Protein AF-A0A7S4CTH2-F1 (afdb_monomer_lite)

pLDDT: mean 70.78, std 21.72, range [24.89, 98.44]

Secondary structure (DSSP, 8-state):
-----PPP-PPPP-----PPPPPP-----------S--------------STT-TTHHHHHHHHHTS-HHHHS-TT----EEEEE--S-GGGHHHHHHHHHHHHHTT-EEEES-PPTT----EEEEEESSTTHHHHHS---SSHHHHHHHHHHHHTT-SEEEES-HHHHHHHHHHHSS--EEE------GGGSPPP--GGG-SEEEEEE-SS---HHHHHIIIIIGGGS-EEEEESS--TTS-TT---SEES--HHHHHHHHTTEEEEEE--EEEES-HHHHHHHHHT-HHHHH-GGGHHHH-SSSS--GGGTT-EEEE---HHHHHHHHTT-EEEEE--SS-GGGGTS-BTTTEEEE-SHHHHHHHHHHHHH-GGG--

Foldseek 3Di:
DDDDDDDDDDDDDDDDDDDDDDDDDDDDPDDDDDDPDDPPDDDDDPDDDDPPPCPCVVVLVVVVVVVPVCVQDPPDDQAEEEEEEDPDDPQCVQVLVVVCVVCVVVVYHYDYHDDDPPDPHPFYEYEEQCPPVCLLPVDPDDAPVRSLVVLVVVLVVGQAYEYCFPLVQVVSCVSNPDRRYDHHARDDPPVLADDADQLLQFDWLEEEEDADDCDFQSLCQQPPAPVVTRYAYEYQDDDPPSDPSGDHPHYPDHSSVVLVNLLRYQAYEDEQKDKDPQCVVCVVSVCNDVSLVPGPLNVCQNDLPPDDQPRPSNIRIGGRGDNSVVSNQSSVHAYEYEPPVSPSCVVPDDEPQRHDYDHHNVRSNVVSVVCNVCVVVVD

Radius of gyration: 26.42 Å; chains: 1; bounding box: 55×102×72 Å

Sequence (379 aa):
DNAREHSGIRQVPVQSSAAARPLPRDRGAAALRSAADADGAVPVHSPQFSSSGYPKLELCMRRWDTLNATDLVPRGEPPTLIFIRYPGSNILEPMFYAIKSMAKDLGFEVVRNFETPGMDIKFRIVVNFEEPNGMFIENNPGPEAREQQALERREQRYHHSFTMCPHSAEWVNRRIGGCHRTPMWQAIPEPLIPRFTPLKDRKFDIMYMSSFTINGPVRLALTEVFPSFNYRWVTDRRIPGFAPKVHATDFRKSLRRRLMVTSRSRMALIVNAVFYDNPSQHMHEFQGRPILRSHPAFHQFVDVSKGRPPALKSMLAVPQLKSRTFEAAMCGALMMVFNDGSNIIEKYYEPDTEFIYWYNHTDLKQKMDDVVARPHVYE

Organism: NCBI:txid73025

Structure (mmCIF, N/CA/C/O backbone):
data_AF-A0A7S4CTH2-F1
#
_entry.id   AF-A0A7S4CTH2-F1
#
loop_
_atom_site.group_PDB
_atom_site.id
_atom_site.type_symbol
_atom_site.label_atom_id
_atom_site.label_alt_id
_atom_site.label_comp_id
_atom_site.label_asym_id
_atom_site.label_entity_id
_atom_site.label_seq_id
_atom_site.pdbx_PDB_ins_code
_atom_site.Cartn_x
_atom_site.Cartn_y
_atom_site.Cartn_z
_atom_site.occupancy
_atom_site.B_iso_or_equiv
_atom_site.auth_seq_id
_atom_site.auth_comp_id
_atom_site.auth_asym_id
_atom_site.auth_atom_id
_atom_site.pdbx_PDB_model_num
ATOM 1 N N . ASP A 1 1 ? 6.445 76.223 -6.643 1.00 41.00 1 ASP A N 1
ATOM 2 C CA . ASP A 1 1 ? 5.945 74.841 -6.555 1.00 41.00 1 ASP A CA 1
ATOM 3 C C . ASP A 1 1 ? 6.889 73.939 -5.785 1.00 41.00 1 ASP A C 1
ATOM 5 O O . ASP A 1 1 ? 8.085 73.942 -6.043 1.00 41.00 1 ASP A O 1
ATOM 9 N N . ASN A 1 2 ? 6.300 73.199 -4.842 1.00 35.38 2 ASN A N 1
ATOM 10 C CA . ASN A 1 2 ? 6.868 72.216 -3.911 1.00 35.38 2 ASN A CA 1
ATOM 11 C C . ASN A 1 2 ? 7.680 72.740 -2.714 1.00 35.38 2 ASN A C 1
ATOM 13 O O . ASN A 1 2 ? 8.907 72.803 -2.731 1.00 35.38 2 ASN A O 1
ATOM 17 N N . ALA A 1 3 ? 6.957 72.969 -1.612 1.00 34.53 3 ALA A N 1
ATOM 18 C CA . ALA A 1 3 ? 7.480 72.947 -0.251 1.00 34.53 3 ALA A CA 1
ATOM 19 C C . ALA A 1 3 ? 6.698 71.928 0.598 1.00 34.53 3 ALA A C 1
ATOM 21 O O . ALA A 1 3 ? 5.505 71.706 0.404 1.00 34.53 3 ALA A O 1
ATOM 22 N N . ARG A 1 4 ? 7.443 71.279 1.493 1.00 40.44 4 ARG A N 1
ATOM 23 C CA . ARG A 1 4 ? 7.076 70.177 2.390 1.00 40.44 4 ARG A CA 1
ATOM 24 C C . ARG A 1 4 ? 6.113 70.624 3.491 1.00 40.44 4 ARG A C 1
ATOM 26 O O . ARG A 1 4 ? 6.374 71.646 4.112 1.00 40.44 4 ARG A O 1
ATOM 33 N N . GLU A 1 5 ? 5.171 69.759 3.868 1.00 41.50 5 GLU A N 1
ATOM 34 C CA . GLU A 1 5 ? 4.605 69.742 5.223 1.00 41.50 5 GLU A CA 1
ATOM 35 C C . GLU A 1 5 ? 4.508 68.307 5.759 1.00 41.50 5 GLU A C 1
ATOM 37 O O . GLU A 1 5 ? 3.967 67.400 5.127 1.00 41.50 5 GLU A O 1
ATOM 42 N N . HIS A 1 6 ? 5.105 68.118 6.937 1.00 39.09 6 HIS A N 1
ATOM 43 C CA . HIS A 1 6 ? 5.088 66.905 7.744 1.00 39.09 6 HIS A CA 1
ATOM 44 C C . HIS A 1 6 ? 3.824 66.888 8.612 1.00 39.09 6 HIS A C 1
ATOM 46 O O . HIS A 1 6 ? 3.621 67.799 9.411 1.00 39.09 6 HIS A O 1
ATOM 52 N N . SER A 1 7 ? 3.018 65.828 8.527 1.00 41.16 7 SER A N 1
ATOM 53 C CA . SER A 1 7 ? 1.926 65.568 9.468 1.00 41.16 7 SER A CA 1
ATOM 54 C C . SER A 1 7 ? 2.348 64.518 10.498 1.00 41.16 7 SER A C 1
ATOM 56 O O . SER A 1 7 ? 2.732 63.393 10.177 1.00 41.16 7 SER A O 1
ATOM 58 N N . GLY A 1 8 ? 2.320 64.928 11.767 1.00 32.41 8 GLY A N 1
ATOM 59 C CA . GLY A 1 8 ? 2.521 64.065 12.922 1.00 32.41 8 GLY A CA 1
ATOM 60 C C . GLY A 1 8 ? 1.251 63.293 13.272 1.00 32.41 8 GLY A C 1
ATOM 61 O O . GLY A 1 8 ? 0.147 63.829 13.207 1.00 32.41 8 GLY A O 1
ATOM 62 N N . ILE A 1 9 ? 1.418 62.045 13.707 1.00 40.84 9 ILE A N 1
ATOM 63 C CA . ILE A 1 9 ? 0.355 61.263 14.340 1.00 40.84 9 ILE A CA 1
ATOM 64 C C . ILE A 1 9 ? 0.784 60.937 15.772 1.00 40.84 9 ILE A C 1
ATOM 66 O O . ILE A 1 9 ? 1.818 60.318 16.018 1.00 40.84 9 ILE A O 1
ATOM 70 N N . ARG A 1 10 ? -0.039 61.421 16.708 1.00 34.91 10 ARG A N 1
ATOM 71 C CA . ARG A 1 10 ? 0.029 61.224 18.159 1.00 34.91 10 ARG A CA 1
ATOM 72 C C . ARG A 1 10 ? -0.157 59.751 18.526 1.00 34.91 10 ARG A C 1
ATOM 74 O O . ARG A 1 10 ? -1.107 59.117 18.076 1.00 34.91 10 ARG A O 1
ATOM 81 N N . GLN A 1 11 ? 0.691 59.251 19.422 1.00 35.00 11 GLN A N 1
ATOM 82 C CA . GLN A 1 11 ? 0.456 58.001 20.142 1.00 35.00 11 GLN A CA 1
ATOM 83 C C . GLN A 1 11 ? -0.534 58.231 21.293 1.00 35.00 11 GLN A C 1
ATOM 85 O O . GLN A 1 11 ? -0.385 59.167 22.079 1.00 35.00 11 GLN A O 1
ATOM 90 N N . VAL A 1 12 ? -1.541 57.362 21.377 1.00 39.44 12 VAL A N 1
ATOM 91 C CA . VAL A 1 12 ? -2.503 57.258 22.482 1.00 39.44 12 VAL A CA 1
ATOM 92 C C . VAL A 1 12 ? -2.017 56.156 23.434 1.00 39.44 12 VAL A C 1
ATOM 94 O O . VAL A 1 12 ? -1.661 55.080 22.949 1.00 39.44 12 VAL A O 1
ATOM 97 N N . PRO A 1 13 ? -2.006 56.362 24.763 1.00 36.97 13 PRO A N 1
ATOM 98 C CA . PRO A 1 13 ? -1.659 55.309 25.705 1.00 36.97 13 PRO A CA 1
ATOM 99 C C . PRO A 1 13 ? -2.879 54.426 25.994 1.00 36.97 13 PRO A C 1
ATOM 101 O O . PRO A 1 13 ? -3.919 54.909 26.440 1.00 36.97 13 PRO A O 1
ATOM 104 N N . VAL A 1 14 ? -2.743 53.117 25.772 1.00 40.38 14 VAL A N 1
ATOM 105 C CA . VAL A 1 14 ? -3.714 52.118 26.235 1.00 40.38 14 VAL A CA 1
ATOM 106 C C . VAL A 1 14 ? -3.340 51.703 27.656 1.00 40.38 14 VAL A C 1
ATOM 108 O O . VAL A 1 14 ? -2.299 51.095 27.892 1.00 40.38 14 VAL A O 1
ATOM 111 N N . GLN A 1 15 ? -4.211 52.046 28.601 1.00 34.66 15 GLN A N 1
ATOM 112 C CA . GLN A 1 15 ? -4.267 51.437 29.925 1.00 34.66 15 GLN A CA 1
ATOM 113 C C . GLN A 1 15 ? -4.825 50.009 29.799 1.00 34.66 15 GLN A C 1
ATOM 115 O O . GLN A 1 15 ? -5.876 49.815 29.194 1.00 34.66 15 GLN A O 1
ATOM 120 N N . SER A 1 16 ? -4.188 49.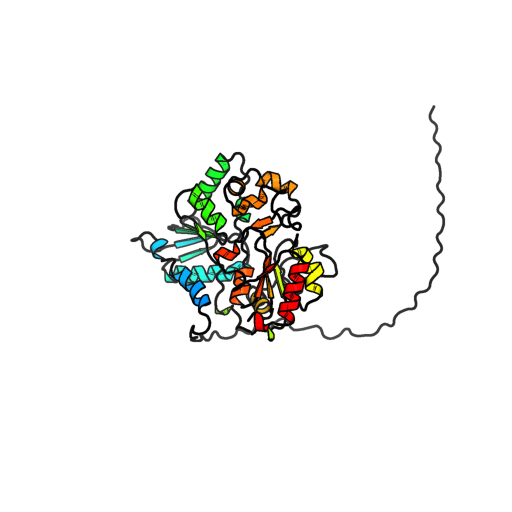019 30.430 1.00 35.66 16 SER A N 1
ATOM 121 C CA . SER A 1 16 ? -4.879 47.785 30.821 1.00 35.66 16 SER A CA 1
ATOM 122 C C . SER A 1 16 ? -4.427 47.343 32.207 1.00 35.66 16 SER A C 1
ATOM 124 O O . SER A 1 16 ? -3.285 46.930 32.419 1.00 35.66 16 SER A O 1
ATOM 126 N N . SER A 1 17 ? -5.359 47.453 33.146 1.00 33.72 17 SER A N 1
ATOM 127 C CA . SER A 1 17 ? -5.358 46.785 34.437 1.00 33.72 17 SER A CA 1
ATOM 128 C C . SER A 1 17 ? -5.587 45.280 34.264 1.00 33.72 17 SER A C 1
ATOM 130 O O . SER A 1 17 ? -6.319 44.857 33.375 1.00 33.72 17 SER A O 1
ATOM 132 N N . ALA A 1 18 ? -4.961 44.482 35.130 1.00 33.81 18 ALA A N 1
ATOM 133 C CA . ALA A 1 18 ? -5.570 43.390 35.899 1.00 33.81 18 ALA A CA 1
ATOM 134 C C . ALA A 1 18 ? -4.464 42.462 36.417 1.00 33.81 18 ALA A C 1
ATOM 136 O O . ALA A 1 18 ? -3.749 41.807 35.662 1.00 33.81 18 ALA A O 1
ATOM 137 N N . ALA A 1 19 ? -4.338 42.425 37.740 1.00 35.31 19 ALA A N 1
ATOM 138 C CA . ALA A 1 19 ? -3.447 41.545 38.470 1.00 35.31 19 ALA A CA 1
ATOM 139 C C . ALA A 1 19 ? -3.861 40.074 38.290 1.00 35.31 19 ALA A C 1
ATOM 141 O O . ALA A 1 19 ? -4.971 39.685 38.655 1.00 35.31 19 ALA A O 1
ATOM 142 N N . ALA A 1 20 ? -2.947 39.246 37.783 1.00 35.00 20 ALA A N 1
ATOM 143 C CA . ALA A 1 20 ? -3.057 37.794 37.842 1.00 35.00 20 ALA A CA 1
ATOM 144 C C . ALA A 1 20 ? -2.320 37.277 39.088 1.00 35.00 20 ALA A C 1
ATOM 146 O O . ALA A 1 20 ? -1.145 37.577 39.306 1.00 35.00 20 ALA A O 1
ATOM 147 N N . ARG A 1 21 ? -3.036 36.512 39.919 1.00 35.34 21 ARG A N 1
ATOM 148 C CA . ARG A 1 21 ? -2.508 35.821 41.106 1.00 35.34 21 ARG A CA 1
ATOM 149 C C . ARG A 1 21 ? -1.419 34.807 40.709 1.00 35.34 21 ARG A C 1
ATOM 151 O O . ARG A 1 21 ? -1.587 34.124 39.699 1.00 35.34 21 ARG A O 1
ATOM 158 N N . PRO A 1 22 ? -0.349 34.642 41.506 1.00 35.12 22 PRO A N 1
ATOM 159 C CA . PRO A 1 22 ? 0.666 33.629 41.245 1.00 35.12 22 PRO A CA 1
ATOM 160 C C . PRO A 1 22 ? 0.134 32.228 41.583 1.00 35.12 22 PRO A C 1
ATOM 162 O O . PRO A 1 22 ? -0.410 32.000 42.663 1.00 35.12 22 PRO A O 1
ATOM 165 N N . LEU A 1 23 ? 0.307 31.288 40.652 1.00 38.06 23 LEU A N 1
ATOM 166 C CA . LEU A 1 23 ? 0.107 29.859 40.894 1.00 38.06 23 LEU A CA 1
ATOM 167 C C . LEU A 1 23 ? 1.291 29.291 41.698 1.00 38.06 23 LEU A C 1
ATOM 169 O O . LEU A 1 23 ? 2.434 29.709 41.478 1.00 38.06 23 LEU A O 1
ATOM 173 N N . PRO A 1 24 ? 1.045 28.346 42.620 1.00 38.75 24 PRO A N 1
ATOM 174 C CA . PRO A 1 24 ? 2.076 27.819 43.498 1.00 38.75 24 PRO A CA 1
ATOM 175 C C . PRO A 1 24 ? 3.078 26.945 42.736 1.00 38.75 24 PRO A C 1
ATOM 177 O O . PRO A 1 24 ? 2.721 26.093 41.923 1.00 38.75 24 PRO A O 1
ATOM 180 N N . ARG A 1 25 ? 4.359 27.177 43.034 1.00 38.69 25 ARG A N 1
ATOM 181 C CA . ARG A 1 25 ? 5.477 26.295 42.702 1.00 38.69 25 ARG A CA 1
ATOM 182 C C . ARG A 1 25 ? 5.484 25.125 43.684 1.00 38.69 2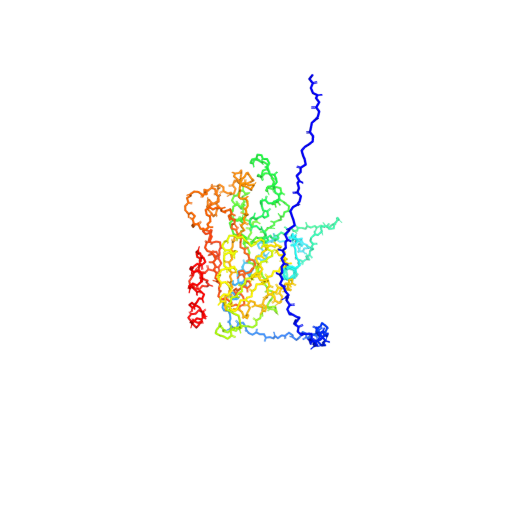5 ARG A C 1
ATOM 184 O O . ARG A 1 25 ? 5.798 25.343 44.845 1.00 38.69 25 ARG A O 1
ATOM 191 N N . ASP A 1 26 ? 5.270 23.916 43.186 1.00 34.56 26 ASP A N 1
ATOM 192 C CA . ASP A 1 26 ? 5.767 22.680 43.799 1.00 34.56 26 ASP A CA 1
ATOM 193 C C . ASP A 1 26 ? 6.302 21.783 42.674 1.00 34.56 26 ASP A C 1
ATOM 195 O O . ASP A 1 26 ? 5.652 21.579 41.653 1.00 34.56 26 ASP A O 1
ATOM 199 N N . ARG A 1 27 ? 7.616 21.533 42.645 1.00 33.75 27 ARG A N 1
ATOM 200 C CA . ARG A 1 27 ? 8.318 20.419 43.314 1.00 33.75 27 ARG A CA 1
ATOM 201 C C . ARG A 1 27 ? 7.876 19.060 42.766 1.00 33.75 27 ARG A C 1
ATOM 203 O O . ARG A 1 27 ? 6.936 18.445 43.245 1.00 33.75 27 ARG A O 1
ATOM 210 N N . GLY A 1 28 ? 8.624 18.585 41.770 1.00 29.58 28 GLY A N 1
ATOM 211 C CA . GLY A 1 28 ? 8.467 17.246 41.203 1.00 29.58 28 GLY A CA 1
ATOM 212 C C . GLY A 1 28 ? 9.449 16.946 40.071 1.00 29.58 28 GLY A C 1
ATOM 213 O O . GLY A 1 28 ? 9.068 16.349 39.074 1.00 29.58 28 GLY A O 1
ATOM 214 N N . ALA A 1 29 ? 10.699 17.403 40.182 1.00 33.56 29 ALA A N 1
ATOM 215 C CA . ALA A 1 29 ? 11.777 17.024 39.272 1.00 33.56 29 ALA A CA 1
ATOM 216 C C . ALA A 1 29 ? 12.634 15.943 39.943 1.00 33.56 29 ALA A C 1
ATOM 218 O O . ALA A 1 29 ? 13.623 16.256 40.598 1.00 33.56 29 ALA A O 1
ATOM 219 N N . ALA A 1 30 ? 12.240 14.678 39.803 1.00 30.56 30 ALA A N 1
ATOM 220 C CA . ALA A 1 30 ? 13.101 13.526 40.057 1.00 30.56 30 ALA A CA 1
ATOM 221 C C . ALA A 1 30 ? 12.520 12.278 39.370 1.00 30.56 30 ALA A C 1
ATOM 223 O O . ALA A 1 30 ? 11.318 12.051 39.422 1.00 30.56 30 ALA A O 1
ATOM 224 N N . ALA A 1 31 ? 13.405 11.476 38.771 1.00 32.28 31 ALA A N 1
ATOM 225 C CA . ALA A 1 31 ? 13.173 10.152 38.177 1.00 32.28 31 ALA A CA 1
ATOM 226 C C . ALA A 1 31 ? 12.571 10.085 36.754 1.00 32.28 31 ALA A C 1
ATOM 228 O O . ALA A 1 31 ? 11.538 9.475 36.509 1.00 32.28 31 ALA A O 1
ATOM 229 N N . LEU A 1 32 ? 13.321 10.600 35.776 1.00 32.50 32 LEU A N 1
ATOM 230 C CA . LEU A 1 32 ? 13.321 10.088 34.398 1.00 32.50 32 LEU A CA 1
ATOM 231 C C . LEU A 1 32 ? 14.776 9.975 33.923 1.00 32.50 32 LEU A C 1
ATOM 233 O O . LEU A 1 32 ? 15.283 10.813 33.181 1.00 32.50 32 LEU A O 1
ATOM 237 N N . ARG A 1 33 ? 15.482 8.954 34.423 1.00 28.50 33 ARG A N 1
ATOM 238 C CA . ARG A 1 33 ? 16.754 8.470 33.868 1.00 28.50 33 ARG A CA 1
ATOM 239 C C . ARG A 1 33 ? 16.794 6.940 33.953 1.00 28.50 33 ARG A C 1
ATOM 241 O O . ARG A 1 33 ? 16.405 6.368 34.963 1.00 28.50 33 ARG A O 1
ATOM 248 N N . SER A 1 34 ? 17.304 6.334 32.883 1.00 33.72 34 SER A N 1
ATOM 249 C CA . SER A 1 34 ? 17.525 4.898 32.628 1.00 33.72 34 SER A CA 1
ATOM 250 C C . SER A 1 34 ? 16.300 4.048 32.240 1.00 33.72 34 SER A C 1
ATOM 252 O O . SER A 1 34 ? 15.610 3.465 33.063 1.00 33.72 34 SER A O 1
ATOM 254 N N . ALA A 1 35 ? 16.059 3.968 30.930 1.00 29.27 35 ALA A N 1
ATOM 255 C CA . ALA A 1 35 ? 15.522 2.778 30.252 1.00 29.27 35 ALA A CA 1
ATOM 256 C C . ALA A 1 35 ? 15.969 2.772 28.771 1.00 29.27 35 ALA A C 1
ATOM 258 O O . ALA A 1 35 ? 15.218 2.410 27.868 1.00 29.27 35 ALA A O 1
ATOM 259 N N . ALA A 1 36 ? 17.185 3.260 28.527 1.00 32.94 36 ALA A N 1
ATOM 260 C CA . ALA A 1 36 ? 17.968 2.959 27.339 1.00 32.94 36 ALA A CA 1
ATOM 261 C C . ALA A 1 36 ? 19.088 2.040 27.838 1.00 32.94 36 ALA A C 1
ATOM 263 O O . ALA A 1 36 ? 19.611 2.298 28.920 1.00 32.94 36 ALA A O 1
ATOM 264 N N . ASP A 1 37 ? 19.383 0.984 27.088 1.00 33.66 37 ASP A N 1
ATOM 265 C CA . ASP A 1 37 ? 20.369 -0.067 27.384 1.00 33.66 37 ASP A CA 1
ATOM 266 C C . ASP A 1 37 ? 19.839 -1.243 28.219 1.00 33.66 37 ASP A C 1
ATOM 268 O O . ASP A 1 37 ? 20.186 -1.447 29.378 1.00 33.66 37 ASP A O 1
ATOM 272 N N . ALA A 1 38 ? 19.001 -2.060 27.574 1.00 30.33 38 ALA A N 1
ATOM 273 C CA . A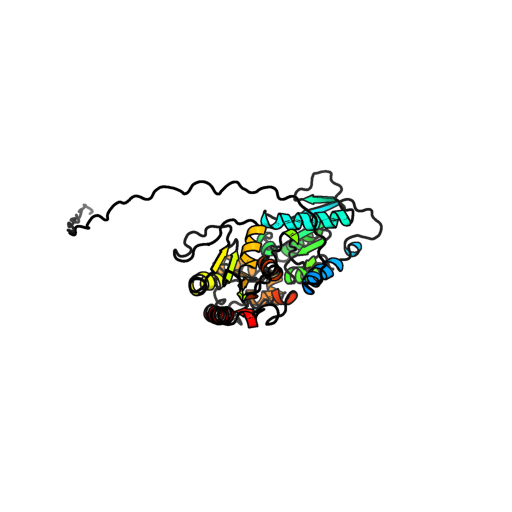LA A 1 38 ? 18.861 -3.485 27.883 1.00 30.33 38 ALA A CA 1
ATOM 274 C C . ALA A 1 38 ? 18.346 -4.262 26.652 1.00 30.33 38 ALA A C 1
ATOM 276 O O . ALA A 1 38 ? 17.389 -5.026 26.746 1.00 30.33 38 ALA A O 1
ATOM 277 N N . ASP A 1 39 ? 18.963 -4.066 25.480 1.00 32.94 39 ASP A N 1
ATOM 278 C CA . ASP A 1 39 ? 18.869 -5.051 24.391 1.00 32.94 39 ASP A CA 1
ATOM 279 C C . ASP A 1 39 ? 19.907 -6.146 24.674 1.00 32.94 39 ASP A C 1
ATOM 281 O O . ASP A 1 39 ? 21.022 -6.152 24.154 1.00 32.94 39 ASP A O 1
ATOM 285 N N . GLY A 1 40 ? 19.547 -7.051 25.586 1.00 28.91 40 GLY A N 1
ATOM 286 C CA . GLY A 1 40 ? 20.286 -8.286 25.808 1.00 28.91 40 GLY A CA 1
ATOM 287 C C . GLY A 1 40 ? 20.181 -9.178 24.573 1.00 28.91 40 GLY A C 1
ATOM 288 O O . GLY A 1 40 ? 19.084 -9.437 24.075 1.00 28.91 40 GLY A O 1
ATOM 289 N N . ALA A 1 41 ? 21.326 -9.645 24.077 1.00 30.64 41 ALA A N 1
ATOM 290 C CA . ALA A 1 41 ? 21.401 -10.664 23.043 1.00 30.64 41 ALA A CA 1
ATOM 291 C C . ALA A 1 41 ? 20.643 -11.920 23.508 1.00 30.64 41 ALA A C 1
ATOM 293 O O . ALA A 1 41 ? 21.069 -12.615 24.427 1.00 30.64 41 ALA A O 1
ATOM 294 N N . VAL A 1 42 ? 19.494 -12.191 22.888 1.00 30.17 42 VAL A N 1
ATOM 295 C CA . VAL A 1 42 ? 18.754 -13.440 23.090 1.00 30.17 42 VAL A CA 1
ATOM 296 C C . VAL A 1 42 ? 19.420 -14.507 22.216 1.00 30.17 42 VAL A C 1
ATOM 298 O O . VAL A 1 42 ? 19.548 -14.280 21.009 1.00 30.17 42 VAL A O 1
ATOM 301 N N . PRO A 1 43 ? 19.853 -15.653 22.772 1.00 27.19 43 PRO A N 1
ATOM 302 C CA . PRO A 1 43 ? 20.411 -16.731 21.971 1.00 27.19 43 PRO A CA 1
ATOM 303 C C . PRO A 1 43 ? 19.347 -17.258 21.003 1.00 27.19 43 PRO A C 1
ATOM 305 O O . PRO A 1 43 ? 18.216 -17.562 21.386 1.00 27.19 43 PRO A O 1
ATOM 308 N N . VAL A 1 44 ? 19.719 -17.335 19.725 1.00 26.69 44 VAL A N 1
ATOM 309 C CA . VAL A 1 44 ? 18.894 -17.900 18.657 1.00 26.69 44 VAL A CA 1
ATOM 310 C C . VAL A 1 44 ? 18.865 -19.415 18.844 1.00 26.69 44 VAL A C 1
ATOM 312 O O . VAL A 1 44 ? 19.734 -20.131 18.357 1.00 26.69 44 VAL A O 1
ATOM 315 N N . HIS A 1 45 ? 17.872 -19.914 19.574 1.00 25.58 45 HIS A N 1
ATOM 316 C CA . HIS A 1 45 ? 17.449 -21.301 19.434 1.00 25.58 45 HIS A CA 1
ATOM 317 C C . HIS A 1 45 ? 16.523 -21.384 18.223 1.00 25.58 45 HIS A C 1
ATOM 319 O O . HIS A 1 45 ? 15.464 -20.761 18.231 1.00 25.58 45 HIS A O 1
ATOM 325 N N . SER A 1 46 ? 16.930 -22.127 17.191 1.00 24.89 46 SER A N 1
ATOM 326 C CA . SER A 1 46 ? 16.089 -22.471 16.042 1.00 24.89 46 SER A CA 1
ATOM 327 C C . SER A 1 46 ? 14.911 -23.327 16.514 1.00 24.89 46 SER A C 1
ATOM 329 O O . SER A 1 46 ? 15.134 -24.478 16.897 1.00 24.89 46 SER A O 1
ATOM 331 N N . PRO A 1 47 ? 13.667 -22.825 16.521 1.00 27.73 47 PRO A N 1
ATOM 332 C CA . PRO A 1 47 ? 12.530 -23.641 16.900 1.00 27.73 47 PRO A CA 1
ATOM 333 C C . PRO A 1 47 ? 12.036 -24.375 15.654 1.00 27.73 47 PRO A C 1
ATOM 335 O O . PRO A 1 47 ? 11.811 -23.764 14.611 1.00 27.73 47 PRO A O 1
ATOM 338 N N . GLN A 1 48 ? 11.843 -25.686 15.762 1.00 26.12 48 GLN A N 1
ATOM 339 C CA . GLN A 1 48 ? 11.046 -26.424 14.789 1.00 26.12 48 GLN A CA 1
ATOM 340 C C . GLN A 1 48 ? 9.575 -26.054 15.023 1.00 26.12 48 GLN A C 1
ATOM 342 O O . GLN A 1 48 ? 8.995 -26.444 16.035 1.00 26.12 48 GLN A O 1
ATOM 347 N N . PHE A 1 49 ? 8.982 -25.262 14.127 1.00 28.11 49 PHE A N 1
ATOM 348 C CA . PHE A 1 49 ? 7.552 -24.946 14.149 1.00 28.11 49 PHE A CA 1
ATOM 349 C C . PHE A 1 49 ? 6.831 -25.684 13.019 1.00 28.11 49 PHE A C 1
ATOM 351 O O . PHE A 1 49 ? 7.286 -25.682 11.878 1.00 28.11 49 PHE A O 1
ATOM 358 N N . SER A 1 50 ? 5.699 -26.315 13.343 1.00 32.16 50 SER A N 1
ATOM 359 C CA . SER A 1 50 ? 4.792 -26.891 12.352 1.00 32.16 50 SER A CA 1
ATOM 360 C C . SER A 1 50 ? 3.918 -25.793 11.743 1.00 32.16 50 SER A C 1
ATOM 362 O O . SER A 1 50 ? 3.257 -25.040 12.457 1.00 32.16 50 SER A O 1
ATOM 364 N N . SER A 1 51 ? 3.867 -25.743 10.415 1.00 34.16 51 SER A N 1
ATOM 365 C CA . SER A 1 51 ? 3.131 -24.785 9.573 1.00 34.16 51 SER A CA 1
ATOM 366 C C . SER A 1 51 ? 1.595 -24.853 9.674 1.00 34.16 51 SER A C 1
ATOM 368 O O . SER A 1 51 ? 0.884 -24.213 8.903 1.00 34.16 51 SER A O 1
ATOM 370 N N . SER A 1 52 ? 1.041 -25.588 10.639 1.00 31.28 52 SER A N 1
ATOM 371 C CA . SER A 1 52 ? -0.377 -25.963 10.702 1.00 31.28 52 SER A CA 1
ATOM 372 C C . SER A 1 52 ? -1.345 -24.852 11.146 1.00 31.28 52 SER A C 1
ATOM 374 O O . SER A 1 52 ? -2.503 -25.145 11.425 1.00 31.28 52 SER A O 1
ATOM 376 N N . GLY A 1 53 ? -0.905 -23.590 11.236 1.00 30.22 53 GLY A N 1
ATOM 377 C CA . GLY A 1 53 ? -1.726 -22.466 11.713 1.00 30.22 53 GLY A CA 1
ATOM 378 C C . GLY A 1 53 ? -2.104 -21.406 10.672 1.00 30.22 53 GLY A C 1
ATOM 379 O O . GLY A 1 53 ? -2.934 -20.556 10.977 1.00 30.22 53 GLY A O 1
ATOM 380 N N . TYR A 1 54 ? -1.519 -21.419 9.465 1.00 38.91 54 TYR A N 1
ATOM 381 C CA . TYR A 1 54 ? -1.704 -20.329 8.491 1.00 38.91 54 TYR A CA 1
ATOM 382 C C . TYR A 1 54 ? -1.759 -20.817 7.032 1.00 38.91 54 TYR A C 1
ATOM 384 O O . TYR A 1 54 ? -0.774 -20.682 6.301 1.00 38.91 54 TYR A O 1
ATOM 392 N N . PRO A 1 55 ? -2.925 -21.285 6.548 1.00 34.84 55 PRO A N 1
ATOM 393 C CA . PRO A 1 55 ? -3.093 -21.777 5.174 1.00 34.84 55 PRO A CA 1
ATOM 394 C C . PRO A 1 55 ? -2.713 -20.754 4.085 1.00 34.84 55 PRO A C 1
ATOM 396 O O . PRO A 1 55 ? -2.394 -21.127 2.960 1.00 34.84 55 PRO A O 1
ATOM 399 N N . LYS A 1 56 ? -2.732 -19.447 4.402 1.00 42.00 56 LYS A N 1
ATOM 400 C CA . LYS A 1 56 ? -2.399 -18.361 3.462 1.00 42.00 56 LYS A CA 1
ATOM 401 C C . LYS A 1 56 ? -1.008 -17.739 3.639 1.00 42.00 56 LYS A C 1
ATOM 403 O O . LYS A 1 56 ? -0.516 -17.149 2.682 1.00 42.00 56 LYS A O 1
ATOM 408 N N . LEU A 1 57 ? -0.320 -17.953 4.769 1.00 36.84 57 LEU A N 1
ATOM 409 C CA . LEU A 1 57 ? 1.139 -17.745 4.821 1.00 36.84 57 LEU A CA 1
ATOM 410 C C . LEU A 1 57 ? 1.810 -18.720 3.841 1.00 36.84 57 LEU A C 1
ATOM 412 O O . LEU A 1 57 ? 2.693 -18.342 3.077 1.00 36.84 57 LEU A O 1
ATOM 416 N N . GLU A 1 58 ? 1.261 -19.934 3.772 1.00 32.94 58 GLU A N 1
ATOM 417 C CA . GLU A 1 58 ? 1.585 -20.930 2.761 1.00 32.94 58 GLU A CA 1
ATOM 418 C C . GLU A 1 58 ? 1.227 -20.472 1.340 1.00 32.94 58 GLU A C 1
ATOM 420 O O . GLU A 1 58 ? 1.937 -20.822 0.419 1.00 32.94 58 GLU A O 1
ATOM 425 N N . LEU A 1 59 ? 0.194 -19.651 1.118 1.00 32.81 59 LEU A N 1
ATOM 426 C CA . LEU A 1 59 ? -0.148 -19.109 -0.210 1.00 32.81 59 LEU A CA 1
ATOM 427 C C . LEU A 1 59 ? 0.809 -17.978 -0.645 1.00 32.81 59 LEU A C 1
ATOM 429 O O . LEU A 1 59 ? 1.213 -17.919 -1.809 1.00 32.81 59 LEU A O 1
ATOM 433 N N . CYS A 1 60 ? 1.211 -17.120 0.302 1.00 36.16 60 CYS A N 1
ATOM 434 C CA . CYS A 1 60 ? 2.253 -16.103 0.120 1.00 36.16 60 CYS A CA 1
ATOM 435 C C . CYS A 1 60 ? 3.620 -16.735 -0.188 1.00 36.16 60 CYS A C 1
ATOM 437 O O . CYS A 1 60 ? 4.364 -16.204 -1.011 1.00 36.16 60 CYS A O 1
ATOM 439 N N . MET A 1 61 ? 3.926 -17.878 0.433 1.00 34.69 61 MET A N 1
ATOM 440 C CA . MET A 1 61 ? 5.127 -18.670 0.156 1.00 34.69 61 MET A CA 1
ATOM 441 C C . MET A 1 61 ? 4.993 -19.532 -1.108 1.00 34.69 61 MET A C 1
ATOM 443 O O . MET A 1 61 ? 5.888 -19.526 -1.934 1.00 34.69 61 MET A O 1
ATOM 447 N N . ARG A 1 62 ? 3.849 -20.169 -1.370 1.00 33.53 62 ARG A N 1
ATOM 448 C CA . ARG A 1 62 ? 3.644 -21.028 -2.550 1.00 33.53 62 ARG A CA 1
ATOM 449 C C . ARG A 1 62 ? 3.722 -20.252 -3.861 1.00 33.53 62 ARG A C 1
ATOM 451 O O . ARG A 1 62 ? 4.233 -20.786 -4.834 1.00 33.53 62 ARG A O 1
ATOM 458 N N . ARG A 1 63 ? 3.269 -18.988 -3.922 1.00 40.75 63 ARG A N 1
ATOM 459 C CA . ARG A 1 63 ? 3.483 -18.153 -5.128 1.00 40.75 63 ARG A CA 1
ATOM 460 C C . ARG A 1 63 ? 4.948 -17.760 -5.331 1.00 40.75 63 ARG A C 1
ATOM 462 O O . ARG A 1 63 ? 5.368 -17.500 -6.458 1.00 40.75 63 ARG A O 1
ATOM 469 N N . TRP A 1 64 ? 5.711 -17.729 -4.248 1.00 37.84 64 TRP A N 1
ATOM 470 C CA . TRP A 1 64 ? 7.152 -17.543 -4.270 1.00 37.84 64 TRP A CA 1
ATOM 471 C C . TRP A 1 64 ? 7.873 -18.825 -4.713 1.00 37.84 64 TRP A C 1
ATOM 473 O O . TRP A 1 64 ? 8.780 -18.754 -5.533 1.00 37.84 64 TRP A O 1
ATOM 483 N N . ASP A 1 65 ? 7.382 -19.991 -4.291 1.00 37.28 65 ASP A N 1
ATOM 484 C CA . ASP A 1 65 ? 7.848 -21.305 -4.749 1.00 37.28 65 ASP A CA 1
ATOM 485 C C . ASP A 1 65 ? 7.482 -21.580 -6.223 1.00 37.28 65 ASP A C 1
ATOM 487 O O . ASP A 1 65 ? 8.170 -22.334 -6.905 1.00 37.28 65 ASP A O 1
ATOM 491 N N . THR A 1 66 ? 6.425 -20.944 -6.755 1.00 38.97 66 THR A N 1
ATOM 492 C CA . THR A 1 66 ? 6.089 -20.996 -8.194 1.00 38.97 66 THR A CA 1
ATOM 493 C C . THR A 1 66 ? 6.915 -20.053 -9.068 1.00 38.97 66 THR A C 1
ATOM 495 O O . THR A 1 66 ? 6.847 -20.168 -10.290 1.00 38.97 66 THR A O 1
ATOM 498 N N . LEU A 1 67 ? 7.695 -19.133 -8.486 1.00 43.97 67 LEU A N 1
ATOM 499 C CA . LEU A 1 67 ? 8.813 -18.510 -9.199 1.00 43.97 67 LEU A CA 1
ATOM 500 C C . LEU A 1 67 ? 9.902 -19.576 -9.281 1.00 43.97 67 LEU A C 1
ATOM 502 O O . LEU A 1 67 ? 10.817 -19.633 -8.463 1.00 43.97 67 LEU A O 1
ATOM 506 N N . ASN A 1 68 ? 9.749 -20.471 -10.253 1.00 43.69 68 ASN A N 1
ATOM 507 C CA . ASN A 1 68 ? 10.734 -21.495 -10.526 1.00 43.69 68 ASN A CA 1
ATOM 508 C C . ASN A 1 68 ? 12.061 -20.773 -10.764 1.00 43.69 68 ASN A C 1
ATOM 510 O O . ASN A 1 68 ? 12.179 -19.948 -11.666 1.00 43.69 68 ASN A O 1
ATOM 514 N N . ALA A 1 69 ? 13.074 -21.047 -9.945 1.00 42.84 69 ALA A N 1
ATOM 515 C CA . ALA A 1 69 ? 14.399 -20.459 -10.134 1.00 42.84 69 ALA A CA 1
ATOM 516 C C . ALA A 1 69 ? 14.953 -20.737 -11.544 1.00 42.84 69 ALA A C 1
ATOM 518 O O . ALA A 1 69 ? 15.724 -19.954 -12.086 1.00 42.84 69 ALA A O 1
ATOM 519 N N . THR A 1 70 ? 14.494 -21.825 -12.162 1.00 45.09 70 THR A N 1
ATOM 520 C CA . THR A 1 70 ? 14.746 -22.205 -13.553 1.00 45.09 70 THR A CA 1
ATOM 521 C C . THR A 1 70 ? 14.102 -21.281 -14.593 1.00 45.09 70 THR A C 1
ATOM 523 O O . THR A 1 70 ? 14.544 -21.296 -15.737 1.00 45.09 70 THR A O 1
ATOM 526 N N . ASP A 1 71 ? 13.110 -20.466 -14.227 1.00 47.78 71 ASP A N 1
ATOM 527 C CA . ASP A 1 71 ? 12.515 -19.439 -15.096 1.00 47.78 71 ASP A CA 1
ATOM 528 C C . ASP A 1 71 ? 13.333 -18.136 -15.084 1.00 47.78 71 ASP A C 1
ATOM 530 O O . ASP A 1 71 ? 13.239 -17.331 -16.008 1.00 47.78 71 ASP A O 1
ATOM 534 N N . LEU A 1 72 ? 14.158 -17.925 -14.050 1.00 50.44 72 LEU A N 1
ATOM 535 C CA . LEU A 1 72 ? 15.041 -16.758 -13.916 1.00 50.44 72 LEU A CA 1
ATOM 536 C C . LEU A 1 72 ? 16.433 -16.990 -14.522 1.00 50.44 72 LEU A C 1
ATOM 538 O O . LEU A 1 72 ? 17.199 -16.037 -14.674 1.00 50.44 72 LEU A O 1
ATOM 542 N N . VAL A 1 73 ? 16.773 -18.242 -14.842 1.00 51.12 73 VAL A N 1
ATOM 543 C CA . VAL A 1 73 ? 18.125 -18.660 -15.223 1.00 51.12 73 VAL A CA 1
ATOM 544 C C . VAL A 1 73 ? 18.052 -19.504 -16.497 1.00 51.12 73 VAL A C 1
ATOM 546 O O . VAL A 1 73 ? 17.438 -20.572 -16.483 1.00 51.12 73 VAL A O 1
ATOM 549 N N . PRO A 1 74 ? 18.684 -19.080 -17.605 1.00 54.34 74 PRO A N 1
ATOM 550 C CA . PRO A 1 74 ? 18.855 -19.914 -18.787 1.00 54.34 74 PRO A CA 1
ATOM 551 C C . PRO A 1 74 ? 19.449 -21.274 -18.402 1.00 54.34 74 PRO A C 1
ATOM 553 O O . PRO A 1 74 ? 20.458 -21.353 -17.700 1.00 54.34 74 PRO A O 1
ATOM 556 N N . ARG A 1 75 ? 18.820 -22.366 -18.851 1.00 50.91 75 ARG A N 1
ATOM 557 C CA . ARG A 1 75 ? 19.304 -23.726 -18.572 1.00 50.91 75 ARG A CA 1
ATOM 558 C C . ARG A 1 75 ? 20.729 -23.892 -19.119 1.00 50.91 75 ARG A C 1
ATOM 560 O O . ARG A 1 75 ? 20.916 -23.803 -20.327 1.00 50.91 75 ARG A O 1
ATOM 567 N N . GLY A 1 76 ? 21.693 -24.203 -18.248 1.00 54.66 76 GLY A N 1
ATOM 568 C CA . GLY A 1 76 ? 23.031 -24.664 -18.647 1.00 54.66 76 GLY A CA 1
ATOM 569 C C . GLY A 1 76 ? 24.224 -23.818 -18.193 1.00 54.66 76 GLY A C 1
ATOM 570 O O . GLY A 1 76 ? 25.350 -24.260 -18.399 1.00 54.66 76 GLY A O 1
ATOM 571 N N . GLU A 1 77 ? 24.024 -22.663 -17.552 1.00 53.94 77 GLU A N 1
ATOM 572 C CA . GLU A 1 77 ? 25.136 -21.858 -17.019 1.00 53.94 77 GLU A CA 1
ATOM 573 C C . GLU A 1 77 ? 25.261 -21.977 -15.487 1.00 53.94 77 GLU A C 1
ATOM 575 O O . GLU A 1 77 ? 24.245 -21.945 -14.786 1.00 53.94 77 GLU A O 1
ATOM 580 N N . PRO A 1 78 ? 26.484 -22.119 -14.933 1.00 48.62 78 PRO A N 1
ATOM 581 C CA . PRO A 1 78 ? 26.688 -22.140 -13.490 1.00 48.62 78 PRO A CA 1
ATOM 582 C C . PRO A 1 78 ? 26.380 -20.758 -12.881 1.00 48.62 78 PRO A C 1
ATOM 584 O O . PRO A 1 78 ? 26.852 -19.736 -13.392 1.00 48.62 78 PRO A O 1
ATOM 587 N N . PRO A 1 79 ? 25.616 -20.692 -11.778 1.00 52.53 79 PRO A N 1
ATOM 588 C CA . PRO A 1 79 ? 25.242 -19.425 -11.161 1.00 52.53 79 PRO A CA 1
ATOM 589 C C . PRO A 1 79 ? 26.488 -18.734 -10.595 1.00 52.53 79 PRO A C 1
ATOM 591 O O . PRO A 1 79 ? 27.306 -19.371 -9.935 1.00 52.53 79 PRO A O 1
ATOM 594 N N . THR A 1 80 ? 26.672 -17.440 -10.876 1.00 60.03 80 THR A N 1
ATOM 595 C CA . THR A 1 80 ? 27.870 -16.709 -10.410 1.00 60.03 80 THR A CA 1
ATOM 596 C C . THR A 1 80 ? 27.545 -15.418 -9.660 1.00 60.03 80 THR A C 1
ATOM 598 O O . THR A 1 80 ? 28.101 -15.209 -8.589 1.00 60.03 80 THR A O 1
ATOM 601 N N . LEU A 1 81 ? 26.627 -14.561 -10.133 1.00 54.06 81 LEU A N 1
ATOM 602 C CA . LEU A 1 81 ? 26.350 -13.290 -9.444 1.00 54.06 81 LEU A CA 1
ATOM 603 C C . LEU A 1 81 ? 24.990 -12.672 -9.824 1.00 54.06 81 LEU A C 1
ATOM 605 O O . LEU A 1 81 ? 24.716 -12.471 -11.008 1.00 54.06 81 LEU A O 1
ATOM 609 N N . ILE A 1 82 ? 24.176 -12.308 -8.826 1.00 60.22 82 ILE A N 1
ATOM 610 C CA . ILE A 1 82 ? 22.963 -11.488 -8.965 1.00 60.22 82 ILE A CA 1
ATOM 611 C C . ILE A 1 82 ? 23.225 -10.113 -8.350 1.00 60.22 82 ILE A C 1
ATOM 613 O O . ILE A 1 82 ? 23.415 -9.960 -7.141 1.00 60.22 82 ILE A O 1
ATOM 617 N N . PHE A 1 83 ? 23.169 -9.072 -9.173 1.00 57.88 83 PHE A N 1
ATOM 618 C CA . PHE A 1 83 ? 23.112 -7.706 -8.663 1.00 57.88 83 PHE A CA 1
ATOM 619 C C . PHE A 1 83 ? 21.678 -7.351 -8.284 1.00 57.88 83 PHE A C 1
ATOM 621 O O . PHE A 1 83 ? 20.782 -7.591 -9.092 1.00 57.88 83 PHE A O 1
ATOM 628 N N . ILE A 1 84 ? 21.471 -6.739 -7.109 1.00 60.03 84 ILE A N 1
ATOM 629 C CA . ILE A 1 84 ? 20.173 -6.166 -6.739 1.00 60.03 84 ILE A CA 1
ATOM 630 C C . ILE A 1 84 ? 20.307 -4.696 -6.364 1.00 60.03 84 ILE A C 1
ATOM 632 O O . ILE A 1 84 ? 20.955 -4.324 -5.376 1.00 60.03 84 ILE A O 1
ATOM 636 N N . ARG A 1 85 ? 19.637 -3.850 -7.148 1.00 58.69 85 ARG A N 1
ATOM 637 C CA . ARG A 1 85 ? 19.516 -2.419 -6.869 1.00 58.69 85 ARG A CA 1
ATOM 638 C C . ARG A 1 85 ? 18.266 -2.130 -6.050 1.00 58.69 85 ARG A C 1
ATOM 640 O O . ARG A 1 85 ? 17.164 -2.460 -6.475 1.00 58.69 85 ARG A O 1
ATOM 647 N N . TYR A 1 86 ? 18.460 -1.418 -4.941 1.00 60.06 86 TYR A N 1
ATOM 648 C CA . TYR A 1 86 ? 17.401 -0.890 -4.086 1.00 60.06 86 TYR A CA 1
ATOM 649 C C . TYR A 1 86 ? 17.575 0.615 -3.878 1.00 60.06 86 TYR A C 1
ATOM 651 O O . TYR A 1 86 ? 18.501 1.032 -3.168 1.00 60.06 86 TYR A O 1
ATOM 659 N N . PRO A 1 87 ? 16.693 1.454 -4.440 1.00 51.94 87 PRO A N 1
ATOM 660 C CA . PRO A 1 87 ? 16.696 2.876 -4.144 1.00 51.94 87 PRO A CA 1
ATOM 661 C C . PRO A 1 87 ? 16.178 3.113 -2.713 1.00 51.94 87 PRO A C 1
ATOM 663 O O . PRO A 1 87 ? 14.983 3.167 -2.471 1.00 51.94 87 PRO A O 1
ATOM 666 N N . GLY A 1 88 ? 17.106 3.224 -1.757 1.00 49.47 88 GLY A N 1
ATOM 667 C CA . GLY A 1 88 ? 16.957 3.980 -0.506 1.00 49.47 88 GLY A CA 1
ATOM 668 C C . GLY A 1 88 ? 15.831 3.594 0.469 1.00 49.47 88 GLY A C 1
ATOM 669 O O . GLY A 1 88 ? 14.714 4.076 0.368 1.00 49.47 88 GLY A O 1
ATOM 670 N N . SER A 1 89 ? 16.169 2.844 1.521 1.00 51.94 89 SER A N 1
ATOM 671 C CA . SER A 1 89 ? 15.775 3.087 2.929 1.00 51.94 89 SER A CA 1
ATOM 672 C C . SER A 1 89 ? 16.173 1.883 3.796 1.00 51.94 89 SER A C 1
ATOM 674 O O . SER A 1 89 ? 16.126 0.737 3.348 1.00 51.94 89 SER A O 1
ATOM 676 N N . ASN A 1 90 ? 16.524 2.115 5.066 1.00 52.81 90 ASN A N 1
ATOM 677 C CA . ASN A 1 90 ? 16.818 1.046 6.043 1.00 52.81 90 ASN A CA 1
ATOM 678 C C . ASN A 1 90 ? 15.605 0.131 6.320 1.00 52.81 90 ASN A C 1
ATOM 680 O O . ASN A 1 90 ? 15.732 -0.916 6.945 1.00 52.81 90 ASN A O 1
ATOM 684 N N . ILE A 1 91 ? 14.414 0.513 5.848 1.00 53.06 91 ILE A N 1
ATOM 685 C CA . ILE A 1 91 ? 13.163 -0.237 6.009 1.00 53.06 91 ILE A CA 1
ATOM 686 C C . ILE A 1 91 ? 13.181 -1.556 5.213 1.00 53.06 91 ILE A C 1
ATOM 688 O O . ILE A 1 91 ? 12.477 -2.496 5.575 1.00 53.06 91 ILE A O 1
ATOM 692 N N . LEU A 1 92 ? 14.005 -1.647 4.165 1.00 60.75 92 LEU A N 1
ATOM 693 C CA . LEU A 1 92 ? 14.012 -2.764 3.212 1.00 60.75 92 LEU A CA 1
ATOM 694 C C . LEU A 1 92 ? 15.163 -3.756 3.436 1.00 60.75 92 LEU A C 1
ATOM 696 O O . LEU A 1 92 ? 15.287 -4.742 2.715 1.00 60.75 92 LEU A O 1
ATOM 700 N N . GLU A 1 93 ? 16.004 -3.513 4.440 1.00 67.81 93 GLU A N 1
ATOM 701 C CA . GLU A 1 93 ? 17.145 -4.367 4.774 1.00 67.81 93 GLU A CA 1
ATOM 702 C C . GLU A 1 93 ? 16.756 -5.838 5.045 1.00 67.81 93 GLU A C 1
ATOM 704 O O . 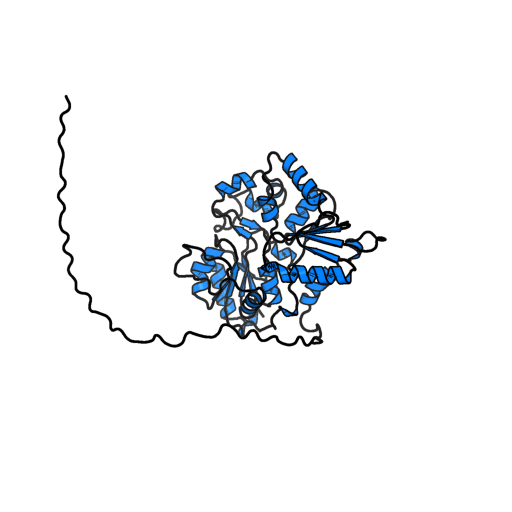GLU A 1 93 ? 17.406 -6.725 4.491 1.00 67.81 93 GLU A O 1
ATOM 709 N N . PRO A 1 94 ? 15.656 -6.144 5.760 1.00 65.06 94 PRO A N 1
ATOM 710 C CA . PRO A 1 94 ? 15.217 -7.527 5.964 1.00 65.06 94 PRO A CA 1
ATOM 711 C C . PRO A 1 94 ? 14.856 -8.267 4.666 1.00 65.06 94 PRO A C 1
ATOM 713 O O . PRO A 1 94 ? 15.088 -9.469 4.566 1.00 65.06 94 PRO A O 1
ATOM 716 N N . MET A 1 95 ? 14.355 -7.563 3.646 1.00 65.75 95 MET A N 1
ATOM 717 C CA . MET A 1 95 ? 14.083 -8.171 2.337 1.00 65.75 95 MET A CA 1
ATOM 718 C C . MET A 1 95 ? 15.341 -8.416 1.525 1.00 65.75 95 MET A C 1
ATOM 720 O O . MET A 1 95 ? 15.428 -9.432 0.845 1.00 65.75 95 MET A O 1
ATOM 724 N N . PHE A 1 96 ? 16.324 -7.515 1.603 1.00 72.88 96 PHE A N 1
ATOM 725 C CA . PHE A 1 96 ? 17.625 -7.778 0.999 1.00 72.88 96 PHE A CA 1
ATOM 726 C C . PHE A 1 96 ? 18.209 -9.083 1.547 1.00 72.88 96 PHE A C 1
ATOM 728 O O . PHE A 1 96 ? 18.684 -9.899 0.767 1.00 72.88 96 PHE A O 1
ATOM 735 N N . TYR A 1 97 ? 18.114 -9.316 2.861 1.00 73.44 97 TYR A N 1
ATOM 736 C CA . TYR A 1 97 ? 18.555 -10.574 3.462 1.00 73.44 97 TYR A CA 1
ATOM 737 C C . TYR A 1 97 ? 17.719 -11.777 3.025 1.00 73.44 97 TYR A C 1
ATOM 739 O O . TYR A 1 97 ? 18.306 -12.815 2.739 1.00 73.44 97 TYR A O 1
ATOM 747 N N . ALA A 1 98 ? 16.393 -11.644 2.918 1.00 68.88 98 ALA A N 1
ATOM 748 C CA . ALA A 1 98 ? 15.541 -12.719 2.408 1.00 68.88 98 ALA A CA 1
ATOM 749 C C . ALA A 1 98 ? 15.937 -13.111 0.975 1.00 68.88 98 ALA A C 1
ATOM 751 O O . ALA A 1 98 ? 16.224 -14.273 0.702 1.00 68.88 98 ALA A O 1
ATOM 752 N N . ILE A 1 99 ? 16.064 -12.126 0.085 1.00 70.56 99 ILE A N 1
ATOM 753 C CA . ILE A 1 99 ? 16.420 -12.369 -1.314 1.00 70.56 99 ILE A CA 1
ATOM 754 C C . ILE A 1 99 ? 17.864 -12.860 -1.435 1.00 70.56 99 ILE A C 1
ATOM 756 O O . ILE A 1 99 ? 18.136 -13.757 -2.224 1.00 70.56 99 ILE A O 1
ATOM 760 N N . LYS A 1 100 ? 18.787 -12.340 -0.618 1.00 74.88 100 LYS A N 1
ATOM 761 C CA . LYS A 1 100 ? 20.162 -12.844 -0.534 1.00 74.88 100 LYS A CA 1
ATOM 762 C C . LYS A 1 100 ? 20.213 -14.298 -0.075 1.00 74.88 100 LYS A C 1
ATOM 764 O O . LYS A 1 100 ? 20.992 -15.059 -0.636 1.00 74.88 100 LYS A O 1
ATOM 769 N N . SER A 1 101 ? 19.420 -14.673 0.928 1.00 70.94 101 SER A N 1
ATOM 770 C CA . SER A 1 101 ? 19.353 -16.052 1.419 1.00 70.94 101 SER A CA 1
ATOM 771 C C . SER A 1 101 ? 18.906 -16.990 0.309 1.00 70.94 101 SER A C 1
ATOM 773 O O . SER A 1 101 ? 19.604 -17.943 0.004 1.00 70.94 101 SER A O 1
ATOM 775 N N . MET A 1 102 ? 17.813 -16.661 -0.372 1.00 65.44 102 MET A N 1
ATOM 776 C CA . MET A 1 102 ? 17.319 -17.509 -1.450 1.00 65.44 102 MET A CA 1
ATOM 777 C C . MET A 1 102 ? 18.257 -17.569 -2.646 1.00 65.44 102 MET A C 1
ATOM 779 O O . MET A 1 102 ? 18.461 -18.626 -3.223 1.00 65.44 102 MET A O 1
ATOM 783 N N . ALA A 1 103 ? 18.816 -16.429 -3.047 1.00 70.94 103 ALA A N 1
ATOM 784 C CA . ALA A 1 103 ? 19.780 -16.391 -4.132 1.00 70.94 103 ALA A CA 1
ATOM 785 C C . ALA A 1 103 ? 20.969 -17.301 -3.800 1.00 70.94 103 ALA A C 1
ATOM 787 O O . ALA A 1 103 ? 21.384 -18.076 -4.653 1.00 70.94 103 ALA A O 1
ATOM 788 N N . LYS A 1 104 ? 21.429 -17.299 -2.542 1.00 72.88 104 LYS A N 1
ATOM 789 C CA . LYS A 1 104 ? 22.455 -18.225 -2.056 1.00 72.88 104 LYS A CA 1
ATOM 790 C C . LYS A 1 104 ? 22.007 -19.688 -2.138 1.00 72.88 104 LYS A C 1
ATOM 792 O O . LYS A 1 104 ? 22.800 -20.514 -2.580 1.00 72.88 104 LYS A O 1
ATOM 797 N N . ASP A 1 105 ? 20.769 -20.003 -1.761 1.00 68.50 105 ASP A N 1
ATOM 798 C CA . ASP A 1 105 ? 20.210 -21.363 -1.870 1.00 68.50 105 ASP A CA 1
ATOM 799 C C . ASP A 1 105 ? 20.137 -21.842 -3.333 1.00 68.50 105 ASP A C 1
ATOM 801 O O . ASP A 1 105 ? 20.235 -23.033 -3.616 1.00 68.50 105 ASP A O 1
ATOM 805 N N . LEU A 1 106 ? 20.050 -20.899 -4.272 1.00 63.22 106 LEU A N 1
ATOM 806 C CA . LEU A 1 106 ? 20.088 -21.121 -5.717 1.00 63.22 106 LEU A CA 1
ATOM 807 C C . LEU A 1 106 ? 21.507 -21.053 -6.316 1.00 63.22 106 LEU A C 1
ATOM 809 O O . LEU A 1 106 ? 21.665 -21.079 -7.535 1.00 63.22 106 LEU A O 1
ATOM 813 N N . GLY A 1 107 ? 22.543 -20.958 -5.477 1.00 69.62 107 GLY A N 1
ATOM 814 C CA . GLY A 1 107 ? 23.945 -20.903 -5.897 1.00 69.62 107 GLY A CA 1
ATOM 815 C C . GLY A 1 107 ? 24.427 -19.532 -6.381 1.00 69.62 107 GLY A C 1
ATOM 816 O O . GLY A 1 107 ? 25.530 -19.429 -6.905 1.00 69.62 107 GLY A O 1
ATOM 817 N N . PHE A 1 108 ? 23.642 -18.470 -6.210 1.00 70.38 108 PHE A N 1
ATOM 818 C CA . PHE A 1 108 ? 24.022 -17.109 -6.583 1.00 70.38 108 PHE A CA 1
ATOM 819 C C . PHE A 1 108 ? 24.656 -16.343 -5.424 1.00 70.38 108 PHE A C 1
ATOM 821 O O . PHE A 1 108 ? 24.166 -16.341 -4.293 1.00 70.38 108 PHE A O 1
ATOM 828 N N . GLU A 1 109 ? 25.696 -15.575 -5.733 1.00 68.94 109 GLU A N 1
ATOM 829 C CA . GLU A 1 109 ? 26.172 -14.514 -4.855 1.00 68.94 109 GLU A CA 1
ATOM 830 C C . GLU A 1 109 ? 25.387 -13.218 -5.119 1.00 68.94 109 GLU A C 1
ATOM 832 O O . GLU A 1 109 ? 25.136 -12.854 -6.266 1.00 68.94 109 GLU A O 1
ATOM 837 N N . VAL A 1 110 ? 24.977 -12.508 -4.060 1.00 70.94 110 VAL A N 1
ATOM 838 C CA . VAL A 1 110 ? 24.203 -11.260 -4.178 1.00 70.94 110 VAL A CA 1
ATOM 839 C C . VAL A 1 110 ? 25.030 -10.047 -3.800 1.00 70.94 110 VAL A C 1
ATOM 841 O O . VAL A 1 110 ? 25.493 -9.936 -2.661 1.00 70.94 110 VAL A O 1
ATOM 844 N N . VAL A 1 111 ? 25.101 -9.082 -4.718 1.00 66.69 111 VAL A N 1
ATOM 845 C CA . VAL A 1 111 ? 25.796 -7.803 -4.517 1.00 66.69 111 VAL A CA 1
ATOM 846 C C . VAL A 1 111 ? 24.795 -6.654 -4.447 1.00 66.69 111 VAL A C 1
ATOM 848 O O . VAL A 1 111 ? 23.839 -6.580 -5.223 1.00 66.69 111 VAL A O 1
ATOM 851 N N . ARG A 1 112 ? 24.999 -5.756 -3.475 1.00 68.62 112 ARG A N 1
ATOM 852 C CA . ARG A 1 112 ? 24.076 -4.665 -3.133 1.00 68.62 112 ARG A CA 1
ATOM 853 C C . ARG A 1 112 ? 24.552 -3.327 -3.688 1.00 68.62 112 ARG A C 1
ATOM 855 O O . ARG A 1 112 ? 25.648 -2.899 -3.352 1.00 68.62 112 ARG A O 1
ATOM 862 N N . ASN A 1 113 ? 23.656 -2.610 -4.373 1.00 59.84 113 ASN A N 1
ATOM 863 C CA . ASN A 1 113 ? 23.662 -1.155 -4.630 1.00 59.84 113 ASN A CA 1
ATOM 864 C C . ASN A 1 113 ? 24.865 -0.507 -5.342 1.00 59.84 113 ASN A C 1
ATOM 866 O O . ASN A 1 113 ? 24.684 0.581 -5.885 1.00 59.84 113 ASN A O 1
ATOM 870 N N . PHE A 1 114 ? 26.035 -1.135 -5.400 1.00 58.16 114 PHE A N 1
ATOM 871 C CA . PHE A 1 114 ? 27.202 -0.624 -6.104 1.00 58.16 114 PHE A CA 1
ATOM 872 C C . PHE A 1 114 ? 27.810 -1.753 -6.924 1.00 58.16 114 PHE A C 1
ATOM 874 O O . PHE A 1 114 ? 28.217 -2.777 -6.383 1.00 58.16 114 PHE A O 1
ATOM 881 N N . GLU A 1 115 ? 27.834 -1.567 -8.239 1.00 57.38 115 GLU A N 1
ATOM 882 C CA . GLU A 1 115 ? 28.665 -2.387 -9.110 1.00 57.38 115 GLU A CA 1
ATOM 883 C C . GLU A 1 115 ? 30.114 -2.003 -8.818 1.00 57.38 115 GLU A C 1
ATOM 885 O O . GLU A 1 115 ? 30.496 -0.843 -8.989 1.00 57.38 115 GLU A O 1
ATOM 890 N N . THR A 1 116 ? 30.917 -2.943 -8.328 1.00 62.22 116 THR A N 1
ATOM 891 C CA . THR A 1 116 ? 32.362 -2.729 -8.285 1.00 62.22 116 THR A CA 1
ATOM 892 C C . THR A 1 116 ? 32.887 -2.868 -9.718 1.00 62.22 116 THR A C 1
ATOM 894 O O . THR A 1 116 ? 32.574 -3.864 -10.378 1.00 62.22 116 THR A O 1
ATOM 897 N N . PRO A 1 117 ? 33.646 -1.889 -10.247 1.00 65.00 117 PRO A N 1
ATOM 898 C CA . PRO A 1 117 ? 34.267 -2.027 -11.560 1.00 65.00 117 PRO A CA 1
ATOM 899 C C . PRO A 1 117 ? 35.072 -3.330 -11.643 1.00 65.00 117 PRO A C 1
ATOM 901 O O . PRO A 1 117 ? 35.856 -3.625 -10.745 1.00 65.00 117 PRO A O 1
ATOM 904 N N . GLY A 1 118 ? 34.861 -4.112 -12.705 1.00 68.31 118 GLY A N 1
ATOM 905 C CA . GLY A 1 118 ? 35.540 -5.396 -12.917 1.00 68.31 118 GLY A CA 1
ATOM 906 C C . GLY A 1 118 ? 34.769 -6.644 -12.467 1.00 68.31 118 GLY A C 1
ATOM 907 O O . GLY A 1 118 ? 35.267 -7.746 -12.673 1.00 68.31 118 GLY A O 1
ATOM 908 N N . MET A 1 119 ? 33.562 -6.515 -11.903 1.00 72.94 119 MET A N 1
ATOM 909 C CA . MET A 1 119 ? 32.702 -7.680 -11.648 1.00 72.94 119 MET A CA 1
ATOM 910 C C . MET A 1 119 ? 32.046 -8.181 -12.942 1.00 72.94 119 MET A C 1
ATOM 912 O O . MET A 1 119 ? 31.371 -7.419 -13.636 1.00 72.94 119 MET A O 1
ATOM 916 N N . ASP A 1 120 ? 32.188 -9.475 -13.234 1.00 76.56 120 ASP A N 1
ATOM 917 C CA . ASP A 1 120 ? 31.488 -10.156 -14.331 1.00 76.56 120 ASP A CA 1
ATOM 918 C C . ASP A 1 120 ? 30.044 -10.486 -13.909 1.00 76.56 120 ASP A C 1
ATOM 920 O O . ASP A 1 120 ? 29.720 -11.589 -13.468 1.00 76.56 120 ASP A O 1
ATOM 924 N N . ILE A 1 121 ? 29.171 -9.474 -13.950 1.00 74.31 121 ILE A N 1
ATOM 925 C CA . ILE A 1 121 ? 27.761 -9.619 -13.572 1.00 74.31 121 ILE A CA 1
ATOM 926 C C . ILE A 1 121 ? 27.001 -10.324 -14.703 1.00 74.31 121 ILE A C 1
ATOM 928 O O . ILE A 1 121 ? 26.613 -9.680 -15.679 1.00 74.31 121 ILE A O 1
ATOM 932 N N . LYS A 1 122 ? 26.728 -11.623 -14.530 1.00 72.75 122 LYS A N 1
ATOM 933 C CA . LYS A 1 122 ? 25.918 -12.424 -15.466 1.00 72.75 122 LYS A CA 1
ATOM 934 C C . LYS A 1 122 ? 24.434 -12.083 -15.423 1.00 72.75 122 LYS A C 1
ATOM 936 O O . LYS A 1 122 ? 23.812 -11.990 -16.471 1.00 72.75 122 LYS A O 1
ATOM 941 N N . PHE A 1 123 ? 23.879 -11.837 -14.232 1.00 74.00 123 PHE A N 1
ATOM 942 C CA . PHE A 1 123 ? 22.460 -11.522 -14.064 1.00 74.00 123 PHE A CA 1
ATOM 943 C C . PHE A 1 123 ? 22.249 -10.263 -13.227 1.00 74.00 123 PHE A C 1
ATOM 945 O O . PHE A 1 123 ? 22.846 -10.039 -12.174 1.00 74.00 123 PHE A O 1
ATOM 952 N N . ARG A 1 124 ? 21.348 -9.412 -13.712 1.00 78.38 124 ARG A N 1
ATOM 953 C CA . ARG A 1 124 ? 21.015 -8.119 -13.108 1.00 78.38 124 ARG A CA 1
ATOM 954 C C . ARG A 1 124 ? 19.538 -8.127 -12.778 1.00 78.38 124 ARG A C 1
ATOM 956 O O . ARG A 1 124 ? 18.722 -8.099 -13.690 1.00 78.38 124 ARG A O 1
ATOM 963 N N . ILE A 1 125 ? 19.199 -8.160 -11.500 1.00 80.06 125 ILE A N 1
ATOM 964 C CA . ILE A 1 125 ? 17.813 -8.122 -11.047 1.00 80.06 125 ILE A CA 1
ATOM 965 C C . ILE A 1 125 ? 17.581 -6.780 -10.362 1.00 80.06 125 ILE A C 1
ATOM 967 O O . ILE A 1 125 ? 18.423 -6.272 -9.626 1.00 80.06 125 ILE A O 1
ATOM 971 N N . VAL A 1 126 ? 16.436 -6.160 -10.597 1.00 81.44 126 VAL A N 1
ATOM 972 C CA . VAL A 1 126 ? 16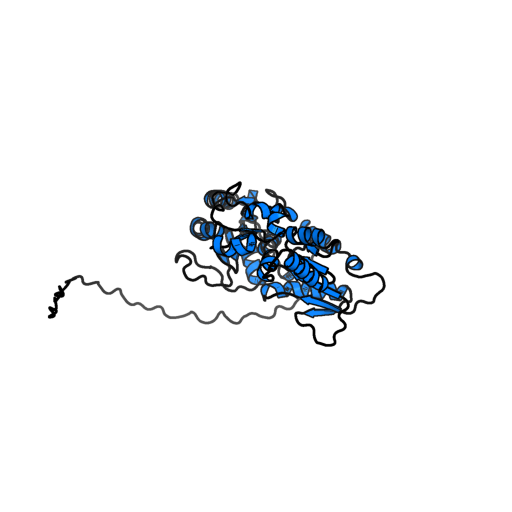.027 -4.985 -9.824 1.00 81.44 126 VAL A CA 1
ATOM 973 C C . VAL A 1 126 ? 14.759 -5.299 -9.063 1.00 81.44 126 VAL A C 1
ATOM 975 O O . VAL A 1 126 ? 13.905 -6.034 -9.543 1.00 81.44 126 VAL A O 1
ATOM 978 N N . VAL A 1 127 ? 14.641 -4.747 -7.862 1.00 80.25 127 VAL A N 1
ATOM 979 C CA . VAL A 1 127 ? 13.420 -4.838 -7.075 1.00 80.25 127 VAL A CA 1
ATOM 980 C C . VAL A 1 127 ? 12.972 -3.424 -6.741 1.00 80.25 127 VAL A C 1
ATOM 982 O O . VAL A 1 127 ? 13.701 -2.660 -6.104 1.00 80.25 127 VAL A O 1
ATOM 985 N N . ASN A 1 128 ? 11.777 -3.060 -7.197 1.00 79.00 128 ASN A N 1
ATOM 986 C CA . ASN A 1 128 ? 11.242 -1.715 -7.074 1.00 79.00 128 ASN A CA 1
ATOM 987 C C . ASN A 1 128 ? 9.919 -1.692 -6.296 1.00 79.00 128 ASN A C 1
ATOM 989 O O . ASN A 1 128 ? 8.895 -2.212 -6.732 1.00 79.00 128 ASN A O 1
ATOM 993 N N . PHE A 1 129 ? 9.934 -1.032 -5.140 1.00 79.31 129 PHE A N 1
ATOM 994 C CA . PHE A 1 129 ? 8.760 -0.868 -4.275 1.00 79.31 129 PHE A CA 1
ATOM 995 C C . PHE A 1 129 ? 8.128 0.520 -4.358 1.00 79.31 129 PHE A C 1
ATOM 997 O O . PHE A 1 129 ? 7.104 0.787 -3.729 1.00 79.31 129 PHE A O 1
ATOM 1004 N N . GLU A 1 130 ? 8.730 1.407 -5.144 1.00 75.06 130 GLU A N 1
ATOM 1005 C CA . GLU A 1 130 ? 8.271 2.779 -5.299 1.00 75.06 130 GLU A CA 1
ATOM 1006 C C . GLU A 1 130 ? 7.474 2.983 -6.589 1.00 75.06 130 GLU A C 1
ATOM 1008 O O . GLU A 1 130 ? 7.115 4.105 -6.921 1.00 75.06 130 GLU A O 1
ATOM 1013 N N . GLU A 1 131 ? 7.169 1.931 -7.347 1.00 77.88 131 GLU A N 1
ATOM 1014 C CA . GLU A 1 131 ? 6.356 2.063 -8.557 1.00 77.88 131 GLU A CA 1
ATOM 1015 C C . GLU A 1 131 ? 4.871 2.209 -8.236 1.00 77.88 131 GLU A C 1
ATOM 1017 O O . GLU A 1 131 ? 4.386 1.599 -7.283 1.00 77.88 131 GLU A O 1
ATOM 1022 N N . PRO A 1 132 ? 4.132 2.999 -9.028 1.00 72.56 132 PRO A N 1
ATOM 1023 C CA . PRO A 1 132 ? 4.530 3.717 -10.242 1.00 72.56 132 PRO A CA 1
ATOM 1024 C C . PRO A 1 132 ? 5.229 5.061 -9.974 1.00 72.56 132 PRO A C 1
ATOM 1026 O O . PRO A 1 132 ? 5.738 5.658 -10.915 1.00 72.56 132 PRO A O 1
ATOM 1029 N N . ASN A 1 133 ? 5.323 5.534 -8.725 1.00 73.50 133 ASN A N 1
ATOM 1030 C CA . ASN A 1 133 ? 5.962 6.817 -8.388 1.00 73.50 133 ASN A CA 1
ATOM 1031 C C . ASN A 1 133 ? 7.401 6.936 -8.931 1.00 73.50 133 ASN A C 1
ATOM 1033 O O . ASN A 1 133 ? 7.760 7.942 -9.537 1.00 73.50 133 ASN A O 1
ATOM 1037 N N . GLY A 1 134 ? 8.199 5.870 -8.835 1.00 70.31 134 GLY A N 1
ATOM 1038 C CA . GLY A 1 134 ? 9.539 5.811 -9.427 1.00 70.31 134 GLY A CA 1
ATOM 1039 C C . GLY A 1 134 ? 9.560 5.963 -10.955 1.00 70.31 134 GLY A C 1
ATOM 1040 O O . GLY A 1 134 ? 10.531 6.473 -11.502 1.00 70.31 134 GLY A O 1
ATOM 1041 N N . MET A 1 135 ? 8.488 5.584 -11.659 1.00 70.88 135 MET A N 1
ATOM 1042 C CA . MET A 1 135 ? 8.369 5.807 -13.109 1.00 70.88 135 MET A CA 1
ATOM 1043 C C . MET A 1 135 ? 8.103 7.280 -13.442 1.00 70.88 135 MET A C 1
ATOM 1045 O O . MET A 1 135 ? 8.471 7.745 -14.524 1.00 70.88 135 MET A O 1
ATOM 1049 N N . PHE A 1 136 ? 7.493 8.011 -12.504 1.00 66.75 136 PHE A N 1
ATOM 1050 C CA . PHE A 1 136 ? 7.210 9.435 -12.626 1.00 66.75 136 PHE A CA 1
ATOM 1051 C C . PHE A 1 136 ? 8.427 10.299 -12.273 1.00 66.75 136 PHE A C 1
ATOM 1053 O O . PHE A 1 136 ? 8.770 11.200 -13.031 1.00 66.75 136 PHE A O 1
ATOM 1060 N N . ILE A 1 137 ? 9.133 9.980 -11.185 1.00 58.12 137 ILE A N 1
ATOM 1061 C CA . ILE A 1 137 ? 10.236 10.803 -10.658 1.00 58.12 137 ILE A CA 1
ATOM 1062 C C . ILE A 1 137 ? 11.533 10.667 -11.474 1.00 58.12 137 ILE A C 1
ATOM 1064 O O . ILE A 1 137 ? 12.243 11.650 -11.659 1.00 58.12 137 ILE A O 1
ATOM 1068 N N . GLU A 1 138 ? 11.868 9.470 -11.972 1.00 51.78 138 GLU A N 1
ATOM 1069 C CA . GLU A 1 138 ? 13.169 9.234 -12.631 1.00 51.78 138 GLU A CA 1
ATOM 1070 C C . GLU A 1 138 ? 13.242 9.729 -14.081 1.00 51.78 138 GLU A C 1
ATOM 1072 O O . GLU A 1 138 ? 14.317 9.748 -14.678 1.00 51.78 138 GLU A O 1
ATOM 1077 N N . ASN A 1 139 ? 12.118 10.157 -14.649 1.00 48.03 139 ASN A N 1
ATOM 1078 C CA . ASN A 1 139 ? 12.046 10.586 -16.034 1.00 48.03 139 ASN A CA 1
ATOM 1079 C C . ASN A 1 139 ? 11.581 12.036 -16.075 1.00 48.03 139 ASN A C 1
ATOM 1081 O O . ASN A 1 139 ? 10.460 12.340 -15.673 1.00 48.03 139 ASN A O 1
ATOM 1085 N N . ASN A 1 140 ? 12.443 12.902 -16.598 1.00 50.72 140 ASN A N 1
ATOM 1086 C CA . ASN A 1 140 ? 12.080 14.183 -17.185 1.00 50.72 140 ASN A CA 1
ATOM 1087 C C . ASN A 1 140 ? 11.967 13.957 -18.702 1.00 50.72 140 ASN A C 1
ATOM 1089 O O . ASN A 1 140 ? 12.964 14.170 -19.404 1.00 50.72 140 ASN A O 1
ATOM 1093 N N . PRO A 1 141 ? 10.867 13.401 -19.251 1.00 53.19 141 PRO A N 1
ATOM 1094 C CA . PRO A 1 141 ? 10.855 13.118 -20.663 1.00 53.19 141 PRO A CA 1
ATOM 1095 C C . PRO A 1 141 ? 10.349 14.361 -21.390 1.00 53.19 141 PRO A C 1
ATOM 1097 O O . PRO A 1 141 ? 9.327 14.954 -21.056 1.00 53.19 141 PRO A O 1
ATOM 1100 N N . GLY A 1 142 ? 11.085 14.741 -22.429 1.00 57.03 142 GLY A N 1
ATOM 1101 C CA . GLY A 1 142 ? 10.497 15.485 -23.534 1.00 57.03 142 GLY A CA 1
ATOM 1102 C C . GLY A 1 142 ? 9.484 14.604 -24.297 1.00 57.03 142 GLY A C 1
ATOM 1103 O O . GLY A 1 142 ? 8.773 13.815 -23.687 1.00 57.03 142 GLY A O 1
ATOM 1104 N N . PRO A 1 143 ? 9.415 14.686 -25.634 1.00 60.03 143 PRO A N 1
ATOM 1105 C CA . PRO A 1 143 ? 8.435 13.949 -26.448 1.00 60.03 143 PRO A CA 1
ATOM 1106 C C . PRO A 1 143 ? 8.338 12.439 -26.138 1.00 60.03 143 PRO A C 1
ATOM 1108 O O . PRO A 1 143 ? 9.348 11.836 -25.785 1.00 60.03 143 PRO A O 1
ATOM 1111 N N . GLU A 1 144 ? 7.170 11.815 -26.364 1.00 67.75 144 GLU A N 1
ATOM 1112 C CA . GLU A 1 144 ? 6.857 10.388 -26.095 1.00 67.75 144 GLU A CA 1
ATOM 1113 C C . GLU A 1 144 ? 7.947 9.394 -26.550 1.00 67.75 144 GLU A C 1
ATOM 1115 O O . GLU A 1 144 ? 8.260 8.436 -25.842 1.00 67.75 144 GLU A O 1
ATOM 1120 N N . ALA A 1 145 ? 8.595 9.650 -27.690 1.00 64.69 145 ALA A N 1
ATOM 1121 C CA . ALA A 1 145 ? 9.706 8.835 -28.185 1.00 64.69 145 ALA A CA 1
ATOM 1122 C C . ALA A 1 145 ? 10.901 8.777 -27.208 1.00 64.69 145 ALA A C 1
ATOM 1124 O O . ALA A 1 145 ? 11.560 7.745 -27.083 1.00 64.69 145 ALA A O 1
ATOM 1125 N N . ARG A 1 146 ? 11.172 9.863 -26.470 1.00 72.88 146 ARG A N 1
ATOM 1126 C CA . ARG A 1 146 ? 12.221 9.902 -25.438 1.00 72.88 146 ARG A CA 1
ATOM 1127 C C . ARG A 1 146 ? 11.843 9.073 -24.217 1.00 72.88 146 ARG A C 1
ATOM 1129 O O . ARG A 1 146 ? 12.738 8.500 -23.602 1.00 72.88 146 ARG A O 1
ATOM 1136 N N . GLU A 1 147 ? 10.557 9.001 -23.877 1.00 72.62 147 GLU A N 1
ATOM 1137 C CA . GLU A 1 147 ? 10.066 8.170 -22.774 1.00 72.62 147 GLU A CA 1
ATOM 1138 C C . GLU A 1 147 ? 10.168 6.684 -23.116 1.00 72.62 147 GLU A C 1
ATOM 1140 O O . GLU A 1 147 ? 10.698 5.922 -22.312 1.00 72.62 147 GLU A O 1
ATOM 1145 N N . GLN A 1 148 ? 9.765 6.284 -24.328 1.00 75.94 148 GLN A N 1
ATOM 1146 C CA . GLN A 1 148 ? 9.922 4.903 -24.792 1.00 75.94 148 GLN A CA 1
ATOM 1147 C C . GLN A 1 148 ? 11.395 4.478 -24.776 1.00 75.94 148 GLN A C 1
ATOM 1149 O O . GLN A 1 148 ? 11.744 3.472 -24.165 1.00 75.94 148 GLN A O 1
ATOM 1154 N N . GLN A 1 149 ? 12.282 5.298 -25.344 1.00 78.69 149 GLN A N 1
ATOM 1155 C CA . GLN A 1 149 ? 13.715 5.008 -25.349 1.00 78.69 149 GLN A CA 1
ATOM 1156 C C . GLN A 1 149 ? 14.313 5.001 -23.929 1.00 78.69 149 GLN A C 1
ATOM 1158 O O . GLN A 1 149 ? 15.247 4.257 -23.641 1.00 78.69 149 GLN A O 1
ATOM 1163 N N . ALA A 1 150 ? 13.821 5.850 -23.020 1.00 78.25 150 ALA A N 1
ATOM 1164 C CA . ALA A 1 150 ? 14.242 5.840 -21.621 1.00 78.25 150 ALA A CA 1
ATOM 1165 C C . ALA A 1 150 ? 13.787 4.567 -20.898 1.00 78.25 150 ALA A C 1
ATOM 1167 O O . ALA A 1 150 ? 14.590 3.984 -20.170 1.00 78.25 150 ALA A O 1
ATOM 1168 N N . LEU A 1 151 ? 12.550 4.122 -21.134 1.00 79.31 151 LEU A N 1
ATOM 1169 C CA . LEU A 1 151 ? 12.019 2.873 -20.601 1.00 79.31 151 LEU A CA 1
ATOM 1170 C C . LEU A 1 151 ? 12.820 1.680 -21.124 1.00 79.31 151 LEU A C 1
ATOM 1172 O O . LEU A 1 151 ? 13.336 0.914 -20.322 1.00 79.31 151 LEU A O 1
ATOM 1176 N N . GLU A 1 152 ? 13.013 1.571 -22.438 1.00 82.94 152 GLU A N 1
ATOM 1177 C CA . GLU A 1 152 ? 13.816 0.509 -23.056 1.00 82.94 152 GLU A CA 1
ATOM 1178 C C . GLU A 1 152 ? 15.236 0.483 -22.493 1.00 82.94 152 GLU A C 1
ATOM 1180 O O . GLU A 1 152 ? 15.690 -0.556 -22.024 1.00 82.94 152 GLU A O 1
ATOM 1185 N N . ARG A 1 153 ? 15.919 1.635 -22.427 1.00 82.62 153 ARG A N 1
ATOM 1186 C CA . ARG A 1 153 ? 17.255 1.723 -21.813 1.00 82.62 153 ARG A CA 1
ATOM 1187 C C . ARG A 1 153 ? 17.260 1.346 -20.338 1.00 82.62 153 ARG A C 1
ATOM 1189 O O . ARG A 1 153 ? 18.287 0.891 -19.846 1.00 82.62 153 ARG A O 1
ATOM 1196 N N . ARG A 1 154 ? 16.182 1.615 -19.598 1.00 79.94 154 ARG A N 1
ATOM 1197 C CA . ARG A 1 154 ? 16.072 1.249 -18.183 1.00 79.94 154 ARG A CA 1
ATOM 1198 C C . ARG A 1 154 ? 15.883 -0.256 -18.037 1.00 79.94 154 ARG A C 1
ATOM 1200 O O . ARG A 1 154 ? 16.594 -0.853 -17.234 1.00 79.94 154 ARG A O 1
ATOM 1207 N N . GLU A 1 155 ? 14.988 -0.856 -18.814 1.00 83.94 155 GLU A N 1
ATOM 1208 C CA . GLU A 1 155 ? 14.723 -2.293 -18.749 1.00 83.94 155 GLU A CA 1
ATOM 1209 C C . GLU A 1 155 ? 15.902 -3.105 -19.300 1.00 83.94 155 GLU A C 1
ATOM 1211 O O . GLU A 1 155 ? 16.268 -4.097 -18.689 1.00 83.94 155 GLU A O 1
ATOM 1216 N N . GLN A 1 156 ? 16.616 -2.627 -20.326 1.00 83.50 156 GLN A N 1
ATOM 1217 C CA . GLN A 1 156 ? 17.841 -3.261 -20.847 1.00 83.50 156 GLN A CA 1
ATOM 1218 C C . GLN A 1 156 ? 18.994 -3.335 -19.830 1.00 83.50 156 GLN A C 1
ATOM 1220 O O . GLN A 1 156 ? 19.916 -4.128 -20.006 1.00 83.50 156 GLN A O 1
ATOM 1225 N N . ARG A 1 157 ? 18.981 -2.524 -18.760 1.00 81.81 157 ARG A N 1
ATOM 1226 C CA . ARG A 1 157 ? 20.004 -2.607 -17.695 1.00 81.81 157 ARG A CA 1
ATOM 1227 C C . ARG A 1 157 ? 19.837 -3.832 -16.814 1.00 81.81 157 ARG A C 1
ATOM 1229 O O . ARG A 1 157 ? 20.769 -4.175 -16.089 1.00 81.81 157 ARG A O 1
ATOM 1236 N N . TYR A 1 158 ? 18.653 -4.428 -16.807 1.00 82.62 158 TYR A N 1
ATOM 1237 C CA . TYR A 1 158 ? 18.314 -5.538 -15.940 1.00 82.62 158 TYR A CA 1
ATOM 1238 C C . TYR A 1 158 ? 17.891 -6.724 -16.803 1.00 82.62 158 TYR A C 1
ATOM 1240 O O . TYR A 1 158 ? 17.296 -6.564 -17.859 1.00 82.62 158 TYR A O 1
ATOM 1248 N N . HIS A 1 159 ? 18.216 -7.928 -16.363 1.00 83.44 159 HIS A N 1
ATOM 1249 C CA . HIS A 1 159 ? 17.685 -9.149 -16.956 1.00 83.44 159 HIS A CA 1
ATOM 1250 C C . HIS A 1 159 ? 16.231 -9.352 -16.527 1.00 83.44 159 HIS A C 1
ATOM 1252 O O . HIS A 1 159 ? 15.420 -9.813 -17.320 1.00 83.44 159 HIS A O 1
ATOM 1258 N N . HIS A 1 160 ? 15.908 -8.961 -15.288 1.00 84.19 160 HIS A N 1
ATOM 1259 C CA . HIS A 1 160 ? 14.562 -9.059 -14.737 1.00 84.19 160 HIS A CA 1
ATOM 1260 C C . HIS A 1 160 ? 14.283 -7.963 -13.708 1.00 84.19 160 HIS A C 1
ATOM 1262 O O . HIS A 1 160 ? 15.195 -7.459 -13.043 1.00 84.19 160 HIS A O 1
ATOM 1268 N N . SER A 1 161 ? 13.013 -7.616 -13.537 1.00 84.19 161 SER A N 1
ATOM 1269 C CA . SER A 1 161 ? 12.563 -6.591 -12.601 1.00 84.19 161 SER A CA 1
ATOM 1270 C C . SER A 1 161 ? 11.373 -7.086 -11.784 1.00 84.19 161 SER A C 1
ATOM 1272 O O . SER A 1 161 ? 10.344 -7.492 -12.318 1.00 84.19 161 SER A O 1
ATOM 1274 N N . PHE A 1 162 ? 11.478 -7.028 -10.463 1.00 85.56 162 PHE A N 1
ATOM 1275 C CA . PHE A 1 162 ? 10.341 -7.236 -9.581 1.00 85.56 162 PHE A CA 1
ATOM 1276 C C . PHE A 1 162 ? 9.759 -5.901 -9.142 1.00 85.56 162 PHE A C 1
ATOM 1278 O O . PHE A 1 162 ? 10.486 -4.959 -8.821 1.00 85.56 162 PHE A O 1
ATOM 1285 N N . THR A 1 163 ? 8.434 -5.822 -9.091 1.00 85.81 163 THR A N 1
ATOM 1286 C CA . THR A 1 163 ? 7.729 -4.604 -8.691 1.00 85.81 163 THR A CA 1
ATOM 1287 C C . THR A 1 163 ? 6.555 -4.916 -7.784 1.00 85.81 163 THR A C 1
ATOM 1289 O O . THR A 1 163 ? 5.875 -5.914 -7.971 1.00 85.81 163 THR A O 1
ATOM 1292 N N . MET A 1 164 ? 6.275 -4.062 -6.803 1.00 84.75 164 MET A N 1
ATOM 1293 C CA . MET A 1 164 ? 5.051 -4.193 -5.996 1.00 84.75 164 MET A CA 1
ATOM 1294 C C . MET A 1 164 ? 3.789 -3.704 -6.719 1.00 84.75 164 MET A C 1
ATOM 1296 O O . MET A 1 164 ? 2.683 -3.900 -6.219 1.00 84.75 164 MET A O 1
ATOM 1300 N N . CYS A 1 165 ? 3.933 -3.040 -7.869 1.00 87.50 165 CYS A N 1
ATOM 1301 C CA . CYS A 1 165 ? 2.809 -2.488 -8.614 1.00 87.50 165 CYS A CA 1
ATOM 1302 C C . CYS A 1 165 ? 2.450 -3.385 -9.811 1.00 87.50 165 CYS A C 1
ATOM 1304 O O . CYS A 1 165 ? 3.122 -3.315 -10.847 1.00 87.50 165 CYS A O 1
ATOM 1306 N N . PRO A 1 166 ? 1.372 -4.189 -9.733 1.00 88.44 166 PRO A N 1
ATOM 1307 C CA . PRO A 1 166 ? 0.955 -5.038 -10.846 1.00 88.44 166 PRO A CA 1
ATOM 1308 C C . PRO A 1 166 ? 0.612 -4.247 -12.113 1.00 88.44 166 PRO A C 1
ATOM 1310 O O . PRO A 1 166 ? 0.941 -4.689 -13.209 1.00 88.44 166 PRO A O 1
ATOM 1313 N N . HIS A 1 167 ? 0.036 -3.050 -11.982 1.00 87.81 167 HIS A N 1
ATOM 1314 C CA . HIS A 1 167 ? -0.280 -2.197 -13.133 1.00 87.81 167 HIS A CA 1
ATOM 1315 C C . HIS A 1 167 ? 0.971 -1.680 -13.851 1.00 87.81 167 HIS A C 1
ATOM 1317 O O . HIS A 1 167 ? 0.999 -1.609 -15.078 1.00 87.81 167 HIS A O 1
ATOM 1323 N N . SER A 1 168 ? 2.033 -1.356 -13.107 1.00 85.31 168 SER A N 1
ATOM 1324 C CA . SER A 1 168 ? 3.319 -0.976 -13.699 1.00 85.31 168 SER A CA 1
ATOM 1325 C C . SER A 1 168 ? 3.956 -2.147 -14.439 1.00 85.31 168 SER A C 1
ATOM 1327 O O . SER A 1 168 ? 4.454 -1.954 -15.546 1.00 85.31 168 SER A O 1
ATOM 1329 N N . ALA A 1 169 ? 3.917 -3.355 -13.867 1.00 89.06 169 ALA A N 1
ATOM 1330 C CA . ALA A 1 169 ? 4.417 -4.553 -14.539 1.00 89.06 169 ALA A CA 1
ATOM 1331 C C . ALA A 1 169 ? 3.662 -4.822 -15.848 1.00 89.06 169 ALA A C 1
ATOM 1333 O O . ALA A 1 169 ? 4.284 -4.961 -16.897 1.00 89.06 169 ALA A O 1
ATOM 1334 N N . GLU A 1 170 ? 2.326 -4.837 -15.789 1.00 89.06 170 GLU A N 1
ATOM 1335 C CA . GLU A 1 170 ? 1.451 -5.069 -16.941 1.00 89.06 170 GLU A CA 1
ATOM 1336 C C . GLU A 1 170 ? 1.715 -4.058 -18.061 1.00 89.06 170 GLU A C 1
ATOM 1338 O O . GLU A 1 170 ? 1.901 -4.439 -19.218 1.00 89.06 170 GLU A O 1
ATOM 1343 N N . TRP A 1 171 ? 1.773 -2.769 -17.716 1.00 87.38 171 TRP A N 1
ATOM 1344 C CA . TRP A 1 171 ? 2.002 -1.713 -18.693 1.00 87.38 171 TRP A CA 1
ATOM 1345 C C . TRP A 1 171 ? 3.377 -1.816 -19.361 1.00 87.38 171 TRP A C 1
ATOM 1347 O O . TRP A 1 171 ? 3.465 -1.746 -20.588 1.00 87.38 171 TRP A O 1
ATOM 1357 N N . VAL A 1 172 ? 4.444 -2.007 -18.575 1.00 87.06 172 VAL A N 1
ATOM 1358 C CA . VAL A 1 172 ? 5.807 -2.097 -19.117 1.00 87.06 172 VAL A CA 1
ATOM 1359 C C . VAL A 1 172 ? 5.962 -3.328 -20.000 1.00 87.06 172 VAL A C 1
ATOM 1361 O O . VAL A 1 172 ? 6.403 -3.183 -21.137 1.00 87.06 172 VAL A O 1
ATOM 1364 N N . ASN A 1 173 ? 5.529 -4.503 -19.535 1.00 89.56 173 ASN A N 1
ATOM 1365 C CA . ASN A 1 173 ? 5.621 -5.758 -20.288 1.00 89.56 173 ASN A CA 1
ATOM 1366 C C . ASN A 1 173 ? 4.915 -5.678 -21.649 1.00 89.56 173 ASN A C 1
ATOM 1368 O O . ASN A 1 173 ? 5.450 -6.140 -22.655 1.00 89.56 173 ASN A O 1
ATOM 1372 N N . ARG A 1 174 ? 3.745 -5.026 -21.717 1.00 88.25 174 ARG A N 1
ATOM 1373 C CA . ARG A 1 174 ? 3.046 -4.789 -22.992 1.00 88.25 174 ARG A CA 1
ATOM 1374 C C . ARG A 1 174 ? 3.819 -3.873 -23.937 1.00 88.25 174 ARG A C 1
ATOM 1376 O O . ARG A 1 174 ? 3.772 -4.080 -25.143 1.00 88.25 174 ARG A O 1
ATOM 1383 N N . ARG A 1 175 ? 4.488 -2.848 -23.405 1.00 84.44 175 ARG A N 1
ATOM 1384 C CA . ARG A 1 175 ? 5.204 -1.832 -24.192 1.00 84.44 175 ARG A CA 1
ATOM 1385 C C . ARG A 1 175 ? 6.530 -2.325 -24.759 1.00 84.44 175 ARG A C 1
ATOM 1387 O O . ARG A 1 175 ? 6.861 -1.961 -25.879 1.00 84.44 175 ARG A O 1
ATOM 1394 N N . ILE A 1 176 ? 7.293 -3.088 -23.984 1.00 83.19 176 ILE A N 1
ATOM 1395 C CA . ILE A 1 176 ? 8.617 -3.580 -24.403 1.00 83.19 176 ILE A CA 1
ATOM 1396 C C . ILE A 1 176 ? 8.548 -4.953 -25.082 1.00 83.19 176 ILE A C 1
ATOM 1398 O O . ILE A 1 176 ? 9.489 -5.338 -25.767 1.00 83.19 176 ILE A O 1
ATOM 1402 N N . GLY A 1 177 ? 7.437 -5.676 -24.907 1.00 79.19 177 GLY A N 1
ATOM 1403 C CA . GLY A 1 177 ? 7.294 -7.067 -25.324 1.00 79.19 177 GLY A CA 1
ATOM 1404 C C . GLY A 1 177 ? 7.982 -8.030 -24.350 1.00 79.19 177 GLY A C 1
ATOM 1405 O O . GLY A 1 177 ? 9.145 -7.860 -23.994 1.00 79.19 177 GLY A O 1
ATOM 1406 N N . GLY A 1 178 ? 7.260 -9.066 -23.917 1.00 79.25 178 GLY A N 1
ATOM 1407 C CA . GLY A 1 178 ? 7.772 -10.109 -23.020 1.00 79.25 178 GLY A CA 1
ATOM 1408 C C . GLY A 1 178 ? 7.366 -9.943 -21.551 1.00 79.25 178 GLY A C 1
ATOM 1409 O O . GLY A 1 178 ? 6.464 -9.179 -21.216 1.00 79.25 178 GLY A O 1
ATOM 1410 N N . CYS A 1 179 ? 8.019 -10.705 -20.670 1.00 78.19 179 CYS A N 1
ATOM 1411 C CA . CYS A 1 179 ? 7.712 -10.798 -19.237 1.00 78.19 179 CYS A CA 1
ATOM 1412 C C . CYS A 1 179 ? 8.884 -10.312 -18.374 1.00 78.19 179 CYS A C 1
ATOM 1414 O O . CYS A 1 179 ? 9.295 -10.992 -17.444 1.00 78.19 179 CYS A O 1
ATOM 1416 N N . HIS A 1 180 ? 9.436 -9.143 -18.697 1.00 82.50 180 HIS A N 1
ATOM 1417 C CA . HIS A 1 180 ? 10.602 -8.582 -17.999 1.00 82.50 180 HIS A CA 1
ATOM 1418 C C . HIS A 1 180 ? 10.292 -8.151 -16.559 1.00 82.50 180 HIS A C 1
ATOM 1420 O O . HIS A 1 180 ? 11.168 -8.133 -15.694 1.00 82.50 180 HIS A O 1
ATOM 1426 N N . ARG A 1 181 ? 9.025 -7.807 -16.292 1.00 87.62 181 ARG A N 1
ATOM 1427 C CA . ARG A 1 181 ? 8.546 -7.402 -14.973 1.00 87.62 181 ARG A CA 1
ATOM 1428 C C . ARG A 1 181 ? 7.614 -8.418 -14.338 1.00 87.62 181 ARG A C 1
ATOM 1430 O O . ARG A 1 181 ? 6.604 -8.786 -14.938 1.00 87.62 181 ARG A O 1
ATOM 1437 N N . THR A 1 182 ? 7.865 -8.743 -13.074 1.00 87.81 182 THR A N 1
ATOM 1438 C CA . THR A 1 182 ? 6.991 -9.605 -12.269 1.00 87.81 182 THR A CA 1
ATOM 1439 C C . THR A 1 182 ? 6.454 -8.851 -11.053 1.00 87.81 182 THR A C 1
ATOM 1441 O O . THR A 1 182 ? 7.243 -8.337 -10.252 1.00 87.81 182 THR A O 1
ATOM 1444 N N . PRO A 1 183 ? 5.120 -8.784 -10.872 1.00 87.75 183 PRO A N 1
ATOM 1445 C CA . PRO A 1 183 ? 4.535 -8.309 -9.629 1.00 87.75 183 PRO A CA 1
ATOM 1446 C C . PRO A 1 183 ? 4.984 -9.187 -8.459 1.00 87.75 183 PRO A C 1
ATOM 1448 O O . PRO A 1 183 ? 4.888 -10.410 -8.525 1.00 87.75 183 PRO A O 1
ATOM 1451 N N . MET A 1 184 ? 5.434 -8.573 -7.373 1.00 83.81 184 MET A N 1
ATOM 1452 C CA . MET A 1 184 ? 5.837 -9.265 -6.157 1.00 83.81 184 MET A CA 1
ATOM 1453 C C . MET A 1 184 ? 5.157 -8.671 -4.927 1.00 83.81 184 MET A C 1
ATOM 1455 O O . MET A 1 184 ? 4.618 -7.564 -4.941 1.00 83.81 184 MET A O 1
ATOM 1459 N N . TRP A 1 185 ? 5.216 -9.432 -3.847 1.00 82.69 185 TRP A N 1
ATOM 1460 C CA . TRP A 1 185 ? 4.706 -9.078 -2.535 1.00 82.69 185 TRP A CA 1
ATOM 1461 C C . TRP A 1 185 ? 5.876 -8.569 -1.702 1.00 82.69 185 TRP A C 1
ATOM 1463 O O . TRP A 1 185 ? 7.030 -8.912 -1.976 1.00 82.69 185 TRP A O 1
ATOM 1473 N N . GLN A 1 186 ? 5.605 -7.787 -0.662 1.00 82.50 186 GLN A N 1
ATOM 1474 C CA . GLN A 1 186 ? 6.663 -7.470 0.284 1.00 82.50 186 GLN A CA 1
ATOM 1475 C C . GLN A 1 186 ? 6.868 -8.638 1.251 1.00 82.50 186 GLN A C 1
ATOM 1477 O O . GLN A 1 186 ? 6.027 -8.892 2.114 1.00 82.50 186 GLN A O 1
ATOM 1482 N N . ALA A 1 187 ? 8.000 -9.327 1.129 1.00 78.50 187 ALA A N 1
ATOM 1483 C CA . ALA A 1 187 ? 8.365 -10.385 2.059 1.00 78.50 187 ALA A CA 1
ATOM 1484 C C . ALA A 1 187 ? 8.752 -9.805 3.431 1.00 78.50 187 ALA A C 1
ATOM 1486 O O . ALA A 1 187 ? 9.488 -8.818 3.526 1.00 78.50 187 ALA A O 1
ATOM 1487 N N . ILE A 1 188 ? 8.286 -10.445 4.503 1.00 82.06 188 ILE A N 1
ATOM 1488 C CA . ILE A 1 188 ? 8.689 -10.143 5.879 1.00 82.06 188 ILE A CA 1
ATOM 1489 C C . ILE A 1 188 ? 9.271 -11.432 6.459 1.00 82.06 188 ILE A C 1
ATOM 1491 O O . ILE A 1 188 ? 8.589 -12.454 6.426 1.00 82.06 188 ILE A O 1
ATOM 1495 N N . PRO A 1 189 ? 10.510 -11.415 6.981 1.00 80.88 189 PRO A N 1
ATOM 1496 C CA . PRO A 1 189 ? 11.081 -12.596 7.613 1.00 80.88 189 PRO A CA 1
ATOM 1497 C C . PRO A 1 189 ? 10.191 -13.099 8.747 1.00 80.88 189 PRO A C 1
ATOM 1499 O O . PRO A 1 189 ? 9.853 -12.329 9.648 1.00 80.88 189 PRO A O 1
ATOM 1502 N N . GLU A 1 190 ? 9.869 -14.389 8.725 1.00 83.50 190 GLU A N 1
ATOM 1503 C CA . GLU A 1 190 ? 9.004 -15.040 9.713 1.00 83.50 190 GLU A CA 1
ATOM 1504 C C . GLU A 1 190 ? 9.404 -14.748 11.173 1.00 83.50 190 GLU A C 1
ATOM 1506 O O . GLU A 1 190 ? 8.523 -14.385 11.951 1.00 83.50 190 GLU A O 1
ATOM 1511 N N . PRO A 1 191 ? 10.700 -14.738 11.567 1.00 87.19 191 PRO A N 1
ATOM 1512 C CA . PRO A 1 191 ? 11.091 -14.406 12.942 1.00 87.19 191 PRO A CA 1
ATOM 1513 C C . PRO A 1 191 ? 10.723 -12.983 13.395 1.00 87.19 191 PRO A C 1
ATOM 1515 O O . PRO A 1 191 ? 10.796 -12.669 14.585 1.00 87.19 191 PRO A O 1
ATOM 1518 N N . LEU A 1 192 ? 10.383 -12.090 12.459 1.00 86.94 192 LEU A N 1
ATOM 1519 C CA . LEU A 1 192 ? 9.925 -10.734 12.753 1.00 86.94 192 LEU A CA 1
ATOM 1520 C C . LEU A 1 192 ? 8.401 -10.629 12.860 1.00 86.94 192 LEU A C 1
ATOM 1522 O O . LEU A 1 192 ? 7.927 -9.623 13.395 1.00 86.94 192 LEU A O 1
ATOM 1526 N N . ILE A 1 193 ? 7.653 -11.622 12.373 1.00 88.62 193 ILE A N 1
ATOM 1527 C CA . ILE A 1 193 ? 6.191 -11.649 12.426 1.00 88.62 193 ILE A CA 1
ATOM 1528 C C . ILE A 1 193 ? 5.774 -11.956 13.874 1.00 88.62 193 ILE A C 1
ATOM 1530 O O . ILE A 1 193 ? 6.117 -13.009 14.415 1.00 88.62 193 ILE A O 1
ATOM 1534 N N . PRO A 1 194 ? 5.071 -11.038 14.561 1.00 91.12 194 PRO A N 1
ATOM 1535 C CA . PRO A 1 194 ? 4.605 -11.297 15.915 1.00 91.12 194 PRO A CA 1
ATOM 1536 C C . PRO A 1 194 ? 3.575 -12.428 15.937 1.00 91.12 194 PRO A C 1
ATOM 1538 O O . PRO A 1 194 ? 2.814 -12.601 14.989 1.00 91.12 194 PRO A O 1
ATOM 1541 N N . ARG A 1 195 ? 3.484 -13.140 17.065 1.00 90.62 195 ARG A N 1
ATOM 1542 C CA . ARG A 1 195 ? 2.416 -14.126 17.275 1.00 90.62 195 ARG A CA 1
ATOM 1543 C C . ARG A 1 195 ? 1.042 -13.473 17.139 1.00 90.62 195 ARG A C 1
ATOM 1545 O O . ARG A 1 195 ? 0.835 -12.350 17.609 1.00 90.62 195 ARG A O 1
ATOM 1552 N N . PHE A 1 196 ? 0.108 -14.211 16.548 1.00 89.19 196 PHE A N 1
ATOM 1553 C CA . PHE A 1 196 ? -1.270 -13.767 16.410 1.00 89.19 196 PHE A CA 1
ATOM 1554 C C . PHE A 1 196 ? -1.917 -13.501 17.768 1.00 89.19 196 PHE A C 1
ATOM 1556 O O . PHE A 1 196 ? -1.671 -14.190 18.756 1.00 89.19 196 PHE A O 1
ATOM 1563 N N . THR A 1 197 ? -2.729 -12.453 17.799 1.00 90.38 197 THR A N 1
ATOM 1564 C CA . THR A 1 197 ? -3.554 -12.058 18.938 1.00 90.38 197 THR A CA 1
ATOM 1565 C C . THR A 1 197 ? -4.962 -11.816 18.393 1.00 90.38 197 THR A C 1
ATOM 1567 O O . THR A 1 197 ? -5.077 -11.027 17.444 1.00 90.38 197 THR A O 1
ATOM 1570 N N . PRO A 1 198 ? -6.010 -12.463 18.938 1.00 93.12 198 PRO A N 1
ATOM 1571 C CA . PRO A 1 198 ? -7.393 -12.216 18.527 1.00 93.12 198 PRO A CA 1
ATOM 1572 C C . PRO A 1 198 ? -7.737 -10.727 18.608 1.00 93.12 198 PRO A C 1
ATOM 1574 O O . PRO A 1 198 ? -7.224 -10.026 19.485 1.00 93.12 198 PRO A O 1
ATOM 1577 N N . LEU A 1 199 ? -8.572 -10.218 17.698 1.00 92.44 199 LEU A N 1
ATOM 1578 C CA . LEU A 1 199 ? -8.886 -8.788 17.611 1.00 92.44 199 LEU A CA 1
ATOM 1579 C C . LEU A 1 199 ? -9.438 -8.252 18.935 1.00 92.44 199 LEU A C 1
ATOM 1581 O O . LEU A 1 199 ? -9.029 -7.181 19.391 1.00 92.44 199 LEU A O 1
ATOM 1585 N N . LYS A 1 200 ? -10.309 -9.006 19.610 1.00 93.56 200 LYS A N 1
ATOM 1586 C CA . LYS A 1 200 ? -10.885 -8.570 20.893 1.00 93.56 200 LYS A CA 1
ATOM 1587 C C . LYS A 1 200 ? -9.821 -8.254 21.958 1.00 93.56 200 LYS A C 1
ATOM 1589 O O . LYS A 1 200 ? -9.990 -7.287 22.702 1.00 93.56 200 LYS A O 1
ATOM 1594 N N . ASP A 1 201 ? -8.700 -8.981 21.946 1.00 95.69 201 ASP A N 1
ATOM 1595 C CA . ASP A 1 201 ? -7.617 -8.910 22.939 1.00 95.69 201 ASP A CA 1
ATOM 1596 C C . ASP A 1 201 ? -6.522 -7.892 22.571 1.00 95.69 201 ASP A C 1
ATOM 1598 O O . ASP A 1 201 ? -5.547 -7.692 23.305 1.00 95.69 201 ASP A O 1
ATOM 1602 N N . ARG A 1 202 ? -6.648 -7.232 21.415 1.00 96.69 202 ARG A N 1
ATOM 1603 C CA . ARG A 1 202 ? -5.664 -6.249 20.959 1.00 96.69 202 ARG A CA 1
ATOM 1604 C C . ARG A 1 202 ? -5.761 -4.944 21.730 1.00 96.69 202 ARG A C 1
ATOM 1606 O O . ARG A 1 202 ? -6.832 -4.465 22.086 1.00 96.69 202 ARG A O 1
ATOM 1613 N N . LYS A 1 203 ? -4.589 -4.350 21.957 1.00 97.44 203 LYS A N 1
ATOM 1614 C CA . LYS A 1 203 ? -4.416 -3.173 22.811 1.00 97.44 203 LYS A CA 1
ATOM 1615 C C . LYS A 1 203 ? -4.919 -1.883 22.170 1.00 97.44 203 LYS A C 1
ATOM 1617 O O . LYS A 1 203 ? -5.299 -0.980 22.904 1.00 97.44 203 LYS A O 1
ATOM 1622 N N . PHE A 1 204 ? -4.818 -1.753 20.853 1.00 97.94 204 PHE A N 1
ATOM 1623 C CA . PHE A 1 204 ? -5.164 -0.534 20.125 1.00 97.94 204 PHE A CA 1
ATOM 1624 C C . PHE A 1 204 ? -6.327 -0.812 19.188 1.00 97.94 204 PHE A C 1
ATOM 1626 O O . PHE A 1 204 ? -6.383 -1.879 18.580 1.00 97.94 204 PHE A O 1
ATOM 1633 N N . ASP A 1 205 ? -7.219 0.156 19.031 1.00 98.19 205 ASP A N 1
ATOM 1634 C CA . ASP A 1 205 ? -8.349 0.024 18.118 1.00 98.19 205 ASP A CA 1
ATOM 1635 C C . ASP A 1 205 ? -7.876 0.137 16.674 1.00 98.19 205 ASP A C 1
ATOM 1637 O O . ASP A 1 205 ? -8.184 -0.708 15.843 1.00 98.19 205 ASP A O 1
ATOM 1641 N N . ILE A 1 206 ? -7.056 1.140 16.367 1.00 97.94 206 ILE A N 1
ATOM 1642 C CA . ILE A 1 206 ? -6.572 1.359 15.007 1.00 97.94 206 ILE A CA 1
ATOM 1643 C C . ILE A 1 206 ? -5.129 1.821 14.990 1.00 97.94 206 ILE A C 1
ATOM 1645 O O . ILE A 1 206 ? -4.654 2.505 15.900 1.00 97.94 206 ILE A O 1
ATOM 1649 N N . MET A 1 207 ? -4.435 1.503 13.906 1.00 96.69 207 MET A N 1
ATOM 1650 C CA . MET A 1 207 ? -3.162 2.120 13.606 1.00 96.69 207 MET A CA 1
ATOM 1651 C C . MET A 1 207 ? -3.060 2.627 12.174 1.00 96.69 207 MET A C 1
ATOM 1653 O O . MET A 1 207 ? -3.716 2.132 11.262 1.00 96.69 207 MET A O 1
ATOM 1657 N N . TYR A 1 208 ? -2.208 3.626 11.981 1.00 94.69 208 TYR A N 1
ATOM 1658 C CA . TYR A 1 208 ? -1.761 4.076 10.673 1.00 94.69 208 TYR A CA 1
ATOM 1659 C C . TYR A 1 208 ? -0.252 4.249 10.683 1.00 94.69 208 TYR A C 1
ATOM 1661 O O . TYR A 1 208 ? 0.336 4.703 11.668 1.00 94.69 208 TYR A O 1
ATOM 1669 N N . MET A 1 209 ? 0.385 3.929 9.565 1.00 90.75 209 MET A N 1
ATOM 1670 C CA . MET A 1 209 ? 1.815 4.113 9.409 1.00 90.75 209 MET A CA 1
ATOM 1671 C C . MET A 1 209 ? 2.132 4.734 8.068 1.00 90.75 209 MET A C 1
ATOM 1673 O O . MET A 1 209 ? 1.756 4.185 7.041 1.00 90.75 209 MET A O 1
ATOM 1677 N N . SER A 1 210 ? 2.876 5.836 8.062 1.00 84.44 210 SER A N 1
ATOM 1678 C CA . SER A 1 210 ? 3.357 6.459 6.830 1.00 84.44 210 SER A CA 1
ATOM 1679 C C . SER A 1 210 ? 4.628 7.243 7.070 1.00 84.44 210 SER A C 1
ATOM 1681 O O . SER A 1 210 ? 4.769 7.878 8.110 1.00 84.44 210 SER A O 1
ATOM 1683 N N . SER A 1 211 ? 5.518 7.216 6.083 1.00 68.25 211 SER A N 1
ATOM 1684 C CA . SER A 1 211 ? 6.717 8.049 6.032 1.00 68.25 211 SER A CA 1
ATOM 1685 C C . SER A 1 211 ? 6.536 9.353 5.251 1.00 68.25 211 SER A C 1
ATOM 1687 O O . SER A 1 211 ? 7.393 10.236 5.264 1.00 68.25 211 SER A O 1
ATOM 1689 N N . PHE A 1 212 ? 5.413 9.479 4.548 1.00 64.81 212 PHE A N 1
ATOM 1690 C CA . PHE A 1 212 ? 5.148 10.577 3.629 1.00 64.81 212 PHE A CA 1
ATOM 1691 C C . PHE A 1 212 ? 3.854 11.310 3.966 1.00 64.81 212 PHE A C 1
ATOM 1693 O O . PHE A 1 212 ? 3.017 10.807 4.724 1.00 64.81 212 PHE A O 1
ATOM 1700 N N . THR A 1 213 ? 3.783 12.513 3.396 1.00 63.25 213 THR A N 1
ATOM 1701 C CA . THR A 1 213 ? 2.694 13.492 3.350 1.00 63.25 213 THR A CA 1
ATOM 1702 C C . THR A 1 213 ? 1.327 12.962 3.782 1.00 63.25 213 THR A C 1
ATOM 1704 O O . THR A 1 213 ? 0.803 11.986 3.243 1.00 63.25 213 THR A O 1
ATOM 1707 N N . ILE A 1 214 ? 0.737 13.636 4.770 1.00 73.06 214 ILE A N 1
ATOM 1708 C CA . ILE A 1 214 ? -0.606 13.336 5.258 1.00 73.06 214 ILE A CA 1
ATOM 1709 C C . ILE A 1 214 ? -1.579 14.262 4.563 1.00 73.06 214 ILE A C 1
ATOM 1711 O O . ILE A 1 214 ? -1.862 15.371 5.022 1.00 73.06 214 ILE A O 1
ATOM 1715 N N . ASN A 1 215 ? -2.087 13.759 3.450 1.00 75.88 215 ASN A N 1
ATOM 1716 C CA . ASN A 1 215 ? -2.931 14.515 2.553 1.00 75.88 215 ASN A CA 1
ATOM 1717 C C . ASN A 1 215 ? -4.246 13.776 2.338 1.00 75.88 215 ASN A C 1
ATOM 1719 O O . ASN A 1 215 ? -4.348 12.563 2.551 1.00 75.88 215 ASN A O 1
ATOM 1723 N N . GLY A 1 216 ? -5.255 14.528 1.912 1.00 81.00 216 GLY A N 1
ATOM 1724 C CA . GLY A 1 216 ? -6.520 13.965 1.464 1.00 81.00 216 GLY A CA 1
ATOM 1725 C C . GLY A 1 216 ? -7.231 13.101 2.502 1.00 81.00 216 GLY A C 1
ATOM 1726 O O . GLY A 1 216 ? -7.293 13.489 3.671 1.00 81.00 216 GLY A O 1
ATOM 1727 N N . PRO A 1 217 ? -7.759 11.930 2.104 1.00 83.31 217 PRO A N 1
ATOM 1728 C CA . PRO A 1 217 ? -8.531 11.058 2.987 1.00 83.31 217 PRO A CA 1
ATOM 1729 C C . PRO A 1 217 ? -7.784 10.655 4.265 1.00 83.31 217 PRO A C 1
ATOM 1731 O O . PRO A 1 217 ? -8.389 10.579 5.332 1.00 83.31 217 PRO A O 1
ATOM 1734 N N . VAL A 1 218 ? -6.461 10.457 4.188 1.00 86.12 218 VAL A N 1
ATOM 1735 C CA . VAL A 1 218 ? -5.631 10.111 5.357 1.00 86.12 218 VAL A CA 1
ATOM 1736 C C . VAL A 1 218 ? -5.625 11.244 6.374 1.00 86.12 218 VAL A C 1
ATOM 1738 O O . VAL A 1 218 ? -5.700 10.994 7.575 1.00 86.12 218 VAL A O 1
ATOM 1741 N N . ARG A 1 219 ? -5.530 12.493 5.906 1.00 86.56 219 ARG A N 1
ATOM 1742 C CA . ARG A 1 219 ? -5.533 13.658 6.792 1.00 86.56 219 ARG A CA 1
ATOM 1743 C C . ARG A 1 219 ? -6.812 13.711 7.603 1.00 86.56 219 ARG A C 1
ATOM 1745 O O . ARG A 1 219 ? -6.720 13.775 8.822 1.00 86.56 219 ARG A O 1
ATOM 1752 N N . LEU A 1 220 ? -7.959 13.617 6.934 1.00 86.81 220 LEU A N 1
ATOM 1753 C CA . LEU A 1 220 ? -9.269 13.635 7.584 1.00 86.81 220 LEU A CA 1
ATOM 1754 C C . LEU A 1 220 ? -9.421 12.461 8.556 1.00 86.81 220 LEU A C 1
ATOM 1756 O O . LEU A 1 220 ? -9.802 12.668 9.703 1.00 86.81 220 LEU A O 1
ATOM 1760 N N . ALA A 1 221 ? -9.026 11.248 8.154 1.00 88.94 221 ALA A N 1
ATOM 1761 C CA . ALA A 1 221 ? -9.038 10.087 9.043 1.00 88.94 221 ALA A CA 1
ATOM 1762 C C . ALA A 1 221 ? -8.238 10.342 10.332 1.00 88.94 221 ALA A C 1
ATOM 1764 O O . ALA A 1 221 ? -8.741 10.128 11.435 1.00 88.94 221 ALA A O 1
ATOM 1765 N N . LEU A 1 222 ? -7.013 10.858 10.209 1.00 88.81 222 LEU A N 1
ATOM 1766 C CA . LEU A 1 222 ? -6.152 11.122 11.358 1.00 88.81 222 LEU A CA 1
ATOM 1767 C C . LEU A 1 222 ? -6.644 12.285 12.224 1.00 88.81 222 LEU A C 1
ATOM 1769 O O . LEU A 1 222 ? -6.495 12.209 13.438 1.00 88.81 222 LEU A O 1
ATOM 1773 N N . THR A 1 223 ? -7.203 13.350 11.640 1.00 87.56 223 THR A N 1
ATOM 1774 C CA . THR A 1 223 ? -7.606 14.553 12.392 1.00 87.56 223 THR A CA 1
ATOM 1775 C C . THR A 1 223 ? -9.021 14.518 12.944 1.00 87.56 223 THR A C 1
ATOM 1777 O O . THR A 1 223 ? -9.278 15.184 13.943 1.00 87.56 223 THR A O 1
ATOM 1780 N N . GLU A 1 224 ? -9.924 13.766 12.319 1.00 90.12 224 GLU A N 1
ATOM 1781 C CA . GLU A 1 224 ? -11.360 13.805 12.625 1.00 90.12 224 GLU A CA 1
ATOM 1782 C C . GLU A 1 224 ? -11.889 12.476 13.167 1.00 90.12 224 GLU A C 1
ATOM 1784 O O . GLU A 1 224 ? -12.834 12.483 13.948 1.00 90.12 224 GLU A O 1
ATOM 1789 N N . VAL A 1 225 ? -11.277 11.342 12.800 1.00 94.50 225 VAL A N 1
ATOM 1790 C CA . VAL A 1 225 ? -11.764 10.010 13.201 1.00 94.50 225 VAL A CA 1
ATOM 1791 C C . VAL A 1 225 ? -10.910 9.419 14.316 1.00 94.50 225 VAL A C 1
ATOM 1793 O O . VAL A 1 225 ? -11.420 9.105 15.386 1.00 94.50 225 VAL A O 1
ATOM 1796 N N . PHE A 1 226 ? -9.597 9.306 14.098 1.00 94.38 226 PHE A N 1
ATOM 1797 C CA . PHE A 1 226 ? -8.668 8.649 15.025 1.00 94.38 226 PHE A CA 1
ATOM 1798 C C . PHE A 1 226 ? -8.731 9.163 16.474 1.00 94.38 226 PHE A C 1
ATOM 1800 O O . PHE A 1 226 ? -8.651 8.325 17.371 1.00 94.38 226 PHE A O 1
ATOM 1807 N N . PRO A 1 227 ? -8.913 10.472 16.757 1.00 93.12 227 PRO A N 1
ATOM 1808 C CA . PRO A 1 227 ? -8.964 10.974 18.132 1.00 93.12 227 PRO A CA 1
ATOM 1809 C C . PRO A 1 227 ? -10.091 10.391 18.996 1.00 93.12 227 PRO A C 1
ATOM 1811 O O . PRO A 1 227 ? -10.011 10.485 20.217 1.00 93.12 227 PRO A O 1
ATOM 1814 N N . SER A 1 228 ? -11.124 9.792 18.393 1.00 95.25 228 SER A N 1
ATOM 1815 C CA . SER A 1 228 ? -12.206 9.108 19.115 1.00 95.25 228 SER A CA 1
ATOM 1816 C C . SER A 1 228 ? -11.870 7.669 19.528 1.00 95.25 228 SER A C 1
ATOM 1818 O O . SER A 1 228 ? -12.695 7.023 20.165 1.00 95.25 228 SER A O 1
ATOM 1820 N N . PHE A 1 229 ? -10.684 7.164 19.180 1.00 96.44 229 PHE A N 1
ATOM 1821 C CA . PHE A 1 229 ? -10.279 5.773 19.382 1.00 96.44 229 PHE A CA 1
ATOM 1822 C C . PHE A 1 229 ? -8.934 5.676 20.107 1.00 96.44 229 PHE A C 1
ATOM 1824 O O . PHE A 1 229 ? -8.139 6.619 20.127 1.00 96.44 229 PHE A O 1
ATOM 1831 N N . ASN A 1 230 ? -8.619 4.502 20.656 1.00 96.88 230 ASN A N 1
ATOM 1832 C CA . ASN A 1 230 ? -7.281 4.206 21.158 1.00 96.88 230 ASN A CA 1
ATOM 1833 C C . ASN A 1 230 ? -6.343 3.888 19.981 1.00 96.88 230 ASN A C 1
ATOM 1835 O O . ASN A 1 230 ? -6.134 2.726 19.620 1.00 96.88 230 ASN A O 1
ATOM 1839 N N . TYR A 1 231 ? -5.820 4.937 19.344 1.00 96.50 231 TYR A N 1
ATOM 1840 C CA . TYR A 1 231 ? -5.090 4.833 18.082 1.00 96.50 231 TYR A CA 1
ATOM 1841 C C . TYR A 1 231 ? -3.562 4.814 18.231 1.00 96.50 231 TYR A C 1
ATOM 1843 O O . TYR A 1 231 ? -2.987 5.264 19.227 1.00 96.50 231 TYR A O 1
ATOM 1851 N N . ARG A 1 232 ? -2.880 4.344 17.178 1.00 95.06 232 ARG A N 1
ATOM 1852 C CA . ARG A 1 232 ? -1.433 4.518 16.979 1.00 95.06 232 ARG A CA 1
ATOM 1853 C C . ARG A 1 232 ? -1.131 5.120 15.622 1.00 95.06 232 ARG A C 1
ATOM 1855 O O . ARG A 1 232 ? -1.567 4.618 14.594 1.00 95.06 232 ARG A O 1
ATOM 1862 N N . TRP A 1 233 ? -0.316 6.162 15.603 1.00 92.94 233 TRP A N 1
ATOM 1863 C CA . TRP A 1 233 ? 0.216 6.714 14.367 1.00 92.94 233 TRP A CA 1
ATOM 1864 C C . TRP A 1 233 ? 1.741 6.633 14.375 1.00 92.94 233 TRP A C 1
ATOM 1866 O O . TRP A 1 233 ? 2.417 7.267 15.188 1.00 92.94 233 TRP A O 1
ATOM 1876 N N . VAL A 1 234 ? 2.270 5.822 13.457 1.00 91.12 234 VAL A N 1
ATOM 1877 C CA . VAL A 1 234 ? 3.699 5.559 13.298 1.00 91.12 234 VAL A CA 1
ATOM 1878 C C . VAL A 1 234 ? 4.247 6.323 12.089 1.00 91.12 234 VAL A C 1
ATOM 1880 O O . VAL A 1 234 ? 3.762 6.164 10.971 1.00 91.12 234 VAL A O 1
ATOM 1883 N N . THR A 1 235 ? 5.284 7.135 12.280 1.00 87.56 235 THR A N 1
ATOM 1884 C CA . THR A 1 235 ? 5.935 7.891 11.189 1.00 87.56 235 THR A CA 1
ATOM 1885 C C . THR A 1 235 ? 7.441 8.004 11.409 1.00 87.56 235 THR A C 1
ATOM 1887 O O . THR A 1 235 ? 7.937 7.901 12.532 1.00 87.56 235 THR A O 1
ATOM 1890 N N . ASP A 1 236 ? 8.198 8.205 10.335 1.00 79.69 236 ASP A N 1
ATOM 1891 C CA . ASP A 1 236 ? 9.629 8.527 10.368 1.00 79.69 236 ASP A CA 1
ATOM 1892 C C . ASP A 1 236 ? 9.907 10.048 10.310 1.00 79.69 236 ASP A C 1
ATOM 1894 O O . ASP A 1 236 ? 11.025 10.487 10.617 1.00 79.69 236 ASP A O 1
ATOM 1898 N N . ARG A 1 237 ? 8.887 10.855 9.976 1.00 75.75 237 ARG A N 1
ATOM 1899 C CA . ARG A 1 237 ? 8.964 12.309 9.777 1.00 75.75 237 ARG A CA 1
ATOM 1900 C C . ARG A 1 237 ? 8.036 13.083 10.699 1.00 75.75 237 ARG A C 1
ATOM 1902 O O . ARG A 1 237 ? 6.873 12.734 10.893 1.00 75.75 237 ARG A O 1
ATOM 1909 N N . ARG A 1 238 ? 8.571 14.182 11.247 1.00 73.88 238 ARG A N 1
ATOM 1910 C CA . ARG A 1 238 ? 7.800 15.185 11.976 1.00 73.88 238 ARG A CA 1
ATOM 1911 C C . ARG A 1 238 ? 7.222 16.051 10.882 1.00 73.88 238 ARG A C 1
ATOM 1913 O O . ARG A 1 238 ? 7.977 16.471 10.011 1.00 73.88 238 ARG A O 1
ATOM 1920 N N . ILE A 1 239 ? 5.918 16.264 10.906 1.00 72.12 239 ILE A N 1
ATOM 1921 C CA . ILE A 1 239 ? 5.235 17.079 9.907 1.00 72.12 239 ILE A CA 1
ATOM 1922 C C . ILE A 1 239 ? 4.964 18.426 10.581 1.00 72.12 239 ILE A C 1
ATOM 1924 O O . ILE A 1 239 ? 4.074 18.497 11.433 1.00 72.12 239 ILE A O 1
ATOM 1928 N N . PRO A 1 240 ? 5.766 19.471 10.299 1.00 64.94 240 PRO A N 1
ATOM 1929 C CA . PRO A 1 240 ? 5.539 20.791 10.874 1.00 64.94 240 PRO A CA 1
ATOM 1930 C C . PRO A 1 240 ? 4.157 21.302 10.459 1.00 64.94 240 PRO A C 1
ATOM 1932 O O . PRO A 1 240 ? 3.766 21.152 9.305 1.00 64.94 240 PRO A O 1
ATOM 1935 N N . GLY A 1 241 ? 3.402 21.882 11.393 1.00 64.19 241 GLY A N 1
ATOM 1936 C CA . GLY A 1 241 ? 2.082 22.453 11.103 1.00 64.19 241 GLY A CA 1
ATOM 1937 C C . GLY A 1 241 ? 0.937 21.444 10.952 1.00 64.19 241 GLY A C 1
ATOM 1938 O O . GLY A 1 241 ? -0.205 21.865 10.770 1.00 64.19 241 GLY A O 1
ATOM 1939 N N . PHE A 1 242 ? 1.186 20.133 11.077 1.00 65.75 242 PHE A N 1
ATOM 1940 C CA . PHE A 1 242 ? 0.092 19.181 11.277 1.00 65.75 242 PHE A CA 1
ATOM 1941 C C . PHE A 1 242 ? -0.544 19.467 12.641 1.00 65.75 242 PHE A C 1
ATOM 1943 O O . PHE A 1 242 ? 0.177 19.608 13.630 1.00 65.75 242 PHE A O 1
ATOM 1950 N N . ALA A 1 243 ? -1.868 19.657 12.658 1.00 54.94 243 ALA A N 1
ATOM 1951 C CA . ALA A 1 243 ? -2.606 20.290 13.748 1.00 54.94 243 ALA A CA 1
ATOM 1952 C C . ALA A 1 243 ? -2.145 19.828 15.149 1.00 54.94 243 ALA A C 1
ATOM 1954 O O . ALA A 1 243 ? -1.967 18.627 15.361 1.00 54.94 243 ALA A O 1
ATOM 1955 N N . PRO A 1 244 ? -2.041 20.735 16.141 1.00 51.72 244 PRO A N 1
ATOM 1956 C CA . PRO A 1 244 ? -1.507 20.444 17.481 1.00 51.72 244 PRO A CA 1
ATOM 1957 C C . PRO A 1 244 ? -2.305 19.406 18.293 1.00 51.72 244 PRO A C 1
ATOM 1959 O O . PRO A 1 244 ? -1.964 19.140 19.437 1.00 51.72 244 PRO A O 1
ATOM 1962 N N . LYS A 1 245 ? -3.377 18.832 17.735 1.00 53.78 245 LYS A N 1
ATOM 1963 C CA . LYS A 1 245 ? -4.236 17.837 18.388 1.00 53.78 245 LYS A CA 1
ATOM 1964 C C . LYS A 1 245 ? -3.929 16.392 17.991 1.00 53.78 245 LYS A C 1
ATOM 1966 O O . LYS A 1 245 ? -4.387 15.483 18.674 1.00 53.78 245 LYS A O 1
ATOM 1971 N N . VAL A 1 246 ? -3.171 16.160 16.915 1.00 64.75 246 VAL A N 1
ATOM 1972 C CA . VAL A 1 246 ? -2.848 14.804 16.451 1.00 64.75 246 VAL A CA 1
ATOM 1973 C C . VAL A 1 246 ? -1.349 14.678 16.311 1.00 64.75 246 VAL A C 1
ATOM 1975 O O . VAL A 1 246 ? -0.735 15.176 15.369 1.00 64.75 246 VAL A O 1
ATOM 1978 N N . HIS A 1 247 ? -0.756 14.017 17.295 1.00 71.94 247 HIS A N 1
ATOM 1979 C CA . HIS A 1 247 ? 0.666 13.743 17.319 1.00 71.94 247 HIS A CA 1
ATOM 1980 C C . HIS A 1 247 ? 0.914 12.303 16.905 1.00 71.94 247 HIS A C 1
ATOM 1982 O O . HIS A 1 247 ? 0.194 11.386 17.299 1.00 71.94 247 HIS A O 1
ATOM 1988 N N . ALA A 1 248 ? 1.975 12.105 16.129 1.00 83.31 248 ALA A N 1
ATOM 1989 C CA . ALA A 1 248 ? 2.529 10.781 15.933 1.00 83.31 248 ALA A CA 1
ATOM 1990 C C . ALA A 1 248 ? 2.796 10.148 17.302 1.00 83.31 248 ALA A C 1
ATOM 1992 O O . ALA A 1 248 ? 3.547 10.699 18.108 1.00 83.31 248 ALA A O 1
ATOM 1993 N N . THR A 1 249 ? 2.185 8.996 17.559 1.00 86.38 249 THR A N 1
ATOM 1994 C CA . THR A 1 249 ? 2.357 8.274 18.825 1.00 86.38 249 THR A CA 1
ATOM 1995 C C . THR A 1 249 ? 3.693 7.543 18.864 1.00 86.38 249 THR A C 1
ATOM 1997 O O . THR A 1 249 ? 4.235 7.267 19.932 1.00 86.38 249 THR A O 1
ATOM 2000 N N . ASP A 1 250 ? 4.238 7.215 17.691 1.00 89.00 250 ASP A N 1
ATOM 2001 C CA . ASP A 1 250 ? 5.451 6.433 17.541 1.00 89.00 250 ASP A CA 1
ATOM 2002 C C . ASP A 1 250 ? 6.315 7.014 16.411 1.00 89.00 250 ASP A C 1
ATOM 2004 O O . ASP A 1 250 ? 5.891 7.137 15.263 1.00 89.00 250 ASP A O 1
ATOM 2008 N N . PHE A 1 251 ? 7.560 7.358 16.739 1.00 87.38 251 PHE A N 1
ATOM 2009 C CA . PHE A 1 251 ? 8.462 8.056 15.827 1.00 87.38 251 PHE A CA 1
ATOM 2010 C C . PHE A 1 251 ? 9.713 7.228 15.506 1.00 87.38 251 PHE A C 1
ATOM 2012 O O . PHE A 1 251 ? 10.314 6.673 16.430 1.00 87.38 251 PHE A O 1
ATOM 2019 N N . ARG A 1 252 ? 10.105 7.153 14.222 1.00 80.31 252 ARG A N 1
ATOM 2020 C CA . ARG A 1 252 ? 11.317 6.464 13.712 1.00 80.31 252 ARG A CA 1
ATOM 2021 C C . ARG A 1 252 ? 11.508 5.058 14.296 1.00 80.31 252 ARG A C 1
ATOM 2023 O O . ARG A 1 252 ? 12.555 4.721 14.844 1.00 80.31 252 ARG A O 1
ATOM 2030 N N . LYS A 1 253 ? 10.463 4.236 14.222 1.00 82.88 253 LYS A N 1
ATOM 2031 C CA . LYS A 1 253 ? 10.490 2.865 14.746 1.00 82.88 253 LYS A CA 1
ATOM 2032 C C . LYS A 1 253 ? 11.091 1.890 13.729 1.00 82.88 253 LYS A C 1
ATOM 2034 O O . LYS A 1 253 ? 10.813 1.990 12.537 1.00 82.88 253 LYS A O 1
ATOM 2039 N N . SER A 1 254 ? 11.879 0.927 14.213 1.00 86.62 254 SER A N 1
ATOM 2040 C CA . SER A 1 254 ? 12.396 -0.193 13.411 1.00 86.62 254 SER A CA 1
ATOM 2041 C C . SER A 1 254 ? 11.258 -1.047 12.839 1.00 86.62 254 SER A C 1
ATOM 2043 O O . SER A 1 254 ? 10.161 -1.047 13.400 1.00 86.62 254 SER A O 1
ATOM 2045 N N . LEU A 1 255 ? 11.504 -1.821 11.768 1.00 85.81 255 LEU A N 1
ATOM 2046 C CA . LEU A 1 255 ? 10.505 -2.757 11.215 1.00 85.81 255 LEU A CA 1
ATOM 2047 C C . LEU A 1 255 ? 9.890 -3.636 12.310 1.00 85.81 255 LEU A C 1
ATOM 2049 O O . LEU A 1 255 ? 8.673 -3.649 12.450 1.00 85.81 255 LEU A O 1
ATOM 2053 N N . ARG A 1 256 ? 10.715 -4.278 13.146 1.00 88.81 256 ARG A N 1
ATOM 2054 C CA . ARG A 1 256 ? 10.238 -5.119 14.255 1.00 88.81 256 ARG A CA 1
ATOM 2055 C C . ARG A 1 256 ? 9.251 -4.376 15.154 1.00 88.81 256 ARG A C 1
ATOM 2057 O O . ARG A 1 256 ? 8.211 -4.912 15.519 1.00 88.81 256 ARG A O 1
ATOM 2064 N N . ARG A 1 257 ? 9.546 -3.121 15.504 1.00 90.44 257 ARG A N 1
ATOM 2065 C CA . ARG A 1 257 ? 8.647 -2.329 16.345 1.00 90.44 257 ARG A CA 1
ATOM 2066 C C . ARG A 1 257 ? 7.373 -1.911 15.608 1.00 90.44 257 ARG A C 1
ATOM 2068 O O . ARG A 1 257 ? 6.333 -1.857 16.255 1.00 90.44 257 ARG A O 1
ATOM 2075 N N . ARG A 1 258 ? 7.438 -1.647 14.298 1.00 91.75 258 ARG A N 1
ATOM 2076 C CA . ARG A 1 258 ? 6.259 -1.378 13.455 1.00 91.75 258 ARG A CA 1
ATOM 2077 C C . ARG A 1 258 ? 5.329 -2.595 13.449 1.00 91.75 258 ARG A C 1
ATOM 2079 O O . ARG A 1 258 ? 4.190 -2.460 13.880 1.00 91.75 258 ARG A O 1
ATOM 2086 N N . LEU A 1 259 ? 5.855 -3.784 13.152 1.00 93.44 259 LEU A N 1
ATOM 2087 C CA . LEU A 1 259 ? 5.099 -5.045 13.175 1.00 93.44 259 LEU A CA 1
ATOM 2088 C C . LEU A 1 259 ? 4.470 -5.329 14.544 1.00 93.44 259 LEU A C 1
ATOM 2090 O O . LEU A 1 259 ? 3.300 -5.690 14.621 1.00 93.44 259 LEU A O 1
ATOM 2094 N N . MET A 1 260 ? 5.207 -5.087 15.633 1.00 94.50 260 MET A N 1
ATOM 2095 C CA . MET A 1 260 ? 4.683 -5.229 16.997 1.00 94.50 260 MET A CA 1
ATOM 2096 C C . MET A 1 260 ? 3.541 -4.261 17.332 1.00 94.50 260 MET A C 1
ATOM 2098 O O . MET A 1 260 ? 2.709 -4.571 18.181 1.00 94.50 260 MET A O 1
ATOM 2102 N N . VAL A 1 261 ? 3.520 -3.058 16.749 1.00 95.62 261 VAL A N 1
ATOM 2103 C CA . VAL A 1 261 ? 2.392 -2.128 16.916 1.00 95.62 261 VAL A CA 1
ATOM 2104 C C . VAL A 1 261 ? 1.207 -2.611 16.088 1.00 95.62 261 VAL A C 1
ATOM 2106 O O . VAL A 1 261 ? 0.097 -2.671 16.613 1.00 95.62 261 VAL A O 1
ATOM 2109 N N . THR A 1 262 ? 1.446 -3.017 14.841 1.00 96.00 262 THR A N 1
ATOM 2110 C CA . THR A 1 262 ? 0.418 -3.550 13.942 1.00 96.00 262 THR A CA 1
ATOM 2111 C C . THR A 1 262 ? -0.268 -4.784 14.532 1.00 96.00 262 THR A C 1
ATOM 2113 O O . THR A 1 262 ? -1.490 -4.810 14.605 1.00 96.00 262 THR A O 1
ATOM 2116 N N . SER A 1 263 ? 0.480 -5.754 15.072 1.00 96.44 263 SER A N 1
ATOM 2117 C CA . SER A 1 263 ? -0.101 -6.969 15.679 1.00 96.44 263 SER A CA 1
ATOM 2118 C C . SER A 1 263 ? -0.905 -6.707 16.953 1.00 96.44 263 SER A C 1
ATOM 2120 O O . SER A 1 263 ? -1.748 -7.506 17.344 1.00 96.44 263 SER A O 1
ATOM 2122 N N . ARG A 1 264 ? -0.661 -5.570 17.611 1.00 97.00 264 ARG A N 1
ATOM 2123 C CA . ARG A 1 264 ? -1.404 -5.121 18.795 1.00 97.00 264 ARG A CA 1
ATOM 2124 C C . ARG A 1 264 ? -2.570 -4.199 18.455 1.00 97.00 264 ARG A C 1
ATOM 2126 O O . ARG A 1 264 ? -3.206 -3.705 19.383 1.00 97.00 264 ARG A O 1
ATOM 2133 N N . SER A 1 265 ? -2.819 -3.941 17.175 1.00 97.88 265 SER A N 1
ATOM 2134 C CA . SER A 1 265 ? -3.891 -3.067 16.700 1.00 97.88 265 SER A CA 1
ATOM 2135 C C . SER A 1 265 ? -4.984 -3.900 16.042 1.00 97.88 265 SER A C 1
ATOM 2137 O O . SER A 1 265 ? -4.669 -4.781 15.242 1.00 97.88 265 SER A O 1
ATOM 2139 N N . ARG A 1 266 ? -6.254 -3.657 16.384 1.00 98.06 266 ARG A N 1
ATOM 2140 C CA . ARG A 1 266 ? -7.402 -4.346 15.768 1.00 98.06 266 ARG A CA 1
ATOM 2141 C C . ARG A 1 266 ? -7.448 -4.058 14.280 1.00 98.06 266 ARG A C 1
ATOM 2143 O O . ARG A 1 266 ? -7.458 -4.977 13.473 1.00 98.06 266 ARG A O 1
ATOM 2150 N N . MET A 1 267 ? -7.383 -2.777 13.945 1.00 98.25 267 MET A N 1
ATOM 2151 C CA . MET A 1 267 ? -7.444 -2.283 12.581 1.00 98.25 267 MET A CA 1
ATOM 2152 C C . MET A 1 267 ? -6.111 -1.677 12.146 1.00 98.25 267 MET A C 1
ATOM 2154 O O . MET A 1 267 ? -5.404 -1.043 12.936 1.00 98.25 267 MET A O 1
ATOM 2158 N N . ALA A 1 268 ? -5.801 -1.803 10.862 1.00 97.56 268 ALA A N 1
ATOM 2159 C CA . ALA A 1 268 ? -4.744 -1.057 10.197 1.00 97.56 268 ALA A CA 1
ATOM 2160 C C . ALA A 1 268 ? -5.354 -0.240 9.055 1.00 97.56 268 ALA A C 1
ATOM 2162 O O . ALA A 1 268 ? -5.978 -0.791 8.152 1.00 97.56 268 ALA A O 1
ATOM 2163 N N . LEU A 1 269 ? -5.169 1.079 9.085 1.00 96.88 269 LEU A N 1
ATOM 2164 C CA . LEU A 1 269 ? -5.602 1.962 8.010 1.00 96.88 269 LEU A CA 1
ATOM 2165 C C . LEU A 1 269 ? -4.639 1.830 6.825 1.00 96.88 269 LEU A C 1
ATOM 2167 O O . LEU A 1 269 ? -3.443 2.124 6.928 1.00 96.88 269 LEU A O 1
ATOM 2171 N N . ILE A 1 270 ? -5.173 1.419 5.682 1.00 95.31 270 ILE A N 1
ATOM 2172 C CA . ILE A 1 270 ? -4.424 1.191 4.452 1.00 95.31 270 ILE A CA 1
ATOM 2173 C C . ILE A 1 270 ? -4.880 2.194 3.405 1.00 95.31 270 ILE A C 1
ATOM 2175 O O . ILE A 1 270 ? -6.069 2.356 3.144 1.00 95.31 270 ILE A O 1
ATOM 2179 N N . VAL A 1 271 ? -3.913 2.852 2.771 1.00 92.06 271 VAL A N 1
ATOM 2180 C CA . VAL A 1 271 ? -4.166 3.651 1.575 1.00 92.06 271 VAL A CA 1
ATOM 2181 C C . VAL A 1 271 ? -3.118 3.293 0.543 1.00 92.06 271 VAL A C 1
ATOM 2183 O O . VAL A 1 271 ? -1.925 3.501 0.772 1.00 92.06 271 VAL A O 1
ATOM 2186 N N . ASN A 1 272 ? -3.577 2.734 -0.573 1.00 89.50 272 ASN A N 1
ATOM 2187 C CA . ASN A 1 272 ? -2.735 2.271 -1.669 1.00 89.50 272 ASN A CA 1
ATOM 2188 C C . ASN A 1 272 ? -2.633 3.326 -2.770 1.00 89.50 272 ASN A C 1
ATOM 2190 O O . ASN A 1 272 ? -2.609 3.008 -3.955 1.00 89.50 272 ASN A O 1
ATOM 2194 N N . ALA A 1 273 ? -2.525 4.589 -2.356 1.00 85.50 273 ALA A N 1
ATOM 2195 C CA . ALA A 1 273 ? -2.341 5.712 -3.251 1.00 85.50 273 ALA A CA 1
ATOM 2196 C C . ALA A 1 273 ? -1.338 6.731 -2.696 1.00 85.50 273 ALA A C 1
ATOM 2198 O O . ALA A 1 273 ? -1.197 6.909 -1.483 1.00 85.50 273 ALA A O 1
ATOM 2199 N N . VAL A 1 274 ? -0.646 7.421 -3.599 1.00 81.62 274 VAL A N 1
ATOM 2200 C CA . VAL A 1 274 ? 0.111 8.643 -3.304 1.00 81.62 274 VAL A CA 1
ATOM 2201 C C . VAL A 1 274 ? -0.750 9.838 -3.648 1.00 81.62 274 VAL A C 1
ATOM 2203 O O . VAL A 1 274 ? -1.233 9.927 -4.769 1.00 81.62 274 VAL A O 1
ATOM 2206 N N . PHE A 1 275 ? -0.908 10.764 -2.706 1.00 79.75 275 PHE A N 1
ATOM 2207 C CA . PHE A 1 275 ? -1.663 11.994 -2.916 1.00 79.75 275 PHE A CA 1
ATOM 2208 C C . PHE A 1 275 ? -0.730 13.192 -3.074 1.00 79.75 275 PHE A C 1
ATOM 2210 O O . PHE A 1 275 ? 0.099 13.454 -2.198 1.00 79.75 275 PHE A O 1
ATOM 2217 N N . TYR A 1 276 ? -0.921 13.955 -4.146 1.00 75.38 276 TYR A N 1
ATOM 2218 C CA . TYR A 1 276 ? -0.211 15.206 -4.396 1.00 75.38 276 TYR A CA 1
ATOM 2219 C C . TYR A 1 276 ? -1.086 16.402 -3.987 1.00 75.38 276 TYR A C 1
ATOM 2221 O O . TYR A 1 276 ? -2.225 16.521 -4.440 1.00 75.38 276 TYR A O 1
ATOM 2229 N N . ASP A 1 277 ? -0.547 17.286 -3.136 1.00 65.69 277 ASP A N 1
ATOM 2230 C CA . ASP A 1 277 ? -1.256 18.467 -2.597 1.00 65.69 277 ASP A CA 1
ATOM 2231 C C . ASP A 1 277 ? -1.473 19.581 -3.613 1.00 65.69 277 ASP A C 1
ATOM 2233 O O . ASP A 1 277 ? -2.376 20.399 -3.452 1.00 65.69 277 ASP A O 1
ATOM 2237 N N . ASN A 1 278 ? -0.648 19.617 -4.659 1.00 68.31 278 ASN A N 1
ATOM 2238 C CA . ASN A 1 278 ? -0.740 20.604 -5.721 1.00 68.31 278 ASN A CA 1
ATOM 2239 C C . ASN A 1 278 ? -0.886 19.907 -7.079 1.00 68.31 278 ASN A C 1
ATOM 2241 O O . ASN A 1 278 ? 0.091 19.794 -7.825 1.00 68.31 278 ASN A O 1
ATOM 2245 N N . PRO A 1 279 ? -2.088 19.391 -7.405 1.00 64.81 279 PRO A N 1
ATOM 2246 C CA . PRO A 1 279 ? -2.308 18.679 -8.651 1.00 64.81 279 PRO A CA 1
ATOM 2247 C C . PRO A 1 279 ? -1.888 19.494 -9.863 1.00 64.81 279 PRO A C 1
ATOM 2249 O O . PRO A 1 279 ? -1.267 18.924 -10.739 1.00 64.81 279 PRO A O 1
ATOM 2252 N N . SER A 1 280 ? -2.150 20.804 -9.921 1.00 64.81 280 SER A N 1
ATOM 2253 C CA . SER A 1 280 ? -1.822 21.623 -11.098 1.00 64.81 280 SER A CA 1
ATOM 2254 C C . SER A 1 280 ? -0.322 21.658 -11.397 1.00 64.81 280 SER A C 1
ATOM 2256 O O . SER A 1 280 ? 0.063 21.543 -12.559 1.00 64.81 280 SER A O 1
ATOM 2258 N N . GLN A 1 281 ? 0.526 21.724 -10.366 1.00 66.44 281 GLN A N 1
ATOM 2259 C CA . GLN A 1 281 ? 1.981 21.688 -10.530 1.00 66.44 281 GLN A CA 1
ATOM 2260 C C . GLN A 1 281 ? 2.459 20.364 -11.130 1.00 66.44 281 GLN A C 1
ATOM 2262 O O . GLN A 1 281 ? 3.323 20.360 -12.001 1.00 66.44 281 GLN A O 1
ATOM 2267 N N . HIS A 1 282 ? 1.868 19.249 -10.707 1.00 67.88 282 HIS A N 1
ATOM 2268 C CA . HIS A 1 282 ? 2.255 17.940 -11.219 1.00 67.88 282 HIS A CA 1
ATOM 2269 C C . HIS A 1 282 ? 1.476 17.523 -12.472 1.00 67.88 282 HIS A C 1
ATOM 2271 O O . HIS A 1 282 ? 1.919 16.667 -13.230 1.00 67.88 282 HIS A O 1
ATOM 2277 N N . MET A 1 283 ? 0.314 18.120 -12.738 1.00 65.31 283 MET A N 1
ATOM 2278 C CA . MET A 1 283 ? -0.564 17.721 -13.836 1.00 65.31 283 MET A CA 1
ATOM 2279 C C . MET A 1 283 ? 0.111 17.910 -15.188 1.00 65.31 283 MET A C 1
ATOM 2281 O O . MET A 1 283 ? -0.078 17.066 -16.055 1.00 65.31 283 MET A O 1
ATOM 2285 N N . HIS A 1 284 ? 0.955 18.930 -15.353 1.00 64.19 284 HIS A N 1
ATOM 2286 C CA . HIS A 1 284 ? 1.769 19.083 -16.560 1.00 64.19 284 HIS A CA 1
ATOM 2287 C C . HIS A 1 284 ? 2.757 17.919 -16.753 1.00 64.19 284 HIS A C 1
ATOM 2289 O O . HIS A 1 284 ? 2.919 17.432 -17.870 1.00 64.19 284 HIS A O 1
ATOM 2295 N N . GLU A 1 285 ? 3.354 17.412 -15.669 1.00 66.25 285 GLU A N 1
ATOM 2296 C CA . GLU A 1 285 ? 4.259 16.251 -15.691 1.00 66.25 285 GLU A CA 1
ATOM 2297 C C . GLU A 1 285 ? 3.512 14.938 -15.968 1.00 66.25 285 GLU A C 1
ATOM 2299 O O . GLU A 1 285 ? 4.096 13.985 -16.489 1.00 66.25 285 GLU A O 1
ATOM 2304 N N . PHE A 1 286 ? 2.228 14.879 -15.608 1.00 68.19 286 PHE A N 1
ATOM 2305 C CA . PHE A 1 286 ? 1.389 13.689 -15.697 1.00 68.19 286 PHE A CA 1
ATOM 2306 C C . PHE A 1 286 ? 0.594 13.597 -17.008 1.00 68.19 286 PHE A C 1
ATOM 2308 O O . PHE A 1 286 ? 0.533 12.533 -17.622 1.00 68.19 286 PHE A O 1
ATOM 2315 N N . GLN A 1 287 ? 0.022 14.698 -17.498 1.00 65.50 287 GLN A N 1
ATOM 2316 C CA . GLN A 1 287 ? -0.815 14.718 -18.704 1.00 65.50 287 GLN A CA 1
ATOM 2317 C C . GLN A 1 287 ? -0.066 14.259 -19.957 1.00 65.50 287 GLN A C 1
ATOM 2319 O O . GLN A 1 287 ? -0.694 13.727 -20.873 1.00 65.50 287 GLN A O 1
ATOM 2324 N N . GLY A 1 288 ? 1.256 14.440 -20.005 1.00 67.88 288 GLY A N 1
ATOM 2325 C CA . GLY A 1 288 ? 2.105 13.990 -21.108 1.00 67.88 288 GLY A CA 1
ATOM 2326 C C . GLY A 1 288 ? 2.427 12.493 -21.106 1.00 67.88 288 GLY A C 1
ATOM 2327 O O . GLY A 1 288 ? 2.951 12.006 -22.102 1.00 67.88 288 GLY A O 1
ATOM 2328 N N . ARG A 1 289 ? 2.119 11.754 -20.030 1.00 72.81 289 ARG A N 1
ATOM 2329 C CA . ARG A 1 289 ? 2.635 10.389 -19.852 1.00 72.81 289 ARG A CA 1
ATOM 2330 C C . ARG A 1 289 ? 1.733 9.340 -20.493 1.00 72.81 289 ARG A C 1
ATOM 2332 O O . ARG A 1 289 ? 0.563 9.229 -20.107 1.00 72.81 289 ARG A O 1
ATOM 2339 N N . PRO A 1 290 ? 2.253 8.488 -21.391 1.00 74.12 290 PRO A N 1
ATOM 2340 C CA . PRO A 1 290 ? 1.458 7.460 -22.038 1.00 74.12 290 PRO A CA 1
ATOM 2341 C C . PRO A 1 290 ? 0.865 6.447 -21.061 1.00 74.12 290 PRO A C 1
ATOM 2343 O O . PRO A 1 290 ? -0.262 6.012 -21.282 1.00 74.12 290 PRO A O 1
ATOM 2346 N N . ILE A 1 291 ? 1.553 6.097 -19.964 1.00 73.50 291 ILE A N 1
ATOM 2347 C CA . ILE A 1 291 ? 1.009 5.165 -18.955 1.00 73.50 291 ILE A CA 1
ATOM 2348 C C . ILE A 1 291 ? -0.321 5.648 -18.375 1.00 73.50 291 ILE A C 1
ATOM 2350 O O . ILE A 1 291 ? -1.256 4.860 -18.247 1.00 73.50 291 ILE A O 1
ATOM 2354 N N . LEU A 1 292 ? -0.447 6.951 -18.118 1.00 72.81 292 LEU A N 1
ATOM 2355 C CA . LEU A 1 292 ? -1.661 7.520 -17.541 1.00 72.81 292 LEU A CA 1
ATOM 2356 C C . LEU A 1 292 ? -2.835 7.516 -18.522 1.00 72.81 292 LEU A C 1
ATOM 2358 O O . LEU A 1 292 ? -3.979 7.344 -18.113 1.00 72.81 292 LEU A O 1
ATOM 2362 N N . ARG A 1 293 ? -2.554 7.659 -19.821 1.00 72.75 293 ARG A N 1
ATOM 2363 C CA . ARG A 1 293 ? -3.573 7.628 -20.881 1.00 72.75 293 ARG A CA 1
ATOM 2364 C C . ARG A 1 293 ? -3.965 6.210 -21.288 1.00 72.75 293 ARG A C 1
ATOM 2366 O O . ARG A 1 293 ? -5.112 5.963 -21.639 1.00 72.75 293 ARG A O 1
ATOM 2373 N N . SER A 1 294 ? -3.015 5.280 -21.281 1.00 75.38 294 SER A N 1
ATOM 2374 C CA . SER A 1 294 ? -3.193 3.953 -21.887 1.00 75.38 294 SER A CA 1
ATOM 2375 C C . SER A 1 294 ? -3.648 2.873 -20.911 1.00 75.38 294 SER A C 1
ATOM 2377 O O . SER A 1 294 ? -4.214 1.878 -21.355 1.00 75.38 294 SER A O 1
ATOM 2379 N N . HIS A 1 295 ? -3.436 3.042 -19.604 1.00 78.00 295 HIS A N 1
ATOM 2380 C CA . HIS A 1 295 ? -3.745 1.997 -18.633 1.00 78.00 295 HIS A CA 1
ATOM 2381 C C . HIS A 1 295 ? -4.983 2.355 -17.775 1.00 78.00 295 HIS A C 1
ATOM 2383 O O . HIS A 1 295 ? -4.947 3.363 -17.069 1.00 78.00 295 HIS A O 1
ATOM 2389 N N . PRO A 1 296 ? -6.046 1.516 -17.741 1.00 78.38 296 PRO A N 1
ATOM 2390 C CA . PRO A 1 296 ? -7.321 1.827 -17.075 1.00 78.38 296 PRO A CA 1
ATOM 2391 C C . PRO A 1 296 ? -7.218 2.217 -15.599 1.00 78.38 296 PRO A C 1
ATOM 2393 O O . PRO A 1 296 ? -7.841 3.186 -15.175 1.00 78.38 296 PRO A O 1
ATOM 2396 N N . ALA A 1 297 ? -6.355 1.538 -14.833 1.00 75.88 297 ALA A N 1
ATOM 2397 C CA . ALA A 1 297 ? -6.090 1.876 -13.426 1.00 75.88 297 ALA A CA 1
ATOM 2398 C C . ALA A 1 297 ? -5.601 3.322 -13.215 1.00 75.88 297 ALA A C 1
ATOM 2400 O O . ALA A 1 297 ? -5.608 3.821 -12.089 1.00 75.88 297 ALA A O 1
ATOM 2401 N N . PHE A 1 298 ? -5.176 3.991 -14.294 1.00 74.38 298 PHE A N 1
ATOM 2402 C CA . PHE A 1 298 ? -4.719 5.367 -14.292 1.00 74.38 298 PHE A CA 1
ATOM 2403 C C . PHE A 1 298 ? -5.671 6.377 -14.940 1.00 74.38 298 PHE A C 1
ATOM 2405 O O . PHE A 1 298 ? -5.450 7.582 -14.826 1.00 74.38 298 PHE A O 1
ATOM 2412 N N . HIS A 1 299 ? -6.763 5.928 -15.562 1.00 71.62 299 HIS A N 1
ATOM 2413 C CA . HIS A 1 299 ? -7.712 6.817 -16.245 1.00 71.62 299 HIS A CA 1
ATOM 2414 C C . HIS A 1 299 ? -8.404 7.780 -15.290 1.00 71.62 299 HIS A C 1
ATOM 2416 O O . HIS A 1 299 ? -8.610 8.948 -15.621 1.00 71.62 299 HIS A O 1
ATOM 2422 N N . GLN A 1 300 ? -8.645 7.333 -14.060 1.00 62.53 300 GLN A N 1
ATOM 2423 C CA . GLN A 1 300 ? -9.151 8.183 -12.989 1.00 62.53 300 GLN A CA 1
ATOM 2424 C C . GLN A 1 300 ? -8.241 9.380 -12.668 1.00 62.53 300 GLN A C 1
ATOM 2426 O O . GLN A 1 300 ? -8.706 10.327 -12.043 1.00 62.53 300 GLN A O 1
ATOM 2431 N N . PHE A 1 301 ? -6.979 9.400 -13.118 1.00 62.75 301 PHE A N 1
ATOM 2432 C CA . PHE A 1 301 ? -6.038 10.514 -12.934 1.00 62.75 301 PHE A CA 1
ATOM 2433 C C . PHE A 1 301 ? -6.066 11.544 -14.059 1.00 62.75 301 PHE A C 1
ATOM 2435 O O . PHE A 1 301 ? -5.677 12.688 -13.829 1.00 62.75 301 PHE A O 1
ATOM 2442 N N . VAL A 1 302 ? -6.549 11.160 -15.242 1.00 53.78 302 VAL A N 1
ATOM 2443 C CA . VAL A 1 302 ? -6.595 12.020 -16.433 1.00 53.78 302 VAL A CA 1
ATOM 2444 C C . VAL A 1 302 ? -7.885 12.845 -16.475 1.00 53.78 302 VAL A C 1
ATOM 2446 O O . VAL A 1 302 ? -7.859 13.977 -16.951 1.00 53.78 302 VAL A O 1
ATOM 2449 N N . ASP A 1 303 ? -8.984 12.339 -15.905 1.00 51.31 303 ASP A N 1
ATOM 2450 C CA . ASP A 1 303 ? -10.256 13.062 -15.817 1.00 51.31 303 ASP A CA 1
ATOM 2451 C C . ASP A 1 303 ? -10.565 13.471 -14.364 1.00 51.31 303 ASP A C 1
ATOM 2453 O O . ASP A 1 303 ? -11.082 12.702 -13.555 1.00 51.31 303 ASP A O 1
ATOM 2457 N N . VAL A 1 304 ? -10.223 14.714 -14.012 1.00 50.06 304 VAL A N 1
ATOM 2458 C CA . VAL A 1 304 ? -10.555 15.330 -12.709 1.00 50.06 304 VAL A CA 1
ATOM 2459 C C . VAL A 1 304 ? -12.066 15.536 -12.523 1.00 50.06 304 VAL A C 1
ATOM 2461 O O . VAL A 1 304 ? -12.513 15.784 -11.404 1.00 50.06 304 VAL A O 1
ATOM 2464 N N . SER A 1 305 ? -12.862 15.427 -13.592 1.00 42.84 305 SER A N 1
ATOM 2465 C CA . SER A 1 305 ? -14.270 15.827 -13.610 1.00 42.84 305 SER A CA 1
ATOM 2466 C C . SER A 1 305 ? -15.275 14.668 -13.551 1.00 42.84 305 SER A C 1
ATOM 2468 O O . SER A 1 305 ? -16.422 14.900 -13.160 1.00 42.84 305 SER A O 1
ATOM 2470 N N . LYS A 1 306 ? -14.879 13.421 -13.855 1.00 47.47 306 LYS A N 1
ATOM 2471 C CA . LYS A 1 306 ? -15.805 12.270 -13.925 1.00 47.47 306 LYS A CA 1
ATOM 2472 C C . LYS A 1 306 ? -15.433 11.124 -12.981 1.00 47.47 306 LYS A C 1
ATOM 2474 O O . LYS A 1 306 ? -14.280 10.734 -12.868 1.00 47.47 306 LYS A O 1
ATOM 2479 N N . GLY A 1 307 ? -16.440 10.573 -12.297 1.00 50.91 307 GLY A N 1
ATOM 2480 C CA . GLY A 1 307 ? -16.353 9.299 -11.563 1.00 50.91 307 GLY A CA 1
ATOM 2481 C C . GLY A 1 307 ? -15.595 9.305 -10.230 1.00 50.91 307 GLY A C 1
ATOM 2482 O O . GLY A 1 307 ? -15.607 8.295 -9.535 1.00 50.91 307 GLY A O 1
ATOM 2483 N N . ARG A 1 308 ? -14.966 10.417 -9.827 1.00 54.00 308 ARG A N 1
ATOM 2484 C CA . ARG A 1 308 ? -14.240 10.475 -8.550 1.00 54.00 308 ARG A CA 1
ATOM 2485 C C . ARG A 1 308 ? -15.184 10.613 -7.348 1.00 54.00 308 ARG A C 1
ATOM 2487 O O . ARG A 1 308 ? -16.089 11.459 -7.389 1.00 54.00 308 ARG A O 1
ATOM 2494 N N . PRO A 1 309 ? -14.918 9.898 -6.237 1.00 54.97 309 PRO A N 1
ATOM 2495 C CA . PRO A 1 309 ? -15.485 10.231 -4.938 1.00 54.97 309 PRO A CA 1
ATOM 2496 C C . PRO A 1 309 ? -15.301 11.730 -4.651 1.00 54.97 309 PRO A C 1
ATOM 2498 O O . PRO A 1 309 ? -14.235 12.273 -4.962 1.00 54.97 309 PRO A O 1
ATOM 2501 N N . PRO A 1 310 ? -16.282 12.424 -4.043 1.00 55.88 310 PRO A N 1
ATOM 2502 C CA . PRO A 1 310 ? -16.184 13.856 -3.748 1.00 55.88 310 PRO A CA 1
ATOM 2503 C C . PRO A 1 310 ? -14.878 14.260 -3.045 1.00 55.88 310 PRO A C 1
ATOM 2505 O O . PRO A 1 310 ? -14.312 15.302 -3.361 1.00 55.88 310 PRO A O 1
ATOM 2508 N N . ALA A 1 311 ? -14.350 13.388 -2.177 1.00 54.75 311 ALA A N 1
ATOM 2509 C CA . ALA A 1 311 ? -13.089 13.572 -1.456 1.00 54.75 311 ALA A CA 1
ATOM 2510 C C . ALA A 1 311 ? -11.823 13.603 -2.344 1.00 54.75 311 ALA A C 1
ATOM 2512 O O . ALA A 1 311 ? -10.770 14.024 -1.875 1.00 54.75 311 ALA A O 1
ATOM 2513 N N . LEU A 1 312 ? -11.905 13.164 -3.607 1.00 58.19 312 LEU A N 1
ATOM 2514 C CA . LEU A 1 312 ? -10.780 13.073 -4.551 1.00 58.19 312 LEU A CA 1
ATOM 2515 C C . LEU A 1 312 ? -10.882 14.055 -5.729 1.00 58.19 312 LEU A C 1
ATOM 2517 O O . LEU A 1 312 ? -9.985 14.099 -6.575 1.00 58.19 312 LEU A O 1
ATOM 2521 N N . LYS A 1 313 ? -11.953 14.857 -5.812 1.00 59.28 313 LYS A N 1
ATOM 2522 C CA . LYS A 1 313 ? -12.164 15.788 -6.937 1.00 59.28 313 LYS A CA 1
ATOM 2523 C C . LYS A 1 313 ? -11.084 16.870 -7.037 1.00 59.28 313 LYS A C 1
ATOM 2525 O O . LYS A 1 313 ? -10.781 17.322 -8.133 1.00 59.28 313 LYS A O 1
ATOM 2530 N N . SER A 1 314 ? -10.470 17.249 -5.917 1.00 57.22 314 SER A N 1
ATOM 2531 C CA . SER A 1 314 ? -9.418 18.272 -5.851 1.00 57.22 314 SER A CA 1
ATOM 2532 C C . SER A 1 314 ? -8.004 17.706 -5.714 1.00 57.22 314 SER A C 1
ATOM 2534 O O . SER A 1 314 ? -7.068 18.473 -5.511 1.00 57.22 314 SER A O 1
ATOM 2536 N N . MET A 1 315 ? -7.824 16.384 -5.793 1.00 64.06 315 MET A N 1
ATOM 2537 C CA . MET A 1 315 ? -6.546 15.742 -5.493 1.00 64.06 315 MET A CA 1
ATOM 2538 C C . MET A 1 315 ? -6.112 14.806 -6.600 1.00 64.06 315 MET A C 1
ATOM 2540 O O . MET A 1 315 ? -6.906 14.038 -7.136 1.00 64.06 315 MET A O 1
ATOM 2544 N N . LEU A 1 316 ? -4.823 14.827 -6.911 1.00 65.56 316 LEU A N 1
ATOM 2545 C CA . LEU A 1 316 ? -4.229 13.800 -7.739 1.00 65.56 316 LEU A CA 1
ATOM 2546 C C . LEU A 1 316 ? -3.774 12.669 -6.821 1.00 65.56 316 LEU A C 1
ATOM 2548 O O . LEU A 1 316 ? -2.861 12.853 -6.016 1.00 65.56 316 LEU A O 1
ATOM 2552 N N . ALA A 1 317 ? -4.447 11.527 -6.916 1.00 73.94 317 ALA A N 1
ATOM 2553 C CA . ALA A 1 317 ? -3.968 10.282 -6.340 1.00 73.94 317 ALA A CA 1
ATOM 2554 C C . ALA A 1 317 ? -3.163 9.528 -7.415 1.00 73.94 317 ALA A C 1
ATOM 2556 O O . ALA A 1 317 ? -3.305 9.822 -8.592 1.00 73.94 317 ALA A O 1
ATOM 2557 N N . VAL A 1 318 ? -2.304 8.589 -7.053 1.00 79.56 318 VAL A N 1
ATOM 2558 C CA . VAL A 1 318 ? -1.640 7.665 -7.985 1.00 79.56 318 VAL A CA 1
ATOM 2559 C C . VAL A 1 318 ? -1.628 6.303 -7.298 1.00 79.56 318 VAL A C 1
ATOM 2561 O O . VAL A 1 318 ? -1.232 6.272 -6.132 1.00 79.56 318 VAL A O 1
ATOM 2564 N N . PRO A 1 319 ? -2.020 5.192 -7.951 1.00 83.56 319 PRO A N 1
ATOM 2565 C CA . PRO A 1 319 ? -2.113 3.891 -7.312 1.00 83.56 319 PRO A CA 1
ATOM 2566 C C . PRO A 1 319 ? -0.706 3.480 -6.930 1.00 83.56 319 PRO A C 1
ATOM 2568 O O . PRO A 1 319 ? 0.167 3.454 -7.783 1.00 83.56 319 PRO A O 1
ATOM 2571 N N . GLN A 1 320 ? -0.464 3.164 -5.674 1.00 85.81 320 GLN A N 1
ATOM 2572 C CA . GLN A 1 320 ? 0.794 2.603 -5.223 1.00 85.81 320 GLN A CA 1
ATOM 2573 C C . GLN A 1 320 ? 0.502 1.686 -4.050 1.00 85.81 320 GLN A C 1
ATOM 2575 O O . GLN A 1 320 ? 0.190 2.153 -2.952 1.00 85.81 320 GLN A O 1
ATOM 2580 N N . LEU A 1 321 ? 0.666 0.384 -4.269 1.00 88.19 321 LEU A N 1
ATOM 2581 C CA . LEU A 1 321 ? 0.592 -0.588 -3.192 1.00 88.19 321 LEU A CA 1
ATOM 2582 C C . LEU A 1 321 ? 1.673 -0.265 -2.159 1.00 88.19 321 LEU A C 1
ATOM 2584 O O . LEU A 1 321 ? 2.826 -0.001 -2.505 1.00 88.19 321 LEU A O 1
ATOM 2588 N N . LYS A 1 322 ? 1.299 -0.244 -0.882 1.00 86.88 322 LYS A N 1
ATOM 2589 C CA . LYS A 1 322 ? 2.216 0.100 0.206 1.00 86.88 322 LYS A CA 1
ATOM 2590 C C . LYS A 1 322 ? 2.571 -1.135 1.019 1.00 86.88 322 LYS A C 1
ATOM 2592 O O . LYS A 1 322 ? 1.740 -2.003 1.257 1.00 86.88 322 LYS A O 1
ATOM 2597 N N . SER A 1 323 ? 3.802 -1.149 1.521 1.00 86.38 323 SER A N 1
ATOM 2598 C CA . SER A 1 323 ? 4.337 -2.169 2.431 1.00 86.38 323 SER A CA 1
ATOM 2599 C C . SER A 1 323 ? 3.387 -2.534 3.572 1.00 86.38 323 SER A C 1
ATOM 2601 O O . SER A 1 323 ? 3.149 -3.700 3.871 1.00 86.38 323 SER A O 1
ATOM 2603 N N . ARG A 1 324 ? 2.774 -1.502 4.158 1.00 89.69 324 ARG A N 1
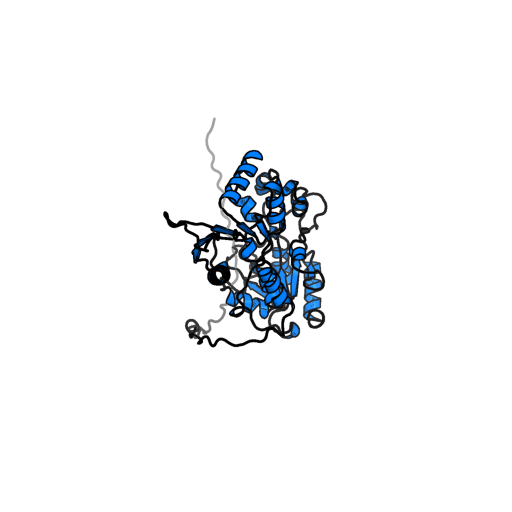ATOM 2604 C CA . ARG A 1 324 ? 1.806 -1.597 5.258 1.00 89.69 324 ARG A CA 1
ATOM 2605 C C . ARG A 1 324 ? 0.647 -2.570 5.007 1.00 89.69 324 ARG A C 1
ATOM 2607 O O . ARG A 1 324 ? 0.122 -3.093 5.978 1.00 89.69 324 ARG A O 1
ATOM 2614 N N . THR A 1 325 ? 0.261 -2.812 3.754 1.00 93.31 325 THR A N 1
ATOM 2615 C CA . THR A 1 325 ? -0.790 -3.780 3.405 1.00 93.31 325 THR A CA 1
ATOM 2616 C C . THR A 1 325 ? -0.354 -5.194 3.778 1.00 93.31 325 THR A C 1
ATOM 2618 O O . THR A 1 325 ? -1.059 -5.895 4.495 1.00 93.31 325 THR A O 1
ATOM 2621 N N . PHE A 1 326 ? 0.860 -5.583 3.386 1.00 91.62 326 PHE A N 1
ATOM 2622 C CA . PHE A 1 326 ? 1.429 -6.885 3.733 1.00 91.62 326 PHE A CA 1
ATOM 2623 C C . PHE A 1 326 ? 1.765 -6.980 5.224 1.00 91.62 326 PHE A C 1
ATOM 2625 O O . PHE A 1 326 ? 1.501 -8.004 5.848 1.00 91.62 326 PHE A O 1
ATOM 2632 N N . GLU A 1 327 ? 2.289 -5.900 5.817 1.00 92.69 327 GLU A N 1
ATOM 2633 C CA . GLU A 1 327 ? 2.543 -5.845 7.262 1.00 92.69 327 GLU A CA 1
ATOM 2634 C C . GLU A 1 327 ? 1.245 -6.058 8.071 1.00 92.69 327 GLU A C 1
ATOM 2636 O O . GLU A 1 327 ? 1.255 -6.791 9.056 1.00 92.69 327 GLU A O 1
ATOM 2641 N N . ALA A 1 328 ? 0.121 -5.459 7.656 1.00 95.25 328 ALA A N 1
ATOM 2642 C CA . ALA A 1 328 ? -1.177 -5.639 8.307 1.00 95.25 328 ALA A CA 1
ATOM 2643 C C . ALA A 1 328 ? -1.705 -7.071 8.179 1.00 95.25 328 ALA A C 1
ATOM 2645 O O . ALA A 1 328 ? -2.075 -7.660 9.196 1.00 95.25 328 ALA A O 1
ATOM 2646 N N . ALA A 1 329 ? -1.664 -7.636 6.969 1.00 94.38 329 ALA A N 1
ATOM 2647 C CA . ALA A 1 329 ? -2.100 -9.004 6.708 1.00 94.38 329 ALA A CA 1
ATOM 2648 C C . ALA A 1 329 ? -1.310 -10.029 7.541 1.00 94.38 329 ALA A C 1
ATOM 2650 O O . ALA A 1 329 ? -1.902 -10.855 8.231 1.00 94.38 329 ALA A O 1
ATOM 2651 N N . MET A 1 330 ? 0.026 -9.937 7.564 1.00 92.62 330 MET A N 1
ATOM 2652 C CA . MET A 1 330 ? 0.867 -10.870 8.332 1.00 92.62 330 MET A CA 1
ATOM 2653 C C . MET A 1 330 ? 0.712 -10.712 9.849 1.00 92.62 330 MET A C 1
ATOM 2655 O O . MET A 1 330 ? 0.827 -11.682 10.592 1.00 92.62 330 MET A O 1
ATOM 2659 N N . CYS A 1 331 ? 0.418 -9.501 10.325 1.00 94.50 331 CYS A N 1
ATOM 2660 C CA . CYS A 1 331 ? 0.098 -9.244 11.729 1.00 94.50 331 CYS A CA 1
ATOM 2661 C C . CYS A 1 331 ? -1.371 -9.555 12.085 1.00 94.50 331 CYS A C 1
ATOM 2663 O O . CYS A 1 331 ? -1.781 -9.311 13.223 1.00 94.50 331 CYS A O 1
ATOM 2665 N N . GLY A 1 332 ? -2.172 -10.035 11.126 1.00 94.44 332 GLY A N 1
ATOM 2666 C CA . GLY A 1 332 ? -3.593 -10.343 11.276 1.00 94.44 332 GLY A CA 1
ATOM 2667 C C . GLY A 1 332 ? -4.455 -9.145 11.675 1.00 94.44 332 GLY A C 1
ATOM 2668 O O . GLY A 1 332 ? -5.434 -9.329 12.387 1.00 94.44 332 GLY A O 1
ATOM 2669 N N . ALA A 1 333 ? -4.049 -7.911 11.371 1.00 96.75 333 ALA A N 1
ATOM 2670 C CA . ALA A 1 333 ? -4.877 -6.730 11.624 1.00 96.75 333 ALA A CA 1
ATOM 2671 C C . ALA A 1 333 ? -5.943 -6.593 10.538 1.00 96.75 333 ALA A C 1
ATOM 2673 O O . ALA A 1 333 ? -5.635 -6.767 9.360 1.00 96.75 333 ALA A O 1
ATOM 2674 N N . LEU A 1 334 ? -7.165 -6.221 10.927 1.00 97.75 334 LEU A N 1
ATOM 2675 C CA . LEU A 1 334 ? -8.234 -5.937 9.978 1.00 97.75 334 LEU A CA 1
ATOM 2676 C C . LEU A 1 334 ? -7.813 -4.768 9.081 1.00 97.75 334 LEU A C 1
ATOM 2678 O O . LEU A 1 334 ? -7.558 -3.655 9.555 1.00 97.75 334 LEU A O 1
ATOM 2682 N N . MET A 1 335 ? -7.705 -5.029 7.782 1.00 98.12 335 MET A N 1
ATOM 2683 C CA . MET A 1 335 ? -7.268 -4.037 6.808 1.00 98.12 335 MET A CA 1
ATOM 2684 C C . MET A 1 335 ? -8.427 -3.098 6.456 1.00 98.12 335 MET A C 1
ATOM 2686 O O . MET A 1 335 ? -9.374 -3.489 5.779 1.00 98.12 335 MET A O 1
ATOM 2690 N N . MET A 1 336 ? -8.328 -1.841 6.892 1.00 97.94 336 MET A N 1
ATOM 2691 C CA . MET A 1 336 ? -9.287 -0.771 6.597 1.00 97.94 336 MET A CA 1
ATOM 2692 C C . MET A 1 336 ? -8.785 0.044 5.404 1.00 97.94 336 MET A C 1
ATOM 2694 O O . MET A 1 336 ? -7.969 0.959 5.555 1.00 97.94 336 MET A O 1
ATOM 2698 N N . VAL A 1 337 ? -9.237 -0.301 4.203 1.00 96.44 337 VAL A N 1
ATOM 2699 C CA . VAL A 1 337 ? -8.626 0.137 2.943 1.00 96.44 337 VAL A CA 1
ATOM 2700 C C . VAL A 1 337 ? -9.408 1.284 2.326 1.00 96.44 337 VAL A C 1
ATOM 2702 O O . VAL A 1 337 ? -10.608 1.184 2.108 1.00 96.44 337 VAL A O 1
ATOM 2705 N N . PHE A 1 338 ? -8.736 2.385 2.007 1.00 93.44 338 PHE A N 1
ATOM 2706 C CA . PHE A 1 338 ? -9.383 3.467 1.273 1.00 93.44 338 PHE A CA 1
ATOM 2707 C C . PHE A 1 338 ? -9.690 3.023 -0.157 1.00 93.44 338 PHE A C 1
ATOM 2709 O O . PHE A 1 338 ? -8.788 2.557 -0.855 1.00 93.44 338 PHE A O 1
ATOM 2716 N N . ASN A 1 339 ? -10.932 3.201 -0.605 1.00 91.06 339 ASN A N 1
ATOM 2717 C CA . ASN A 1 339 ? -11.282 2.963 -1.997 1.00 91.06 339 ASN A CA 1
ATOM 2718 C C . ASN A 1 339 ? -10.769 4.122 -2.869 1.00 91.06 339 ASN A C 1
ATOM 2720 O O . ASN A 1 339 ? -11.364 5.199 -2.929 1.00 91.06 339 ASN A O 1
ATOM 2724 N N . ASP A 1 340 ? -9.639 3.891 -3.532 1.00 84.12 340 ASP A N 1
ATOM 2725 C CA . ASP A 1 340 ? -8.999 4.838 -4.446 1.00 84.12 340 ASP A CA 1
ATOM 2726 C C . ASP A 1 340 ? -9.377 4.618 -5.920 1.00 84.12 340 ASP A C 1
ATOM 2728 O O . ASP A 1 340 ? -8.755 5.226 -6.789 1.00 84.12 340 ASP A O 1
ATOM 2732 N N . GLY A 1 341 ? -10.345 3.736 -6.202 1.00 84.25 341 GLY A N 1
ATOM 2733 C CA . GLY A 1 341 ? -10.813 3.366 -7.542 1.00 84.25 341 GLY A CA 1
ATOM 2734 C C . GLY A 1 341 ? -9.822 2.567 -8.399 1.00 84.25 341 GLY A C 1
ATOM 2735 O O . GLY A 1 341 ? -10.189 2.106 -9.478 1.00 84.25 341 GLY A O 1
ATOM 2736 N N . SER A 1 342 ? -8.577 2.370 -7.947 1.00 84.19 342 SER A N 1
ATOM 2737 C CA . SER A 1 342 ? -7.583 1.576 -8.682 1.00 84.19 342 SER A CA 1
ATOM 2738 C C . SER A 1 342 ? -7.702 0.081 -8.414 1.00 84.19 342 SER A C 1
ATOM 2740 O O . SER A 1 342 ? -7.240 -0.725 -9.222 1.00 84.19 342 SER A O 1
ATOM 2742 N N . ASN A 1 343 ? -8.279 -0.278 -7.264 1.00 86.88 343 ASN A N 1
ATOM 2743 C CA . ASN A 1 343 ? -8.452 -1.649 -6.793 1.00 86.88 343 ASN A CA 1
ATOM 2744 C C . ASN A 1 343 ? -7.150 -2.471 -6.816 1.00 86.88 343 ASN A C 1
ATOM 2746 O O . ASN A 1 343 ? -7.166 -3.692 -6.949 1.00 86.88 343 ASN A O 1
ATOM 2750 N N . ILE A 1 344 ? -5.987 -1.823 -6.664 1.00 88.50 344 ILE A N 1
ATOM 2751 C CA . ILE A 1 344 ? -4.685 -2.505 -6.735 1.00 88.50 344 ILE A CA 1
ATOM 2752 C C . ILE A 1 344 ? -4.537 -3.602 -5.670 1.00 88.50 344 ILE A C 1
ATOM 2754 O O . ILE A 1 344 ? -3.853 -4.600 -5.894 1.00 88.50 344 ILE A O 1
ATOM 2758 N N . ILE A 1 345 ? -5.205 -3.439 -4.524 1.00 92.25 345 ILE A N 1
ATOM 2759 C CA . ILE A 1 345 ? -5.219 -4.433 -3.448 1.00 92.25 345 ILE A CA 1
ATOM 2760 C C . ILE A 1 345 ? -5.941 -5.726 -3.851 1.00 92.25 345 ILE A C 1
ATOM 2762 O O . ILE A 1 345 ? -5.535 -6.797 -3.408 1.00 92.25 345 ILE A O 1
ATOM 2766 N N . GLU A 1 346 ? -6.927 -5.652 -4.750 1.00 93.06 346 GLU A N 1
ATOM 2767 C CA . GLU A 1 346 ? -7.733 -6.801 -5.198 1.00 93.06 346 GLU A CA 1
ATOM 2768 C C . GLU A 1 346 ? -6.927 -7.799 -6.041 1.00 93.06 346 GLU A C 1
ATOM 2770 O O . GLU A 1 346 ? -7.357 -8.916 -6.309 1.00 93.06 346 GLU A O 1
ATOM 2775 N N . LYS A 1 347 ? -5.706 -7.429 -6.447 1.00 90.00 347 LYS A N 1
ATOM 2776 C CA . LYS A 1 347 ? -4.747 -8.360 -7.060 1.00 90.00 347 LYS A CA 1
ATOM 2777 C C . LYS A 1 347 ? -4.137 -9.342 -6.054 1.00 90.00 347 LYS A C 1
ATOM 2779 O O . LYS A 1 347 ? -3.516 -10.322 -6.473 1.00 90.00 347 LYS A O 1
ATOM 2784 N N . TYR A 1 348 ? -4.289 -9.063 -4.760 1.00 90.00 348 TYR A N 1
ATOM 2785 C CA . TYR A 1 348 ? -3.662 -9.794 -3.662 1.00 90.00 348 TYR A CA 1
ATOM 2786 C C . TYR A 1 348 ? -4.665 -10.299 -2.628 1.00 90.00 348 TYR A C 1
ATOM 2788 O O . TYR A 1 348 ? -4.413 -11.348 -2.044 1.00 90.00 348 TYR A O 1
ATOM 2796 N N . TYR A 1 349 ? -5.759 -9.566 -2.413 1.00 93.88 349 TYR A N 1
ATOM 2797 C CA . TYR A 1 349 ? -6.741 -9.854 -1.373 1.00 93.88 349 TYR A CA 1
ATOM 2798 C C . TYR A 1 349 ? -8.179 -9.703 -1.884 1.00 93.88 349 TYR A C 1
ATOM 2800 O O . TYR A 1 349 ? -8.422 -8.967 -2.835 1.00 93.88 349 TYR A O 1
ATOM 2808 N N . GLU A 1 350 ? -9.137 -10.347 -1.231 1.00 95.62 350 GLU A N 1
ATOM 2809 C CA . GLU A 1 350 ? -10.562 -10.322 -1.557 1.00 95.62 350 GLU A CA 1
ATOM 2810 C C . GLU A 1 350 ? -11.331 -9.335 -0.651 1.00 95.62 350 GLU A C 1
ATOM 2812 O O . GLU A 1 350 ? -11.200 -9.400 0.580 1.00 95.62 350 GLU A O 1
ATOM 2817 N N . PRO A 1 351 ? -12.120 -8.400 -1.223 1.00 96.25 351 PRO A N 1
ATOM 2818 C CA . PRO A 1 351 ? -12.917 -7.458 -0.440 1.00 96.25 351 PRO A CA 1
ATOM 2819 C C . PRO A 1 351 ? -13.974 -8.185 0.396 1.00 96.25 351 PRO A C 1
ATOM 2821 O O . PRO A 1 351 ? -14.446 -9.258 0.028 1.00 96.25 351 PRO A O 1
ATOM 2824 N N . ASP A 1 352 ? -14.313 -7.606 1.545 1.00 94.12 352 ASP A N 1
ATOM 2825 C CA . ASP A 1 352 ? -15.292 -8.104 2.525 1.00 94.12 352 ASP A CA 1
ATOM 2826 C C . ASP A 1 352 ? -14.965 -9.478 3.141 1.00 94.12 352 ASP A C 1
ATOM 2828 O O . ASP A 1 352 ? -15.679 -9.952 4.021 1.00 94.12 352 ASP A O 1
ATOM 2832 N N . THR A 1 353 ? -13.847 -10.083 2.736 1.00 93.69 353 THR A N 1
ATOM 2833 C CA . THR A 1 353 ? -13.302 -11.318 3.309 1.00 93.69 353 THR A CA 1
ATOM 2834 C C . THR A 1 353 ? -11.967 -11.051 3.995 1.00 93.69 353 THR A C 1
ATOM 2836 O O . THR A 1 353 ? -11.752 -11.458 5.131 1.00 93.69 353 THR A O 1
ATOM 2839 N N . GLU A 1 354 ? -11.053 -10.349 3.323 1.00 95.31 354 GLU A N 1
ATOM 2840 C CA . GLU A 1 354 ? -9.689 -10.118 3.821 1.00 95.31 354 GLU A CA 1
ATOM 2841 C C . GLU A 1 354 ? -9.429 -8.652 4.180 1.00 95.31 354 GLU A C 1
ATOM 2843 O O . GLU A 1 354 ? -8.496 -8.334 4.920 1.00 95.31 354 GLU A O 1
ATOM 2848 N N . PHE A 1 355 ? -10.255 -7.743 3.667 1.00 97.38 355 PHE A N 1
ATOM 2849 C CA . PHE A 1 355 ? -10.206 -6.323 3.982 1.00 97.38 355 PHE A CA 1
ATOM 2850 C C . PHE A 1 355 ? -11.571 -5.666 3.795 1.00 97.38 355 PHE A C 1
ATOM 2852 O O . PHE A 1 355 ? -12.440 -6.194 3.108 1.00 97.38 355 PHE A O 1
ATOM 2859 N N . ILE A 1 356 ? -11.735 -4.472 4.362 1.00 97.75 356 ILE A N 1
ATOM 2860 C CA . ILE A 1 356 ? -12.961 -3.678 4.248 1.00 97.75 356 ILE A CA 1
ATOM 2861 C C . ILE A 1 356 ? -12.628 -2.342 3.602 1.00 97.75 356 ILE A C 1
ATOM 2863 O O . ILE A 1 356 ? -11.711 -1.638 4.039 1.00 97.75 356 ILE A O 1
ATOM 2867 N N . TYR A 1 357 ? -13.393 -1.966 2.578 1.00 97.06 357 TYR A N 1
ATOM 2868 C CA . TYR A 1 357 ? -13.265 -0.646 1.972 1.00 97.06 357 TYR A CA 1
ATOM 2869 C C . TYR A 1 357 ? -13.852 0.453 2.854 1.00 97.06 357 TYR A C 1
ATOM 2871 O O . TYR A 1 357 ? -14.852 0.248 3.535 1.00 97.06 357 TYR A O 1
ATOM 2879 N N . TRP A 1 358 ? -13.307 1.663 2.765 1.00 95.56 358 TRP A N 1
ATOM 2880 C CA . TRP A 1 358 ? -13.967 2.886 3.214 1.00 95.56 358 TRP A CA 1
ATOM 2881 C C . TRP A 1 358 ? -13.858 4.000 2.170 1.00 95.56 358 TRP A C 1
ATOM 2883 O O . TRP A 1 358 ? -12.896 4.061 1.402 1.00 95.56 358 TRP A O 1
ATOM 2893 N N . TYR A 1 359 ? -14.852 4.888 2.142 1.00 90.31 359 TYR A N 1
ATOM 2894 C CA . TYR A 1 359 ? -15.022 5.876 1.065 1.00 90.31 359 TYR A CA 1
ATOM 2895 C C . TYR A 1 359 ? -14.811 7.324 1.512 1.00 90.31 359 TYR A C 1
ATOM 2897 O O . TYR A 1 359 ? -14.455 8.192 0.714 1.00 90.31 359 TYR A O 1
ATOM 2905 N N . ASN A 1 360 ? -15.057 7.613 2.788 1.00 89.19 360 ASN A N 1
ATOM 2906 C CA . ASN A 1 360 ? -14.879 8.928 3.396 1.00 89.19 360 ASN A CA 1
ATOM 2907 C C . ASN A 1 360 ? -14.742 8.790 4.924 1.00 89.19 360 ASN A C 1
ATOM 2909 O O . ASN A 1 360 ? -14.856 7.692 5.464 1.00 89.19 360 ASN A O 1
ATOM 2913 N N . HIS A 1 361 ? -14.479 9.896 5.624 1.00 91.38 361 HIS A N 1
ATOM 2914 C CA . HIS A 1 361 ? -14.238 9.876 7.069 1.00 91.38 361 HIS A CA 1
ATOM 2915 C C . HIS A 1 361 ? -15.476 9.452 7.886 1.00 91.38 361 HIS A C 1
ATOM 2917 O O . HIS A 1 361 ? -15.319 8.803 8.916 1.00 91.38 361 HIS A O 1
ATOM 2923 N N . THR A 1 362 ? -16.695 9.770 7.431 1.00 94.50 362 THR A N 1
ATOM 2924 C CA . THR A 1 362 ? -17.942 9.359 8.099 1.00 94.50 362 THR A CA 1
ATOM 2925 C C . THR A 1 362 ? -18.128 7.846 8.024 1.00 94.50 362 THR A C 1
ATOM 2927 O O . THR A 1 362 ? -18.337 7.202 9.048 1.00 94.50 362 THR A O 1
ATOM 2930 N N . ASP A 1 363 ? -17.983 7.277 6.828 1.00 96.56 363 ASP A N 1
ATOM 2931 C CA . ASP A 1 363 ? -18.048 5.832 6.587 1.00 96.56 363 ASP A CA 1
ATOM 2932 C C . ASP A 1 363 ? -16.940 5.080 7.342 1.00 96.56 363 ASP A C 1
ATOM 2934 O O . ASP A 1 363 ? -17.202 4.086 8.019 1.00 96.56 363 ASP A O 1
ATOM 2938 N N . LEU A 1 364 ? -15.708 5.607 7.318 1.00 97.06 364 LEU A N 1
ATOM 2939 C CA . LEU A 1 364 ? -14.604 5.062 8.106 1.00 97.06 364 LEU A CA 1
ATOM 2940 C C . LEU A 1 364 ? -14.955 5.025 9.597 1.00 97.06 364 LEU A C 1
ATOM 2942 O O . LEU A 1 364 ? -14.763 3.995 10.238 1.00 97.06 364 LEU A O 1
ATOM 2946 N N . LYS A 1 365 ? -15.493 6.122 10.147 1.00 97.69 365 LYS A N 1
ATOM 2947 C CA . LYS A 1 365 ? -15.887 6.177 11.556 1.00 97.69 365 LYS A CA 1
ATOM 2948 C C . LYS A 1 365 ? -16.950 5.129 11.890 1.00 97.69 365 LYS A C 1
ATOM 2950 O O . LYS A 1 365 ? -16.779 4.417 12.872 1.00 97.69 365 LYS A O 1
ATOM 2955 N N . GLN A 1 366 ? -18.002 5.017 11.080 1.00 98.19 366 GLN A N 1
ATOM 2956 C CA . GLN A 1 366 ? -19.077 4.044 11.300 1.00 98.19 366 GLN A CA 1
ATOM 2957 C C . GLN A 1 366 ? -18.548 2.607 11.322 1.00 98.19 366 GLN A C 1
ATOM 2959 O O . GLN A 1 366 ? -18.859 1.851 12.238 1.00 98.19 366 GLN A O 1
ATOM 2964 N N . LYS A 1 367 ? -17.693 2.246 10.360 1.00 98.25 367 LYS A N 1
ATOM 2965 C CA . LYS A 1 367 ? -17.076 0.914 10.311 1.00 98.25 367 LYS A CA 1
ATOM 2966 C C . LYS A 1 367 ? -16.146 0.660 11.493 1.00 98.25 367 LYS A C 1
ATOM 2968 O O . LYS A 1 367 ? -16.140 -0.432 12.044 1.00 98.25 367 LYS A O 1
ATOM 2973 N N . MET A 1 368 ? -15.377 1.663 11.913 1.00 98.19 368 MET A N 1
ATOM 2974 C CA . MET A 1 368 ? -14.513 1.533 13.086 1.00 98.19 368 MET A CA 1
ATOM 2975 C C . MET A 1 368 ? -15.309 1.371 14.385 1.00 98.19 368 MET A C 1
ATOM 2977 O O . MET A 1 368 ? -14.933 0.545 15.214 1.00 98.19 368 MET A O 1
ATOM 2981 N N . ASP A 1 369 ? -16.395 2.131 14.563 1.00 98.44 369 ASP A N 1
ATOM 2982 C CA . ASP A 1 369 ? -17.298 1.978 15.712 1.00 98.44 369 ASP A CA 1
ATOM 2983 C C . ASP A 1 369 ? -17.853 0.545 15.760 1.00 98.44 369 ASP A C 1
ATOM 2985 O O . ASP A 1 369 ? -17.875 -0.081 16.821 1.00 98.44 369 ASP A O 1
ATOM 2989 N N . ASP A 1 370 ? -18.224 -0.000 14.599 1.00 98.38 370 ASP A N 1
ATOM 2990 C CA . ASP A 1 370 ? -18.749 -1.356 14.483 1.00 98.38 370 ASP A CA 1
ATOM 2991 C C . ASP A 1 370 ? -17.721 -2.435 14.853 1.00 98.38 370 ASP A C 1
ATOM 2993 O O . ASP A 1 370 ? -17.995 -3.316 15.670 1.00 98.38 370 ASP A O 1
ATOM 2997 N N . VAL A 1 371 ? -16.496 -2.325 14.331 1.00 97.81 371 VAL A N 1
ATOM 2998 C CA . VAL A 1 371 ? -15.395 -3.249 14.651 1.00 97.81 371 VAL A CA 1
ATOM 2999 C C . VAL A 1 371 ? -15.050 -3.214 16.140 1.00 97.81 371 VAL A C 1
ATOM 3001 O O . VAL A 1 371 ? -14.778 -4.253 16.737 1.00 97.81 371 VAL A O 1
ATOM 3004 N N . VAL A 1 372 ? -15.065 -2.034 16.767 1.00 97.50 372 VAL A N 1
ATOM 3005 C CA . VAL A 1 372 ? -14.790 -1.898 18.206 1.00 97.50 372 VAL A CA 1
ATOM 3006 C C . VAL A 1 372 ? -15.907 -2.512 19.048 1.00 97.50 372 VAL A C 1
ATOM 3008 O O . VAL A 1 372 ? -15.618 -3.157 20.058 1.00 97.50 372 VAL A O 1
ATOM 3011 N N . ALA A 1 373 ? -17.166 -2.349 18.637 1.00 97.94 373 ALA A N 1
ATOM 3012 C CA . ALA A 1 373 ? -18.315 -2.919 19.332 1.00 97.94 373 ALA A CA 1
ATOM 3013 C C . ALA A 1 373 ? -18.424 -4.443 19.147 1.00 97.94 373 ALA A C 1
ATOM 3015 O O . ALA A 1 373 ? -18.849 -5.150 20.063 1.00 97.94 373 ALA A O 1
ATOM 3016 N N . ARG A 1 374 ? -18.049 -4.960 17.970 1.00 97.50 374 ARG A N 1
ATOM 3017 C CA . ARG A 1 374 ? -18.257 -6.360 17.565 1.00 97.50 374 ARG A CA 1
ATOM 3018 C C . ARG A 1 374 ? -17.000 -6.992 16.941 1.00 97.50 374 ARG A C 1
ATOM 3020 O O . ARG A 1 374 ? -17.078 -7.540 15.846 1.00 97.50 374 ARG A O 1
ATOM 3027 N N . PRO A 1 375 ? -15.844 -7.006 17.631 1.00 95.25 375 PRO A N 1
ATOM 3028 C CA . PRO A 1 375 ? -14.579 -7.455 17.036 1.00 95.25 375 PRO A CA 1
ATOM 3029 C C . PRO A 1 375 ? -14.590 -8.924 16.592 1.00 95.25 375 PRO A C 1
ATOM 3031 O O . PRO A 1 375 ? -13.897 -9.272 15.649 1.00 95.25 375 PRO A O 1
ATOM 3034 N N . HIS A 1 376 ? -15.403 -9.769 17.231 1.00 94.25 376 HIS A N 1
ATOM 3035 C CA . HIS A 1 376 ? -15.547 -11.195 16.914 1.00 94.25 376 HIS A CA 1
ATOM 3036 C C . HIS A 1 376 ? -16.203 -11.474 15.552 1.00 94.25 376 HIS A C 1
ATOM 3038 O O . HIS A 1 376 ? -16.106 -12.589 15.061 1.00 94.25 376 HIS A O 1
ATOM 3044 N N . VAL A 1 377 ? -16.896 -10.494 14.959 1.00 95.62 377 VAL A N 1
ATOM 3045 C CA . VAL A 1 377 ? -17.465 -10.617 13.603 1.00 95.62 377 VAL A CA 1
ATOM 3046 C C . VAL A 1 377 ? -16.366 -10.541 12.536 1.00 95.62 377 VAL A C 1
ATOM 3048 O O . VAL A 1 377 ? -16.568 -10.990 11.415 1.00 95.62 377 VAL A O 1
ATOM 3051 N N . TYR A 1 378 ? -15.212 -9.972 12.894 1.00 93.25 378 TYR A N 1
ATOM 3052 C CA . TYR A 1 378 ? -14.108 -9.655 11.989 1.00 93.25 378 TYR A CA 1
ATOM 3053 C C . TYR A 1 378 ? -12.833 -10.467 12.270 1.00 93.25 378 TYR A C 1
ATOM 3055 O O . TYR A 1 378 ? -11.793 -10.177 11.677 1.00 93.25 378 TYR A O 1
ATOM 3063 N N . GLU A 1 379 ? -12.887 -11.408 13.219 1.00 84.81 379 GLU A N 1
ATOM 3064 C CA . GLU A 1 379 ? -11.839 -12.416 13.450 1.00 84.81 379 GLU A CA 1
ATOM 3065 C C . GLU A 1 379 ? -11.946 -13.534 12.414 1.00 84.81 379 GLU A C 1
ATOM 3067 O O . GLU A 1 379 ? -10.868 -13.971 11.947 1.00 84.81 379 GLU A O 1
#